Protein AF-A0A9P5TDV8-F1 (afdb_monomer)

pLDDT: mean 70.36, std 21.75, range [31.5, 98.44]

Structure (mmCIF, N/CA/C/O backbone):
data_AF-A0A9P5TDV8-F1
#
_entry.id   AF-A0A9P5TDV8-F1
#
loop_
_atom_site.group_PDB
_atom_site.id
_atom_site.type_symbol
_atom_site.label_atom_id
_atom_site.label_alt_id
_atom_site.label_comp_id
_atom_site.label_asym_id
_atom_site.label_entity_id
_atom_site.label_seq_id
_atom_site.pdbx_PDB_ins_code
_atom_site.Cartn_x
_atom_site.Cartn_y
_atom_site.Cartn_z
_atom_site.occupancy
_atom_site.B_iso_or_equiv
_atom_site.auth_seq_id
_atom_site.auth_comp_id
_atom_site.auth_asym_id
_atom_site.auth_atom_id
_atom_site.pdbx_PDB_model_num
ATOM 1 N N . MET A 1 1 ? 30.697 6.049 -8.991 1.00 52.38 1 MET A N 1
ATOM 2 C CA . MET A 1 1 ? 31.525 4.827 -8.946 1.00 52.38 1 MET A CA 1
ATOM 3 C C . MET A 1 1 ? 32.433 4.845 -10.155 1.00 52.38 1 MET A C 1
ATOM 5 O O . MET A 1 1 ? 31.924 4.970 -11.262 1.00 52.38 1 MET A O 1
ATOM 9 N N . LEU A 1 2 ? 33.747 4.822 -9.944 1.00 68.50 2 LEU A N 1
ATOM 10 C CA . LEU A 1 2 ? 34.718 4.712 -11.033 1.00 68.50 2 LEU A CA 1
ATOM 11 C C . LEU A 1 2 ? 34.780 3.249 -11.497 1.00 68.50 2 LEU A C 1
ATOM 13 O O . LEU A 1 2 ? 34.476 2.339 -10.726 1.00 68.50 2 LEU A O 1
ATOM 17 N N . CYS A 1 3 ? 35.171 3.017 -12.751 1.00 72.06 3 CYS A N 1
ATOM 18 C CA . CYS A 1 3 ? 35.251 1.675 -13.347 1.00 72.06 3 CYS A CA 1
ATOM 19 C C . CYS A 1 3 ? 36.131 0.706 -12.516 1.00 72.06 3 CYS A C 1
ATOM 21 O O . CYS A 1 3 ? 35.880 -0.496 -12.465 1.00 72.06 3 CYS A O 1
ATOM 23 N N . GLU A 1 4 ? 37.116 1.244 -11.790 1.00 75.69 4 GLU A N 1
ATOM 24 C CA . GLU A 1 4 ? 38.017 0.490 -10.910 1.00 75.69 4 GLU A CA 1
ATOM 25 C C . GLU A 1 4 ? 37.332 -0.099 -9.666 1.00 75.69 4 GLU A C 1
ATOM 27 O O . GLU A 1 4 ? 37.687 -1.198 -9.230 1.00 75.69 4 GLU A O 1
ATOM 32 N N . ASP A 1 5 ? 36.334 0.591 -9.108 1.00 83.25 5 ASP A N 1
ATOM 33 C CA . ASP A 1 5 ? 35.600 0.104 -7.934 1.00 83.25 5 ASP A CA 1
ATOM 34 C C . ASP A 1 5 ? 34.688 -1.067 -8.319 1.00 83.25 5 ASP A C 1
ATOM 36 O O . ASP A 1 5 ? 34.611 -2.063 -7.599 1.00 83.25 5 ASP A O 1
ATOM 40 N N . PHE A 1 6 ? 34.088 -1.002 -9.513 1.00 89.88 6 PHE A N 1
ATOM 41 C CA . PHE A 1 6 ? 33.244 -2.070 -10.050 1.00 89.88 6 PHE A CA 1
ATOM 42 C C . PHE A 1 6 ? 34.028 -3.365 -10.289 1.00 89.88 6 PHE A C 1
ATOM 44 O O . PHE A 1 6 ? 33.576 -4.435 -9.886 1.00 89.88 6 PHE A O 1
ATOM 51 N N . ILE A 1 7 ? 35.217 -3.292 -10.903 1.00 89.44 7 ILE A N 1
ATOM 52 C CA . ILE A 1 7 ? 36.048 -4.483 -11.154 1.00 89.44 7 ILE A CA 1
ATOM 53 C C . ILE A 1 7 ? 36.446 -5.143 -9.831 1.00 89.44 7 ILE A C 1
ATOM 55 O O . ILE A 1 7 ? 36.394 -6.368 -9.705 1.00 89.44 7 ILE A O 1
ATOM 59 N N . ARG A 1 8 ? 36.811 -4.343 -8.825 1.00 91.25 8 ARG A N 1
ATOM 60 C CA . ARG A 1 8 ? 37.206 -4.846 -7.506 1.00 91.25 8 ARG A CA 1
ATOM 61 C C . ARG A 1 8 ? 36.051 -5.546 -6.799 1.00 91.25 8 ARG A C 1
ATOM 63 O O . ARG A 1 8 ? 36.230 -6.651 -6.291 1.00 91.25 8 ARG A O 1
ATOM 70 N N . GLU A 1 9 ? 34.874 -4.931 -6.796 1.00 93.56 9 GLU A N 1
ATOM 71 C CA . GLU A 1 9 ? 33.679 -5.494 -6.170 1.00 93.56 9 GLU A CA 1
ATOM 72 C C . GLU A 1 9 ? 33.188 -6.743 -6.913 1.00 93.56 9 GLU A C 1
ATOM 74 O O . GLU A 1 9 ? 32.922 -7.767 -6.283 1.00 93.56 9 GLU A O 1
ATOM 79 N N . TYR A 1 10 ? 33.213 -6.731 -8.250 1.00 92.25 10 TYR A N 1
ATOM 80 C CA . TYR A 1 10 ? 32.931 -7.903 -9.079 1.00 92.25 10 TYR A CA 1
ATOM 81 C C . TYR A 1 10 ? 33.878 -9.070 -8.775 1.00 92.25 10 TYR A C 1
ATOM 83 O O . TYR A 1 10 ? 33.422 -10.199 -8.593 1.00 92.25 10 TYR A O 1
ATOM 91 N N . MET A 1 11 ? 35.188 -8.825 -8.664 1.00 95.12 11 MET A N 1
ATOM 92 C CA . MET A 1 11 ? 36.153 -9.879 -8.324 1.00 95.12 11 MET A CA 1
ATOM 93 C C . MET A 1 11 ? 35.927 -10.440 -6.913 1.00 95.12 11 MET A C 1
ATOM 95 O O . MET A 1 11 ? 36.087 -11.644 -6.700 1.00 95.12 11 MET A O 1
ATOM 99 N N . ASN A 1 12 ? 35.493 -9.604 -5.966 1.00 93.31 12 ASN A N 1
ATOM 100 C CA . ASN A 1 12 ? 35.188 -10.022 -4.597 1.00 93.31 12 ASN A CA 1
ATOM 101 C C . ASN A 1 12 ? 33.888 -10.852 -4.515 1.00 93.31 12 ASN A C 1
ATOM 103 O O . ASN A 1 12 ? 33.805 -11.860 -3.812 1.00 93.31 12 ASN A O 1
ATOM 107 N N . VAL A 1 13 ? 32.869 -10.489 -5.299 1.00 92.31 13 VAL A N 1
ATOM 108 C CA . VAL A 1 13 ? 31.645 -11.294 -5.446 1.00 92.31 13 VAL A CA 1
ATOM 109 C C . VAL A 1 13 ? 31.947 -12.603 -6.179 1.00 92.31 13 VAL A C 1
ATOM 111 O O . VAL A 1 13 ? 31.445 -13.663 -5.804 1.00 92.31 13 VAL A O 1
ATOM 114 N N . ARG A 1 14 ? 32.816 -12.581 -7.193 1.00 92.06 14 ARG A N 1
ATOM 115 C CA . ARG A 1 14 ? 33.204 -13.782 -7.941 1.00 92.06 14 ARG A CA 1
ATOM 116 C C . ARG A 1 14 ? 33.867 -14.823 -7.036 1.00 92.06 14 ARG A C 1
ATOM 118 O O . ARG A 1 14 ? 33.489 -15.990 -7.108 1.00 92.06 14 ARG A O 1
ATOM 125 N N . SER A 1 15 ? 34.798 -14.426 -6.168 1.00 87.75 15 SER A N 1
ATOM 126 C CA . SER A 1 15 ? 35.488 -15.356 -5.257 1.00 87.75 15 SER A CA 1
ATOM 127 C C . SER A 1 15 ? 34.549 -15.984 -4.218 1.00 87.75 15 SER A C 1
ATOM 129 O O . SER A 1 15 ? 34.730 -17.137 -3.829 1.00 87.75 15 SER A O 1
ATOM 131 N N . THR A 1 16 ? 33.507 -15.259 -3.804 1.00 89.75 16 THR A N 1
ATOM 132 C CA . THR A 1 16 ? 32.509 -15.750 -2.842 1.00 89.75 16 THR A CA 1
ATOM 133 C C . THR A 1 16 ? 31.426 -16.617 -3.493 1.00 89.75 16 THR A C 1
ATOM 135 O O . THR A 1 16 ? 30.940 -17.557 -2.858 1.00 89.75 16 THR A O 1
ATOM 138 N N . SER A 1 17 ? 31.081 -16.348 -4.757 1.00 85.69 17 SER A N 1
ATOM 139 C CA . SER A 1 17 ? 30.008 -17.033 -5.497 1.00 85.69 17 SER A CA 1
ATOM 140 C C . SER A 1 17 ? 30.479 -18.317 -6.188 1.00 85.69 17 SER A C 1
ATOM 142 O O . SER A 1 17 ? 29.787 -19.337 -6.156 1.00 85.69 17 SER A O 1
ATOM 144 N N . PHE A 1 18 ? 31.674 -18.301 -6.790 1.00 88.50 18 PHE A N 1
ATOM 145 C CA . PHE A 1 18 ? 32.237 -19.430 -7.540 1.00 88.50 18 PHE A CA 1
ATOM 146 C C . PHE A 1 18 ? 33.023 -20.375 -6.630 1.00 88.50 18 PHE A C 1
ATOM 148 O O . PHE A 1 18 ? 34.221 -20.596 -6.799 1.00 88.50 18 PHE A O 1
ATOM 155 N N . LYS A 1 19 ? 32.333 -20.958 -5.649 1.00 93.38 19 LYS A N 1
ATOM 156 C CA . LYS A 1 19 ? 32.903 -22.033 -4.833 1.00 93.38 19 LYS A CA 1
ATOM 157 C C . LYS A 1 19 ? 33.027 -23.297 -5.673 1.00 93.38 19 LYS A C 1
ATOM 159 O O . LYS A 1 19 ? 32.122 -23.633 -6.439 1.00 93.38 19 LYS A O 1
ATOM 164 N N . GLU A 1 20 ? 34.107 -24.042 -5.469 1.00 88.31 20 GLU A N 1
ATOM 165 C CA . GLU A 1 20 ? 34.332 -25.331 -6.129 1.00 88.31 20 GLU A CA 1
ATOM 166 C C . GLU A 1 20 ? 33.145 -26.290 -5.937 1.00 88.31 20 GLU A C 1
ATOM 168 O O . GLU A 1 20 ? 32.735 -26.979 -6.868 1.00 88.31 20 GLU A O 1
ATOM 173 N N . SER A 1 21 ? 32.521 -26.279 -4.756 1.00 89.94 21 SER A N 1
ATOM 174 C CA . SER A 1 21 ? 31.319 -27.067 -4.472 1.00 89.94 21 SER A CA 1
ATOM 175 C C . SER A 1 21 ? 30.122 -26.670 -5.343 1.00 89.94 21 SER A C 1
ATOM 177 O O . SER A 1 21 ? 29.408 -27.550 -5.826 1.00 89.94 21 SER A O 1
ATOM 179 N N . THR A 1 22 ? 29.914 -25.373 -5.587 1.00 87.69 22 THR A N 1
ATOM 180 C CA . THR A 1 22 ? 28.856 -24.856 -6.468 1.00 87.69 22 THR A CA 1
ATOM 181 C C . THR A 1 22 ? 29.105 -25.279 -7.908 1.00 87.69 22 THR A C 1
ATOM 183 O O . THR A 1 22 ? 28.181 -25.753 -8.564 1.00 87.69 22 THR A O 1
ATOM 186 N N . ILE A 1 23 ? 30.355 -25.183 -8.375 1.00 83.88 23 ILE A N 1
ATOM 187 C CA . ILE A 1 23 ? 30.757 -25.632 -9.713 1.00 83.88 23 ILE A CA 1
ATOM 188 C C . ILE A 1 23 ? 30.498 -27.137 -9.836 1.00 83.88 23 ILE A C 1
ATOM 190 O O . ILE A 1 23 ? 29.699 -27.548 -10.669 1.00 83.88 23 ILE A O 1
ATOM 194 N N . ARG A 1 24 ? 31.048 -27.967 -8.943 1.00 82.62 24 ARG A N 1
ATOM 195 C CA . ARG A 1 24 ? 30.823 -29.425 -8.953 1.00 82.62 24 ARG A CA 1
ATOM 196 C C . ARG A 1 24 ? 29.334 -29.789 -8.907 1.00 82.62 24 ARG A C 1
ATOM 198 O O . ARG A 1 24 ? 28.908 -30.712 -9.590 1.00 82.62 24 ARG A O 1
ATOM 205 N N . THR A 1 25 ? 28.527 -29.063 -8.132 1.00 83.25 25 THR A N 1
ATOM 206 C CA . THR A 1 25 ? 27.074 -29.288 -8.057 1.00 83.25 25 THR A CA 1
ATOM 207 C C . THR A 1 25 ? 26.373 -28.907 -9.357 1.00 83.25 25 THR A C 1
ATOM 209 O O . THR A 1 25 ? 25.496 -29.643 -9.800 1.00 83.25 25 THR A O 1
ATOM 212 N N . ALA A 1 26 ? 26.754 -27.790 -9.980 1.00 83.38 26 ALA A N 1
ATOM 213 C CA . ALA A 1 26 ? 26.225 -27.378 -11.276 1.00 83.38 26 ALA A CA 1
ATOM 214 C C . ALA A 1 26 ? 26.547 -28.414 -12.361 1.00 83.38 26 ALA A C 1
ATOM 216 O O . ALA A 1 26 ? 25.641 -28.813 -13.082 1.00 83.38 26 ALA A O 1
ATOM 217 N N . TRP A 1 27 ? 27.782 -28.924 -12.394 1.00 83.19 27 TRP A N 1
ATOM 218 C CA . TRP A 1 27 ? 28.217 -29.973 -13.323 1.00 83.19 27 TRP A CA 1
ATOM 219 C C . TRP A 1 27 ? 27.507 -31.316 -13.097 1.00 83.19 27 TRP A C 1
ATOM 221 O O . TRP A 1 27 ? 27.110 -31.976 -14.053 1.00 83.19 27 TRP A O 1
ATOM 231 N N . ARG A 1 28 ? 27.268 -31.712 -11.837 1.00 79.69 28 ARG A N 1
ATOM 232 C CA . ARG A 1 28 ? 26.431 -32.889 -11.532 1.00 79.69 28 ARG A CA 1
ATOM 233 C C . ARG A 1 28 ? 24.985 -32.687 -11.982 1.00 79.69 28 ARG A C 1
ATOM 235 O O . ARG A 1 28 ? 24.387 -33.592 -12.546 1.00 79.69 28 ARG A O 1
ATOM 242 N N . LYS A 1 29 ? 24.413 -31.502 -11.737 1.00 77.88 29 LYS A N 1
ATOM 243 C CA . LYS A 1 29 ? 23.022 -31.180 -12.101 1.00 77.88 29 LYS A CA 1
ATOM 244 C C . LYS A 1 29 ? 22.811 -31.022 -13.602 1.00 77.88 29 LYS A C 1
ATOM 246 O O . LYS A 1 29 ? 21.708 -31.281 -14.066 1.00 77.88 29 LYS A O 1
ATOM 251 N N . SER A 1 30 ? 23.827 -30.594 -14.348 1.00 79.62 30 SER A N 1
ATOM 252 C CA . SER A 1 30 ? 23.769 -30.546 -15.809 1.00 79.62 30 SER A CA 1
ATOM 253 C C . SER A 1 30 ? 23.895 -31.930 -16.449 1.00 79.62 30 SER A C 1
ATOM 255 O O . SER A 1 30 ? 23.770 -32.027 -17.662 1.00 79.62 30 SER A O 1
ATOM 257 N N . GLY A 1 31 ? 24.142 -32.986 -15.660 1.00 72.19 31 GLY A N 1
ATOM 258 C CA . GLY A 1 31 ? 24.392 -34.334 -16.171 1.00 72.19 31 GLY A CA 1
ATOM 259 C C . GLY A 1 31 ? 25.767 -34.488 -16.824 1.00 72.19 31 GLY A C 1
ATOM 260 O O . GLY A 1 31 ? 26.038 -35.514 -17.428 1.00 72.19 31 GLY A O 1
ATOM 261 N N . CYS A 1 32 ? 26.644 -33.488 -16.695 1.00 73.50 32 CYS A N 1
ATOM 262 C CA . CYS A 1 32 ? 27.969 -33.477 -17.313 1.00 73.50 32 CYS A CA 1
ATOM 263 C C . CYS A 1 32 ? 29.058 -34.067 -16.400 1.00 73.50 32 CYS A C 1
ATOM 265 O O . CYS A 1 32 ? 30.233 -33.956 -16.731 1.00 73.50 32 CYS A O 1
ATOM 267 N N . TRP A 1 33 ? 28.717 -34.614 -15.224 1.00 66.25 33 TRP A N 1
ATOM 268 C CA . TRP A 1 33 ? 29.689 -35.224 -14.310 1.00 66.25 33 TRP A CA 1
ATOM 269 C C . TRP A 1 33 ? 29.238 -36.601 -13.791 1.00 66.25 33 TRP A C 1
ATOM 271 O O . TRP A 1 33 ? 28.171 -36.670 -13.173 1.00 66.25 33 TRP A O 1
ATOM 281 N N . PRO A 1 34 ? 30.087 -37.645 -13.888 1.00 72.56 34 PRO A N 1
ATOM 282 C CA . PRO A 1 34 ? 31.402 -37.646 -14.545 1.00 72.56 34 PRO A CA 1
ATOM 283 C C . PRO A 1 34 ? 31.272 -37.355 -16.046 1.00 72.56 34 PRO A C 1
ATOM 285 O O . PRO A 1 34 ? 30.282 -37.739 -16.658 1.00 72.56 34 PRO A O 1
ATOM 288 N N . ILE A 1 35 ? 32.227 -36.602 -16.608 1.00 71.62 35 ILE A N 1
ATOM 289 C CA . ILE A 1 35 ? 32.273 -36.382 -18.057 1.00 71.62 35 ILE A CA 1
ATOM 290 C C . ILE A 1 35 ? 32.554 -37.749 -18.662 1.00 71.62 35 ILE A C 1
ATOM 292 O O . ILE A 1 35 ? 33.662 -38.266 -18.512 1.00 71.62 35 ILE A O 1
ATOM 296 N N . ASP A 1 36 ? 31.550 -38.338 -19.296 1.00 74.81 36 ASP A N 1
ATOM 297 C CA . ASP A 1 36 ? 31.762 -39.518 -20.108 1.00 74.81 36 ASP A CA 1
ATOM 298 C C . ASP A 1 36 ? 32.489 -39.079 -21.380 1.00 74.81 36 ASP A C 1
ATOM 300 O O . ASP A 1 36 ? 31.894 -38.541 -22.312 1.00 74.81 36 ASP A O 1
ATOM 304 N N . GLN A 1 37 ? 33.813 -39.235 -21.376 1.00 70.81 37 GLN A N 1
ATOM 305 C CA . GLN A 1 37 ? 34.656 -38.880 -22.515 1.00 70.81 37 GLN A CA 1
ATOM 306 C C . GLN A 1 37 ? 34.333 -39.735 -23.746 1.00 70.81 37 GLN A C 1
ATOM 308 O O . GLN A 1 37 ? 34.700 -39.345 -24.845 1.00 70.81 37 GLN A O 1
ATOM 313 N N . THR A 1 38 ? 33.623 -40.858 -23.584 1.00 73.06 38 THR A N 1
ATOM 314 C CA . THR A 1 38 ? 33.237 -41.728 -24.703 1.00 73.06 38 THR A CA 1
ATOM 315 C C . THR A 1 38 ? 32.028 -41.208 -25.484 1.00 73.06 38 THR A C 1
ATOM 317 O O . THR A 1 38 ? 31.821 -41.611 -26.626 1.00 73.06 38 THR A O 1
ATOM 320 N N . VAL A 1 39 ? 31.250 -40.283 -24.904 1.00 76.12 39 VAL A N 1
ATOM 321 C CA . VAL A 1 39 ? 30.113 -39.636 -25.584 1.00 76.12 39 VAL A CA 1
ATOM 322 C C . VAL A 1 39 ? 30.582 -38.615 -26.620 1.00 76.12 39 VAL A C 1
ATOM 324 O O . VAL A 1 39 ? 29.900 -38.420 -27.623 1.00 76.12 39 VAL A O 1
ATOM 327 N N . PHE A 1 40 ? 31.731 -37.976 -26.393 1.00 73.94 40 PHE A N 1
ATOM 328 C CA . PHE A 1 40 ? 32.297 -37.003 -27.322 1.00 73.94 40 PHE A CA 1
ATOM 329 C C . PHE A 1 40 ? 33.164 -37.728 -28.350 1.00 73.94 40 PHE A C 1
ATOM 331 O O . PHE A 1 40 ? 34.170 -38.344 -28.002 1.00 73.94 40 PHE A O 1
ATOM 338 N N . LYS A 1 41 ? 32.780 -37.654 -29.623 1.00 81.81 41 LYS A N 1
ATOM 339 C CA . LYS A 1 41 ? 33.609 -38.141 -30.732 1.00 81.81 41 LYS A CA 1
ATOM 340 C C . LYS A 1 41 ? 34.613 -37.059 -31.122 1.00 81.81 41 LYS A C 1
ATOM 342 O O . LYS A 1 41 ? 34.406 -35.887 -30.820 1.00 81.81 41 LYS A O 1
ATOM 347 N N . ASP A 1 42 ? 35.660 -37.421 -31.860 1.00 72.75 42 ASP A N 1
ATOM 348 C CA . ASP A 1 42 ? 36.611 -36.440 -32.414 1.00 72.75 42 ASP A CA 1
ATOM 349 C C . ASP A 1 42 ? 35.907 -35.330 -33.223 1.00 72.75 42 ASP A C 1
ATOM 351 O O . ASP A 1 42 ? 36.342 -34.178 -33.210 1.00 72.75 42 ASP A O 1
ATOM 355 N N . ASP A 1 43 ? 34.761 -35.642 -33.836 1.00 71.88 43 ASP A N 1
ATOM 356 C CA . ASP A 1 43 ? 33.920 -34.682 -34.561 1.00 71.88 43 ASP A CA 1
ATOM 357 C C . ASP A 1 43 ? 33.292 -33.604 -33.654 1.00 71.88 43 ASP A C 1
ATOM 359 O O . ASP A 1 43 ? 33.082 -32.478 -34.101 1.00 71.88 43 ASP A O 1
ATOM 363 N N . ASP A 1 44 ? 33.030 -33.900 -32.376 1.00 76.50 44 ASP A N 1
ATOM 364 C CA . ASP A 1 44 ? 32.509 -32.929 -31.398 1.00 76.50 44 ASP A CA 1
ATOM 365 C C . ASP A 1 44 ? 33.603 -31.970 -30.897 1.00 76.50 44 ASP A C 1
ATOM 367 O O . ASP A 1 44 ? 33.313 -30.876 -30.404 1.00 76.50 44 ASP A O 1
ATOM 371 N N . TYR A 1 45 ? 34.871 -32.369 -31.044 1.00 71.38 45 TYR A N 1
ATOM 372 C CA . TYR A 1 45 ? 36.045 -31.527 -30.806 1.00 71.38 45 TYR A CA 1
ATOM 373 C C . TYR A 1 45 ? 36.490 -30.770 -32.060 1.00 71.38 45 TYR A C 1
ATOM 375 O O . TYR A 1 45 ? 37.398 -29.933 -31.979 1.00 71.38 45 TYR A O 1
ATOM 383 N N . ALA A 1 46 ? 35.858 -31.019 -33.212 1.00 72.00 46 ALA A N 1
ATOM 384 C CA . ALA A 1 46 ? 36.158 -30.281 -34.422 1.00 72.00 46 ALA A CA 1
ATOM 385 C C . ALA A 1 46 ? 35.765 -28.805 -34.214 1.00 72.00 46 ALA A C 1
ATOM 387 O O . ALA A 1 46 ? 34.619 -28.508 -33.856 1.00 72.00 46 ALA A O 1
ATOM 388 N N . PRO A 1 47 ? 36.687 -27.843 -34.418 1.00 66.81 47 PRO A N 1
ATOM 389 C CA . PRO A 1 47 ? 36.342 -26.430 -34.353 1.00 66.81 47 PRO A CA 1
ATOM 390 C C . PRO A 1 47 ? 35.167 -26.179 -35.296 1.00 66.81 47 PRO A C 1
ATOM 392 O O . PRO A 1 47 ? 35.215 -26.582 -36.459 1.00 66.81 47 PRO A O 1
ATOM 395 N N . SER A 1 48 ? 34.101 -25.556 -34.776 1.00 63.50 48 SER A N 1
ATOM 396 C CA . SER A 1 48 ? 32.849 -25.339 -35.504 1.00 63.50 48 SER A CA 1
ATOM 397 C C . SER A 1 48 ? 33.134 -24.912 -36.941 1.00 63.50 48 SER A C 1
ATOM 399 O O . SER A 1 48 ? 33.735 -23.862 -37.169 1.00 63.50 48 SER A O 1
ATOM 401 N N . ILE A 1 49 ? 32.705 -25.731 -37.904 1.00 58.16 49 ILE A N 1
ATOM 402 C CA . ILE A 1 49 ? 33.009 -25.578 -39.336 1.00 58.16 49 ILE A CA 1
ATOM 403 C C . ILE A 1 49 ? 32.671 -24.160 -39.839 1.00 58.16 49 ILE A C 1
ATOM 405 O O . ILE A 1 49 ? 33.335 -23.635 -40.726 1.00 58.16 49 ILE A O 1
ATOM 409 N N . SER A 1 50 ? 31.696 -23.490 -39.217 1.00 55.00 50 SER A N 1
ATOM 410 C CA . SER A 1 50 ? 31.282 -22.120 -39.535 1.00 55.00 50 SER A CA 1
ATOM 411 C C . SER A 1 50 ? 32.279 -21.014 -39.160 1.00 55.00 50 SER A C 1
ATOM 413 O O . SER A 1 50 ? 32.184 -19.926 -39.719 1.00 55.00 50 SER A O 1
ATOM 415 N N . THR A 1 51 ? 33.207 -21.238 -38.223 1.00 57.56 51 THR A N 1
ATOM 416 C CA . THR A 1 51 ? 34.272 -20.270 -37.872 1.00 57.56 51 THR A CA 1
ATOM 417 C C . THR A 1 51 ? 35.636 -20.664 -38.428 1.00 57.56 51 THR A C 1
ATOM 419 O O . THR A 1 51 ? 36.571 -19.866 -38.374 1.00 57.56 51 THR A O 1
ATOM 422 N N . SER A 1 52 ? 35.746 -21.855 -39.020 1.00 51.94 52 SER A N 1
ATOM 423 C CA . SER A 1 52 ? 36.956 -22.341 -39.679 1.00 51.94 52 SER A CA 1
ATOM 424 C C . SER A 1 52 ? 37.054 -21.806 -41.114 1.00 51.94 52 SER A C 1
ATOM 426 O O . SER A 1 52 ? 37.112 -22.542 -42.095 1.00 51.94 52 SER A O 1
ATOM 428 N N . THR A 1 53 ? 37.032 -20.482 -41.261 1.00 53.31 53 THR A N 1
ATOM 429 C CA . THR A 1 53 ? 37.490 -19.823 -42.486 1.00 53.31 53 THR A CA 1
ATOM 430 C C . THR A 1 53 ? 38.975 -19.543 -42.338 1.00 53.31 53 THR A C 1
ATOM 432 O O . THR A 1 53 ? 39.360 -18.656 -41.581 1.00 53.31 53 THR A O 1
ATOM 435 N N . SER A 1 54 ? 39.766 -20.287 -43.111 1.00 51.97 54 SER A N 1
ATOM 436 C CA . SER A 1 54 ? 41.223 -20.233 -43.265 1.00 51.97 54 SER A CA 1
ATOM 437 C C . SER A 1 54 ? 41.930 -21.397 -42.589 1.00 51.97 54 SER A C 1
ATOM 439 O O . SER A 1 54 ? 41.976 -21.519 -41.368 1.00 51.97 54 SER A O 1
ATOM 441 N N . THR A 1 55 ? 42.564 -22.198 -43.440 1.00 57.41 55 THR A N 1
ATOM 442 C CA . THR A 1 55 ? 43.802 -22.922 -43.152 1.00 57.41 55 THR A CA 1
ATOM 443 C C . THR A 1 55 ? 44.603 -22.225 -42.048 1.00 57.41 55 THR A C 1
ATOM 445 O O . THR A 1 55 ? 44.884 -21.024 -42.178 1.00 57.41 55 THR A O 1
ATOM 448 N N . PRO A 1 56 ? 44.958 -22.923 -40.960 1.00 53.78 56 PRO A N 1
ATOM 449 C CA . PRO A 1 56 ? 45.755 -22.317 -39.919 1.00 53.78 56 PRO A CA 1
ATOM 450 C C . PRO A 1 56 ? 47.133 -22.009 -40.516 1.00 53.78 56 PRO A C 1
ATOM 452 O O . PRO A 1 56 ? 47.804 -22.887 -41.054 1.00 53.78 56 PRO A O 1
ATOM 455 N N . HIS A 1 57 ? 47.534 -20.739 -40.459 1.00 56.81 57 HIS A N 1
ATOM 456 C CA . HIS A 1 57 ? 48.909 -20.298 -40.683 1.00 56.81 57 HIS A CA 1
ATOM 457 C C . HIS A 1 57 ? 49.764 -20.854 -39.536 1.00 56.81 57 HIS A C 1
ATOM 459 O O . HIS A 1 57 ? 50.122 -20.143 -38.598 1.00 56.81 57 HIS A O 1
ATOM 465 N N . VAL A 1 58 ? 50.022 -22.157 -39.556 1.00 67.25 58 VAL A N 1
ATOM 466 C CA . VAL A 1 58 ? 50.985 -22.777 -38.654 1.00 67.25 58 VAL A CA 1
ATOM 467 C C . VAL A 1 58 ? 52.292 -22.894 -39.429 1.00 67.25 58 VAL A C 1
ATOM 469 O O . VAL A 1 58 ? 52.264 -23.355 -40.569 1.00 67.25 58 VAL A O 1
ATOM 472 N N . PRO A 1 59 ? 53.424 -22.427 -38.879 1.00 74.44 59 PRO A N 1
ATOM 473 C CA . PRO A 1 59 ? 54.726 -22.652 -39.494 1.00 74.44 59 PRO A CA 1
ATOM 474 C C . PRO A 1 59 ? 54.946 -24.148 -39.742 1.00 74.44 59 PRO A C 1
ATOM 476 O O . PRO A 1 59 ? 54.500 -24.957 -38.928 1.00 74.44 59 PRO A O 1
ATOM 479 N N . ASP A 1 60 ? 55.698 -24.498 -40.789 1.00 72.19 60 ASP A N 1
ATOM 480 C CA . ASP A 1 60 ? 55.971 -25.885 -41.226 1.00 72.19 60 ASP A CA 1
ATOM 481 C C . ASP A 1 60 ? 56.526 -26.821 -40.126 1.00 72.19 60 ASP A C 1
ATOM 483 O O . ASP A 1 60 ? 56.602 -28.033 -40.303 1.00 72.19 60 ASP A O 1
ATOM 487 N N . ASN A 1 61 ? 56.885 -26.283 -38.959 1.00 73.38 61 ASN A N 1
ATOM 488 C CA . ASN A 1 61 ? 57.464 -27.012 -37.838 1.00 73.38 61 ASN A CA 1
ATOM 489 C C . ASN A 1 61 ? 56.434 -27.453 -36.778 1.00 73.38 61 ASN A C 1
ATOM 491 O O . ASN A 1 61 ? 56.841 -27.793 -35.665 1.00 73.38 61 ASN A O 1
ATOM 495 N N . PHE A 1 62 ? 55.125 -27.424 -37.059 1.00 70.69 62 PHE A N 1
ATOM 496 C CA . PHE A 1 62 ? 54.106 -27.759 -36.061 1.00 70.69 62 PHE A CA 1
ATOM 497 C C . PHE A 1 62 ? 53.112 -28.842 -36.518 1.00 70.69 62 PHE A C 1
ATOM 499 O O . PHE A 1 62 ? 52.532 -28.710 -37.595 1.00 70.69 62 PHE A O 1
ATOM 506 N N . PRO A 1 63 ? 52.809 -29.842 -35.668 1.00 64.94 63 PRO A N 1
ATOM 507 C CA . PRO A 1 63 ? 53.492 -30.199 -34.421 1.00 64.94 63 PRO A CA 1
ATOM 508 C C . PRO A 1 63 ? 54.743 -31.056 -34.685 1.00 64.94 63 PRO A C 1
ATOM 510 O O . PRO A 1 63 ? 54.740 -31.933 -35.546 1.00 64.94 63 PRO A O 1
ATOM 513 N N . ILE A 1 64 ? 55.806 -30.838 -33.902 1.00 68.12 64 ILE A N 1
ATOM 514 C CA . ILE A 1 64 ? 56.957 -31.751 -33.840 1.00 68.12 64 ILE A CA 1
ATOM 515 C C . ILE A 1 64 ? 56.441 -33.079 -33.259 1.00 68.12 64 ILE A C 1
ATOM 517 O O . ILE A 1 64 ? 55.963 -33.071 -32.120 1.00 68.12 64 ILE A O 1
ATOM 521 N N . PRO A 1 65 ? 56.509 -34.207 -33.992 1.00 62.00 65 PRO A N 1
ATOM 522 C CA . PRO A 1 65 ? 56.092 -35.493 -33.458 1.00 62.00 65 PRO A CA 1
ATOM 523 C C . PRO A 1 65 ? 57.016 -35.855 -32.297 1.00 62.00 65 PRO A C 1
ATOM 525 O O . PRO A 1 65 ? 58.206 -36.111 -32.492 1.00 62.00 65 PRO A O 1
ATOM 528 N N . LEU A 1 66 ? 56.483 -35.858 -31.076 1.00 64.44 66 LEU A N 1
ATOM 529 C CA . LEU A 1 66 ? 57.171 -36.508 -29.969 1.00 64.44 66 LEU A CA 1
ATOM 530 C C . LEU A 1 66 ? 57.151 -38.021 -30.235 1.00 64.44 66 LEU A C 1
ATOM 532 O O . LEU A 1 66 ? 56.103 -38.538 -30.630 1.00 64.44 66 LEU A O 1
ATOM 536 N N . PRO A 1 67 ? 58.269 -38.742 -30.041 1.00 60.56 67 PRO A N 1
ATOM 537 C CA . PRO A 1 67 ? 58.284 -40.195 -30.124 1.00 60.56 67 PRO A CA 1
ATOM 538 C C . PRO A 1 67 ? 57.331 -40.758 -29.067 1.00 60.56 67 PRO A C 1
ATOM 540 O O . PRO A 1 67 ? 57.627 -40.746 -27.874 1.00 60.56 67 PRO A O 1
ATOM 543 N N . ILE A 1 68 ? 56.156 -41.203 -29.504 1.00 58.06 68 ILE A N 1
ATOM 544 C CA . ILE A 1 68 ? 55.218 -41.946 -28.670 1.00 58.06 68 ILE A CA 1
ATOM 545 C C . ILE A 1 68 ? 55.821 -43.343 -28.525 1.00 58.06 68 ILE A C 1
ATOM 547 O O . ILE A 1 68 ? 55.664 -44.195 -29.401 1.00 58.06 68 ILE A O 1
ATOM 551 N N . GLU A 1 69 ? 56.569 -43.570 -27.446 1.00 59.75 69 GLU A N 1
ATOM 552 C CA . GLU A 1 69 ? 56.859 -44.933 -27.011 1.00 59.75 69 GLU A CA 1
ATOM 553 C C . GLU A 1 69 ? 55.525 -45.618 -26.695 1.00 59.75 69 GLU A C 1
ATOM 555 O O . GLU A 1 69 ? 54.703 -45.113 -25.928 1.00 59.75 69 GLU A O 1
ATOM 560 N N . ARG A 1 70 ? 55.291 -46.738 -27.386 1.00 51.56 70 ARG A N 1
ATOM 561 C CA . ARG A 1 70 ? 54.089 -47.570 -27.316 1.00 51.56 70 ARG A CA 1
ATOM 562 C C . ARG A 1 70 ? 53.756 -47.915 -25.867 1.00 51.56 70 ARG A C 1
ATOM 564 O O . ARG A 1 70 ? 54.406 -48.764 -25.268 1.00 51.56 70 ARG A O 1
ATOM 571 N N . ILE A 1 71 ? 52.696 -47.315 -25.341 1.00 51.84 71 ILE A N 1
ATOM 572 C CA . ILE A 1 71 ? 51.965 -47.898 -24.221 1.00 51.84 71 ILE A CA 1
ATOM 573 C C . ILE A 1 71 ? 51.042 -48.946 -24.845 1.00 51.84 71 ILE A C 1
ATOM 575 O O . ILE A 1 71 ? 50.038 -48.608 -25.471 1.00 51.84 71 ILE A O 1
ATOM 579 N N . GLU A 1 72 ? 51.445 -50.212 -24.755 1.00 57.69 72 GLU A N 1
ATOM 580 C CA . GLU A 1 72 ? 50.596 -51.366 -25.049 1.00 57.69 72 GLU A CA 1
ATOM 581 C C . GLU A 1 72 ? 49.419 -51.344 -24.066 1.00 57.69 72 GLU A C 1
ATOM 583 O O . GLU A 1 72 ? 49.564 -51.617 -22.878 1.00 57.69 72 GLU A O 1
ATOM 588 N N . SER A 1 73 ? 48.262 -50.901 -24.558 1.00 51.50 73 SER A N 1
ATOM 589 C CA . SER A 1 73 ? 47.009 -50.882 -23.813 1.00 51.50 73 SER A CA 1
ATOM 590 C C . SER A 1 73 ? 46.253 -52.166 -24.125 1.00 51.50 73 SER A C 1
ATOM 592 O O . SER A 1 73 ? 45.644 -52.292 -25.188 1.00 51.50 73 SER A O 1
ATOM 594 N N . ASP A 1 74 ? 46.289 -53.099 -23.180 1.00 42.81 74 ASP A N 1
ATOM 595 C CA . ASP A 1 74 ? 45.510 -54.330 -23.188 1.00 42.81 74 ASP A CA 1
ATOM 596 C C . ASP A 1 74 ? 43.999 -54.037 -23.209 1.00 42.81 74 ASP A C 1
ATOM 598 O O . ASP A 1 74 ? 43.385 -53.619 -22.228 1.00 42.81 74 ASP A O 1
ATOM 602 N N . PHE A 1 75 ? 43.432 -54.208 -24.399 1.00 51.75 75 PHE A N 1
ATOM 603 C CA . PHE A 1 75 ? 42.206 -54.947 -24.705 1.00 51.75 75 PHE A CA 1
ATOM 604 C C . PHE A 1 75 ? 41.266 -55.257 -23.515 1.00 51.75 75 PHE A C 1
ATOM 606 O O . PHE A 1 75 ? 41.411 -56.276 -22.842 1.00 51.75 75 PHE A O 1
ATOM 613 N N . TYR A 1 76 ? 40.233 -54.428 -23.323 1.00 50.34 76 TYR A N 1
ATOM 614 C CA . TYR A 1 76 ? 39.004 -54.833 -22.630 1.00 50.34 76 TYR A CA 1
ATOM 615 C C . TYR A 1 76 ? 37.858 -54.930 -23.639 1.00 50.34 76 TYR A C 1
ATOM 617 O O . TYR A 1 76 ? 37.390 -53.938 -24.193 1.00 50.34 76 TYR A O 1
ATOM 625 N N . GLU A 1 77 ? 37.447 -56.170 -23.868 1.00 55.16 77 GLU A N 1
ATOM 626 C CA . GLU A 1 77 ? 36.326 -56.611 -24.688 1.00 55.16 77 GLU A CA 1
ATOM 627 C C . GLU A 1 77 ? 35.003 -56.232 -23.997 1.00 55.16 77 GLU A C 1
ATOM 629 O O . GLU A 1 77 ? 34.724 -56.673 -22.880 1.00 55.16 77 GLU A O 1
ATOM 634 N N . TYR A 1 78 ? 34.208 -55.368 -24.636 1.00 48.03 78 TYR A N 1
ATOM 635 C CA . TYR A 1 78 ? 32.874 -54.982 -24.166 1.00 48.03 78 TYR A CA 1
ATOM 636 C C . TYR A 1 78 ? 31.810 -55.847 -24.867 1.00 48.03 78 TYR A C 1
ATOM 638 O O . TYR A 1 78 ? 31.853 -55.961 -26.095 1.00 48.03 78 TYR A O 1
ATOM 646 N N . PRO A 1 79 ? 30.858 -56.454 -24.133 1.00 53.03 79 PRO A N 1
ATOM 647 C CA . PRO A 1 79 ? 29.811 -57.282 -24.720 1.00 53.03 79 PRO A CA 1
ATOM 648 C C . PRO A 1 79 ? 28.680 -56.434 -25.333 1.00 53.03 79 PRO A C 1
ATOM 650 O O . PRO A 1 79 ? 28.429 -55.323 -24.854 1.00 53.03 79 PRO A O 1
ATOM 653 N N . PRO A 1 80 ? 27.986 -56.948 -26.367 1.00 58.22 80 PRO A N 1
ATOM 654 C CA . PRO A 1 80 ? 27.002 -56.188 -27.120 1.00 58.22 80 PRO A CA 1
ATOM 655 C C . PRO A 1 80 ? 25.594 -56.248 -26.503 1.00 58.22 80 PRO A C 1
ATOM 657 O O . PRO A 1 80 ? 25.203 -57.236 -25.882 1.00 58.22 80 PRO A O 1
ATOM 660 N N . ASP A 1 81 ? 24.863 -55.169 -26.780 1.00 53.53 81 ASP A N 1
ATOM 661 C CA . ASP A 1 81 ? 23.414 -55.050 -26.961 1.00 53.53 81 ASP A CA 1
ATOM 662 C C . ASP A 1 81 ? 22.460 -55.251 -25.776 1.00 53.53 81 ASP A C 1
ATOM 664 O O . ASP A 1 81 ? 22.246 -56.350 -25.270 1.00 53.53 81 ASP A O 1
ATOM 668 N N . LEU A 1 82 ? 21.736 -54.170 -25.461 1.00 50.09 82 LEU A N 1
ATOM 669 C CA . LEU A 1 82 ? 20.345 -54.232 -25.013 1.00 50.09 82 LEU A CA 1
ATOM 670 C C . LEU A 1 82 ? 19.567 -53.037 -25.585 1.00 50.09 82 LEU A C 1
ATOM 672 O O . LEU A 1 82 ? 19.579 -51.937 -25.029 1.00 50.09 82 LEU A O 1
ATOM 676 N N . ASP A 1 83 ? 18.866 -53.301 -26.686 1.00 59.44 83 ASP A N 1
ATOM 677 C CA . ASP A 1 83 ? 17.796 -52.474 -27.239 1.00 59.44 83 ASP A CA 1
ATOM 678 C C . ASP A 1 83 ? 16.657 -52.311 -26.223 1.00 59.44 83 ASP A C 1
ATOM 680 O O . ASP A 1 83 ? 16.157 -53.301 -25.678 1.00 59.44 83 ASP A O 1
ATOM 684 N N . LYS A 1 84 ? 16.213 -51.069 -25.993 1.00 49.31 84 LYS A N 1
ATOM 685 C CA . LYS A 1 84 ? 14.898 -50.770 -25.402 1.00 49.31 84 LYS A CA 1
ATOM 686 C C . LYS A 1 84 ? 14.273 -49.534 -26.038 1.00 49.31 84 LYS A C 1
ATOM 688 O O . LYS A 1 84 ? 14.505 -48.407 -25.611 1.00 49.31 84 LYS A O 1
ATOM 693 N N . ASP A 1 85 ? 13.497 -49.834 -27.069 1.00 43.28 85 ASP A N 1
ATOM 694 C CA . ASP A 1 85 ? 12.101 -49.462 -27.294 1.00 43.28 85 ASP A CA 1
ATOM 695 C C . ASP A 1 85 ? 11.637 -48.027 -27.028 1.00 43.28 85 ASP A C 1
ATOM 697 O O . ASP A 1 85 ? 11.574 -47.509 -25.910 1.00 43.28 85 ASP A O 1
ATOM 701 N N . GLU A 1 86 ? 11.165 -47.464 -28.135 1.00 53.84 86 GLU A N 1
ATOM 702 C CA . GLU A 1 86 ? 10.348 -46.278 -28.263 1.00 53.84 86 GLU A CA 1
ATOM 703 C C . GLU A 1 86 ? 9.017 -46.398 -27.509 1.00 53.84 86 GLU A C 1
ATOM 705 O O . GLU A 1 86 ? 8.295 -47.387 -27.630 1.00 53.84 86 GLU A O 1
ATOM 710 N N . ASN A 1 87 ? 8.622 -45.327 -26.818 1.00 45.22 87 ASN A N 1
ATOM 711 C CA . ASN A 1 87 ? 7.205 -45.049 -26.615 1.00 45.22 87 ASN A CA 1
ATOM 712 C C . ASN A 1 87 ? 6.959 -43.537 -26.609 1.00 45.22 87 ASN A C 1
ATOM 714 O O . ASN A 1 87 ? 7.259 -42.835 -25.640 1.00 45.22 87 ASN A O 1
ATOM 718 N N . SER A 1 88 ? 6.433 -43.046 -27.729 1.00 44.50 88 SER A N 1
ATOM 719 C CA . SER A 1 88 ? 6.022 -41.663 -27.935 1.00 44.50 88 SER A CA 1
ATOM 720 C C . SER A 1 88 ? 4.507 -41.571 -27.783 1.00 44.50 88 SER A C 1
ATOM 722 O O . SER A 1 88 ? 3.788 -41.938 -28.705 1.00 44.50 88 SER A O 1
ATOM 724 N N . ASP A 1 89 ? 4.030 -41.036 -26.657 1.00 38.97 89 ASP A N 1
ATOM 725 C CA . ASP A 1 89 ? 2.623 -40.660 -26.482 1.00 38.97 89 ASP A CA 1
ATOM 726 C C . ASP A 1 89 ? 2.511 -39.150 -26.221 1.00 38.97 89 ASP A C 1
ATOM 728 O O . ASP A 1 89 ? 2.927 -38.615 -25.189 1.00 38.97 89 ASP A O 1
ATOM 732 N N . SER A 1 90 ? 1.986 -38.448 -27.225 1.00 45.75 90 SER A N 1
ATOM 733 C CA . SER A 1 90 ? 1.816 -36.996 -27.279 1.00 45.75 90 SER A CA 1
ATOM 734 C C . SER A 1 90 ? 0.416 -36.616 -26.792 1.00 45.75 90 SER A C 1
ATOM 736 O O . SER A 1 90 ? -0.578 -36.814 -27.488 1.00 45.75 90 SER A O 1
ATOM 738 N N . MET A 1 91 ? 0.336 -36.056 -25.584 1.00 40.16 91 MET A N 1
ATOM 739 C CA . MET A 1 91 ? -0.892 -35.516 -24.993 1.00 40.16 91 MET A CA 1
ATOM 740 C C . MET A 1 91 ? -1.158 -34.082 -25.476 1.00 40.16 91 MET A C 1
ATOM 742 O O . MET A 1 91 ? -0.379 -33.158 -25.235 1.00 40.16 91 MET A O 1
ATOM 746 N N . SER A 1 92 ? -2.312 -33.896 -26.112 1.00 40.62 92 SER A N 1
ATOM 747 C CA . SER A 1 92 ? -2.926 -32.618 -26.479 1.00 40.62 92 SER A CA 1
ATOM 748 C C . SER A 1 92 ? -3.332 -31.802 -25.243 1.00 40.62 92 SER A C 1
ATOM 750 O O . SER A 1 92 ? -4.162 -32.249 -24.452 1.00 40.62 92 SER A O 1
ATOM 752 N N . ILE A 1 93 ? -2.788 -30.588 -25.091 1.00 37.53 93 ILE A N 1
ATOM 753 C CA . ILE A 1 93 ? -3.135 -29.666 -23.997 1.00 37.53 93 ILE A CA 1
ATOM 754 C C . ILE A 1 93 ? -4.076 -28.578 -24.518 1.00 37.53 93 ILE A C 1
ATOM 756 O O . ILE A 1 93 ? -3.682 -27.687 -25.270 1.00 37.53 93 ILE A O 1
ATOM 760 N N . SER A 1 94 ? -5.326 -28.655 -24.070 1.00 38.56 94 SER A N 1
ATOM 761 C CA . SER A 1 94 ? -6.370 -27.652 -24.262 1.00 38.56 94 SER A CA 1
ATOM 762 C C . SER A 1 94 ? -6.084 -26.394 -23.434 1.00 38.56 94 SER A C 1
ATOM 764 O O . SER A 1 94 ? -5.832 -26.463 -22.231 1.00 38.56 94 SER A O 1
ATOM 766 N N . HIS A 1 95 ? -6.144 -25.231 -24.083 1.00 44.50 95 HIS A N 1
ATOM 767 C CA . HIS A 1 95 ? -6.001 -23.913 -23.469 1.00 44.50 95 HIS A CA 1
ATOM 768 C C . HIS A 1 95 ? -7.322 -23.463 -22.826 1.00 44.50 95 HIS A C 1
ATOM 770 O O . HIS A 1 95 ? -8.297 -23.212 -23.531 1.00 44.50 95 HIS A O 1
ATOM 776 N N . SER A 1 96 ? -7.347 -23.300 -21.502 1.00 39.47 96 SER A N 1
ATOM 777 C CA . SER A 1 96 ? -8.435 -22.626 -20.783 1.00 39.47 96 SER A CA 1
ATOM 778 C C . SER A 1 96 ? -7.953 -21.287 -20.217 1.00 39.47 96 SER A C 1
ATOM 780 O O . SER A 1 96 ? -7.037 -21.245 -19.392 1.00 39.47 96 SER A O 1
ATOM 782 N N . ASN A 1 97 ? -8.587 -20.204 -20.669 1.00 43.75 97 ASN A N 1
ATOM 783 C CA . ASN A 1 97 ? -8.439 -18.846 -20.151 1.00 43.75 97 ASN A CA 1
ATOM 784 C C . ASN A 1 97 ? -9.048 -18.754 -18.744 1.00 43.75 97 ASN A C 1
ATOM 786 O O . ASN A 1 97 ? -10.219 -19.081 -18.566 1.00 43.75 97 ASN A O 1
ATOM 790 N N . LEU A 1 98 ? -8.264 -18.300 -17.765 1.00 40.03 98 LEU A N 1
ATOM 791 C CA . LEU A 1 98 ? -8.725 -18.015 -16.404 1.00 40.03 98 LEU A CA 1
ATOM 792 C C . LEU A 1 98 ? -8.463 -16.541 -16.087 1.00 40.03 98 LEU A C 1
ATOM 794 O O . LEU A 1 98 ? -7.336 -16.147 -15.783 1.00 40.03 98 LEU A O 1
ATOM 798 N N . ASP A 1 99 ? -9.532 -15.757 -16.203 1.00 44.41 99 ASP A N 1
ATOM 799 C CA . ASP A 1 99 ? -9.718 -14.464 -15.548 1.00 44.41 99 ASP A CA 1
ATOM 800 C C . ASP A 1 99 ? -9.987 -14.747 -14.064 1.00 44.41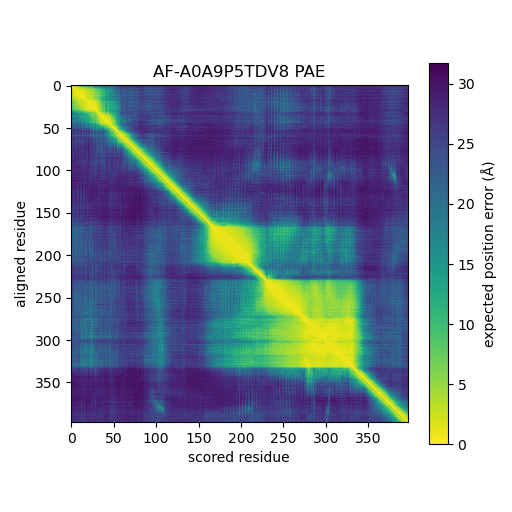 99 ASP A C 1
ATOM 802 O O . ASP A 1 99 ? -10.866 -15.545 -13.737 1.00 44.41 99 ASP A O 1
ATOM 806 N N . SER A 1 100 ? -9.199 -14.155 -13.168 1.00 45.31 100 SER A N 1
ATOM 807 C CA . SER A 1 100 ? -9.343 -14.349 -11.723 1.00 45.31 100 SER A CA 1
ATOM 808 C C . SER A 1 100 ? -9.463 -12.986 -11.057 1.00 45.31 100 SER A C 1
ATOM 810 O O . SER A 1 100 ? -8.474 -12.264 -10.918 1.00 45.31 100 SER A O 1
ATOM 812 N N . ASP A 1 101 ? -10.693 -12.650 -10.677 1.00 44.97 101 ASP A N 1
ATOM 813 C CA . ASP A 1 101 ? -11.027 -11.505 -9.840 1.00 44.97 101 ASP A CA 1
ATOM 814 C C . ASP A 1 101 ? -10.599 -11.786 -8.387 1.00 44.97 101 ASP A C 1
ATOM 816 O O . ASP A 1 101 ? -10.865 -12.851 -7.829 1.00 44.97 101 ASP A O 1
ATOM 820 N N . ASP A 1 102 ? -9.867 -10.832 -7.815 1.00 46.56 102 ASP A N 1
ATOM 821 C CA . ASP A 1 102 ? -9.160 -10.914 -6.536 1.00 46.56 102 ASP A CA 1
ATOM 822 C C . ASP A 1 102 ? -9.933 -10.119 -5.470 1.00 46.56 102 ASP A C 1
ATOM 824 O O . ASP A 1 102 ? -9.908 -8.883 -5.456 1.00 46.56 102 ASP A O 1
ATOM 828 N N . ASP A 1 103 ? -10.658 -10.838 -4.609 1.00 43.31 103 ASP A N 1
ATOM 829 C CA . ASP A 1 103 ? -11.400 -10.295 -3.469 1.00 43.31 103 ASP A CA 1
ATOM 830 C C . ASP A 1 103 ? -10.700 -10.696 -2.159 1.00 43.31 103 ASP A C 1
ATOM 832 O O . ASP A 1 103 ? -10.633 -11.865 -1.773 1.00 43.31 103 ASP A O 1
ATOM 836 N N . SER A 1 104 ? -10.131 -9.700 -1.478 1.00 46.59 104 SER A N 1
ATOM 837 C CA . SER A 1 104 ? -9.225 -9.866 -0.341 1.00 46.59 104 SER A CA 1
ATOM 838 C C . SER A 1 104 ? -9.968 -9.929 0.999 1.00 46.59 104 SER A C 1
ATOM 840 O O . SER A 1 104 ? -10.607 -8.949 1.399 1.00 46.59 104 SER A O 1
ATOM 842 N N . HIS A 1 105 ? -9.794 -11.019 1.752 1.00 45.38 105 HIS A N 1
ATOM 843 C CA . HIS A 1 105 ? -10.180 -11.104 3.163 1.00 45.38 105 HIS A CA 1
ATOM 844 C C . HIS A 1 105 ? -8.979 -11.342 4.096 1.00 45.38 105 HIS A C 1
ATOM 846 O O . HIS A 1 105 ? -8.020 -12.031 3.772 1.00 45.38 105 HIS A O 1
ATOM 852 N N . ASP A 1 106 ? -9.084 -10.696 5.257 1.00 41.69 106 ASP A N 1
ATOM 853 C CA . ASP A 1 106 ? -8.069 -10.301 6.238 1.00 41.69 106 ASP A CA 1
ATOM 854 C C . ASP A 1 106 ? -7.842 -11.392 7.312 1.00 41.69 106 ASP A C 1
ATOM 856 O O . ASP A 1 106 ? -8.793 -11.779 8.002 1.00 41.69 106 ASP A O 1
ATOM 860 N N . THR A 1 107 ? -6.603 -11.875 7.498 1.00 38.44 107 THR A N 1
ATOM 861 C CA . THR A 1 107 ? -6.235 -12.771 8.616 1.00 38.44 107 THR A CA 1
ATOM 862 C C . THR A 1 107 ? -4.960 -12.342 9.345 1.00 38.44 107 THR A C 1
ATOM 864 O O . THR A 1 107 ? -3.921 -12.094 8.743 1.00 38.44 107 THR A O 1
ATOM 867 N N . GLN A 1 108 ? -5.105 -12.306 10.672 1.00 49.56 108 GLN A N 1
ATOM 868 C CA . GLN A 1 108 ? -4.187 -11.906 11.740 1.00 49.56 108 GLN A CA 1
ATOM 869 C C . GLN A 1 108 ? -2.869 -12.680 11.841 1.00 49.56 108 GLN A C 1
ATOM 871 O O . GLN A 1 108 ? -2.837 -13.889 11.618 1.00 49.56 108 GLN A O 1
ATOM 876 N N . PHE A 1 109 ? -1.862 -12.009 12.408 1.00 31.70 109 PHE A N 1
ATOM 877 C CA . PHE A 1 109 ? -0.785 -12.648 13.160 1.00 31.70 109 PHE A CA 1
ATOM 878 C C . PHE A 1 109 ? -0.452 -11.817 14.416 1.00 31.70 109 PHE A C 1
ATOM 880 O O . PHE A 1 109 ? -0.274 -10.603 14.323 1.00 31.70 109 PHE A O 1
ATOM 887 N N . GLU A 1 110 ? -0.416 -12.469 15.583 1.00 44.09 110 GLU A N 1
ATOM 888 C CA . GLU A 1 110 ? 0.037 -11.910 16.864 1.00 44.09 110 GLU A CA 1
ATOM 889 C C . GLU A 1 110 ? 1.528 -11.560 16.795 1.00 44.09 110 GLU A C 1
ATOM 891 O O . GLU A 1 110 ? 2.355 -12.397 16.436 1.00 44.09 110 GLU A O 1
ATOM 896 N N . SER A 1 111 ? 1.889 -10.342 17.199 1.00 37.88 111 SER A N 1
ATOM 897 C CA . SER A 1 111 ? 3.277 -9.979 17.489 1.00 37.88 111 SER A CA 1
ATOM 898 C C . SER A 1 111 ? 3.338 -9.280 18.839 1.00 37.88 111 SER A C 1
ATOM 900 O O . SER A 1 111 ? 3.226 -8.061 18.947 1.00 37.88 111 SER A O 1
ATOM 902 N N . THR A 1 112 ? 3.527 -10.081 19.882 1.00 43.72 112 THR A N 1
ATOM 903 C CA . THR A 1 112 ? 3.978 -9.640 21.200 1.00 43.72 112 THR A CA 1
ATOM 904 C C . THR A 1 112 ? 5.396 -9.086 21.092 1.00 43.72 112 THR A C 1
ATOM 906 O O . THR A 1 112 ? 6.347 -9.862 21.010 1.00 43.72 112 THR A O 1
ATOM 909 N N . LEU A 1 113 ? 5.555 -7.763 21.121 1.00 40.28 113 LEU A N 1
ATOM 910 C CA . LEU A 1 113 ? 6.808 -7.131 21.531 1.00 40.28 113 LEU A CA 1
ATOM 911 C C . LEU A 1 113 ? 6.513 -5.964 22.472 1.00 40.28 113 LEU A C 1
ATOM 913 O O . LEU A 1 113 ? 6.105 -4.875 22.081 1.00 40.28 113 LEU A O 1
ATOM 917 N N . ASP A 1 114 ? 6.728 -6.291 23.738 1.00 44.50 114 ASP A N 1
ATOM 918 C CA . ASP A 1 114 ? 6.973 -5.418 24.869 1.00 44.50 114 ASP A CA 1
ATOM 919 C C . ASP A 1 114 ? 8.178 -4.502 24.578 1.00 44.50 114 ASP A C 1
ATOM 921 O O . ASP A 1 114 ? 9.253 -4.981 24.211 1.00 44.50 114 ASP A O 1
ATOM 925 N N . ALA A 1 115 ? 8.001 -3.187 24.712 1.00 37.72 115 ALA A N 1
ATOM 926 C CA . ALA A 1 115 ? 9.103 -2.230 24.774 1.00 37.72 115 ALA A CA 1
ATOM 927 C C . ALA A 1 115 ? 8.642 -0.943 25.468 1.00 37.72 115 ALA A C 1
ATOM 929 O O . ALA A 1 115 ? 8.124 0.001 24.872 1.00 37.72 115 ALA A O 1
ATOM 930 N N . THR A 1 116 ? 8.860 -0.969 26.776 1.00 38.59 116 THR A N 1
ATOM 931 C CA . THR A 1 116 ? 8.832 0.136 27.731 1.00 38.59 116 THR A CA 1
ATOM 932 C C . THR A 1 116 ? 9.666 1.342 27.263 1.00 38.59 116 THR A C 1
ATOM 934 O O . THR A 1 116 ? 10.768 1.194 26.735 1.00 38.59 116 THR A O 1
ATOM 937 N N . SER A 1 117 ? 9.129 2.544 27.491 1.00 46.06 117 SER A N 1
ATOM 938 C CA . SER A 1 117 ? 9.729 3.858 27.217 1.00 46.06 117 SER A CA 1
ATOM 939 C C . SER A 1 117 ? 11.136 4.058 27.812 1.00 46.06 117 SER A C 1
ATOM 941 O O . SER A 1 117 ? 11.419 3.537 28.893 1.00 46.06 117 SER A O 1
ATOM 943 N N . PRO A 1 118 ? 11.997 4.897 27.202 1.00 49.06 118 PRO A N 1
ATOM 944 C CA . PRO A 1 118 ? 13.297 5.238 27.771 1.00 49.06 118 PRO A CA 1
ATOM 945 C C . PRO A 1 118 ? 13.211 6.464 28.699 1.00 49.06 118 PRO A C 1
ATOM 947 O O . PRO A 1 118 ? 12.566 7.454 28.340 1.00 49.06 118 PRO A O 1
ATOM 950 N N . PRO A 1 119 ? 13.930 6.482 29.836 1.00 49.31 119 PRO A N 1
ATOM 951 C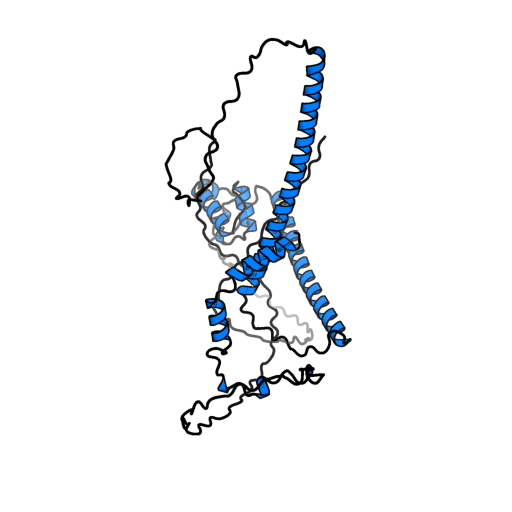 CA . PRO A 1 119 ? 14.340 7.717 30.475 1.00 49.31 119 PRO A CA 1
ATOM 952 C C . PRO A 1 119 ? 15.799 8.077 30.137 1.00 49.31 119 PRO A C 1
ATOM 954 O O . PRO A 1 119 ? 16.617 7.258 29.726 1.00 49.31 119 PRO A O 1
ATOM 957 N N . LEU A 1 120 ? 16.048 9.371 30.305 1.00 48.16 120 LEU A N 1
ATOM 958 C CA . LEU A 1 120 ? 17.220 10.199 30.014 1.00 48.16 120 LEU A CA 1
ATOM 959 C C . LEU A 1 120 ? 18.570 9.745 30.630 1.00 48.16 120 LEU A C 1
ATOM 961 O O . LEU A 1 120 ? 18.602 8.851 31.475 1.00 48.16 120 LEU A O 1
ATOM 965 N N . PRO A 1 121 ? 19.703 10.357 30.206 1.00 52.59 121 PRO A N 1
ATOM 966 C CA . PRO A 1 121 ? 21.033 9.786 30.351 1.00 52.59 121 PRO A CA 1
ATOM 967 C C . PRO A 1 121 ? 21.626 10.067 31.731 1.00 52.59 121 PRO A C 1
ATOM 969 O O . PRO A 1 121 ? 21.627 11.204 32.203 1.00 52.59 121 PRO A O 1
ATOM 972 N N . TYR A 1 122 ? 22.209 9.034 32.338 1.00 43.47 122 TYR A N 1
ATOM 973 C CA . TYR A 1 122 ? 23.059 9.174 33.511 1.00 43.47 122 TYR A CA 1
ATOM 974 C C . TYR A 1 122 ? 24.412 8.506 33.266 1.00 43.47 122 TYR A C 1
ATOM 976 O O . TYR A 1 122 ? 24.513 7.355 32.847 1.00 43.47 122 TYR A O 1
ATOM 984 N N . SER A 1 123 ? 25.445 9.302 33.507 1.00 49.62 123 SER A N 1
ATOM 985 C CA . SER A 1 123 ? 26.867 8.986 33.547 1.00 49.62 123 SER A CA 1
ATOM 986 C C . SER A 1 123 ? 27.203 7.828 34.485 1.00 49.62 123 SER A C 1
ATOM 988 O O . SER A 1 123 ? 26.768 7.820 35.636 1.00 49.62 123 SER A O 1
ATOM 990 N N . GLY A 1 124 ? 28.080 6.930 34.040 1.00 35.19 124 GLY A N 1
ATOM 991 C CA . GLY A 1 124 ? 28.737 5.969 34.919 1.00 35.19 124 GLY A CA 1
ATOM 992 C C . GLY A 1 124 ? 29.450 4.869 34.147 1.00 35.19 124 GLY A C 1
ATOM 993 O O . GLY A 1 124 ? 28.823 3.905 33.724 1.00 35.19 124 GLY A O 1
ATOM 994 N N . GLU A 1 125 ? 30.768 5.002 33.993 1.00 44.47 125 GLU A N 1
ATOM 995 C CA . GLU A 1 125 ? 31.637 3.840 33.782 1.00 44.47 125 GLU A CA 1
ATOM 996 C C . GLU A 1 125 ? 31.461 2.848 34.947 1.00 44.47 125 GLU A C 1
ATOM 998 O O . GLU A 1 125 ? 31.253 3.272 36.088 1.00 44.47 125 GLU A O 1
ATOM 1003 N N . PRO A 1 126 ? 31.553 1.532 34.696 1.00 48.88 126 PRO A N 1
ATOM 1004 C CA . PRO A 1 126 ? 32.853 0.896 34.893 1.00 48.88 126 PRO A CA 1
ATOM 1005 C C . PRO A 1 126 ? 33.183 -0.186 33.858 1.00 48.88 126 PRO A C 1
ATOM 1007 O O . PRO A 1 126 ? 32.326 -0.853 33.276 1.00 48.88 126 PRO A O 1
ATOM 1010 N N . GLY A 1 127 ? 34.487 -0.357 33.655 1.00 46.72 127 GLY A N 1
ATOM 1011 C CA . GLY A 1 127 ? 35.061 -1.274 32.690 1.00 46.72 127 GLY A CA 1
ATOM 1012 C C . GLY A 1 127 ? 34.655 -2.734 32.862 1.00 46.72 127 GLY A C 1
ATOM 1013 O O . GLY A 1 127 ? 34.497 -3.249 33.964 1.00 46.72 127 GLY A O 1
ATOM 1014 N N . THR A 1 128 ? 34.620 -3.436 31.733 1.00 40.53 128 THR A N 1
ATOM 1015 C CA . THR A 1 128 ? 34.941 -4.859 31.700 1.00 40.53 128 THR A CA 1
ATOM 1016 C C . THR A 1 128 ? 35.793 -5.174 30.480 1.00 40.53 128 THR A C 1
ATOM 1018 O O . THR A 1 128 ? 35.450 -4.969 29.318 1.00 40.53 128 THR A O 1
ATOM 1021 N N . THR A 1 129 ? 36.964 -5.677 30.814 1.00 51.06 129 THR A N 1
ATOM 1022 C CA . THR A 1 129 ? 37.977 -6.329 30.009 1.00 51.06 129 THR A CA 1
ATOM 1023 C C . THR A 1 129 ? 37.356 -7.346 29.046 1.00 51.06 129 THR A C 1
ATOM 1025 O O . THR A 1 129 ? 36.880 -8.396 29.474 1.00 51.06 129 THR A O 1
ATOM 1028 N N . ARG A 1 130 ? 37.420 -7.103 27.729 1.00 43.62 130 ARG A N 1
ATOM 1029 C CA . ARG A 1 130 ? 37.304 -8.173 26.724 1.00 43.62 130 ARG A CA 1
ATOM 1030 C C . ARG A 1 130 ? 38.445 -8.126 25.719 1.00 43.62 130 ARG A C 1
ATOM 1032 O O . ARG A 1 130 ? 38.471 -7.395 24.739 1.00 43.62 130 ARG A O 1
ATOM 1039 N N . HIS A 1 131 ? 39.393 -8.982 26.059 1.00 44.00 131 HIS A N 1
ATOM 1040 C CA . HIS A 1 131 ? 40.416 -9.631 25.264 1.00 44.00 131 HIS A CA 1
ATOM 1041 C C . HIS A 1 131 ? 40.016 -9.836 23.783 1.00 44.00 131 HIS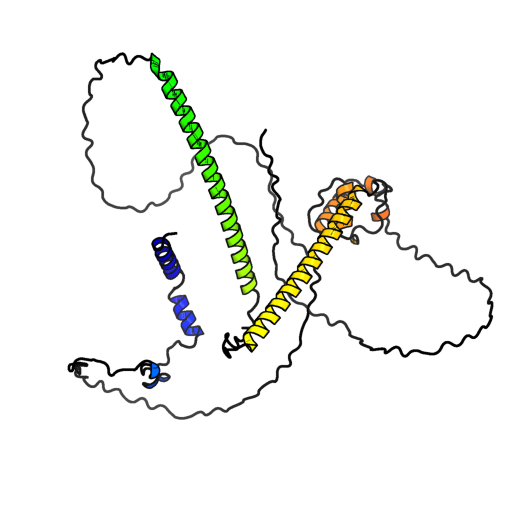 A C 1
ATOM 1043 O O . HIS A 1 131 ? 39.268 -10.754 23.454 1.00 44.00 131 HIS A O 1
ATOM 1049 N N . CYS A 1 132 ? 40.565 -9.024 22.877 1.00 39.97 132 CYS A N 1
ATOM 1050 C CA . CYS A 1 132 ? 40.657 -9.354 21.455 1.00 39.97 132 CYS A CA 1
ATOM 1051 C C . CYS A 1 132 ? 42.120 -9.633 21.111 1.00 39.97 132 CYS A C 1
ATOM 1053 O O . CYS A 1 132 ? 42.988 -8.769 21.242 1.00 39.97 132 CYS A O 1
ATOM 1055 N N . LYS A 1 133 ? 42.387 -10.869 20.680 1.00 44.22 133 LYS A N 1
ATOM 1056 C CA . LYS A 1 133 ? 43.684 -11.321 20.175 1.00 44.22 133 LYS A CA 1
ATOM 1057 C C . LYS A 1 133 ? 43.996 -10.560 18.883 1.00 44.22 133 LYS A C 1
ATOM 1059 O O . LYS A 1 133 ? 43.515 -10.922 17.814 1.00 44.22 133 LYS A O 1
ATOM 1064 N N . ARG A 1 134 ? 44.783 -9.488 18.987 1.00 41.09 134 ARG A N 1
ATOM 1065 C CA . ARG A 1 134 ? 45.312 -8.754 17.835 1.00 41.09 134 ARG A CA 1
ATOM 1066 C C . ARG A 1 134 ? 46.542 -9.487 17.307 1.00 41.09 134 ARG A C 1
ATOM 1068 O O . ARG A 1 134 ? 47.509 -9.701 18.038 1.00 41.09 134 ARG A O 1
ATOM 1075 N N . ALA A 1 135 ? 46.469 -9.890 16.043 1.00 48.50 135 ALA A N 1
ATOM 1076 C CA . ALA A 1 135 ? 47.560 -10.519 15.320 1.00 48.50 135 ALA A CA 1
ATOM 1077 C C . ALA A 1 135 ? 48.779 -9.582 15.271 1.00 48.50 135 ALA A C 1
ATOM 1079 O O . ALA A 1 135 ? 48.662 -8.394 14.968 1.00 48.50 135 ALA A O 1
ATOM 1080 N N . ARG A 1 136 ? 49.943 -10.142 15.610 1.00 45.16 136 ARG A N 1
ATOM 1081 C CA . ARG A 1 136 ? 51.257 -9.501 15.542 1.00 45.16 136 ARG A CA 1
ATOM 1082 C C . ARG A 1 136 ? 51.643 -9.264 14.081 1.00 45.16 136 ARG A C 1
ATOM 1084 O O . ARG A 1 136 ? 51.835 -10.223 13.343 1.00 45.16 136 ARG A O 1
ATOM 1091 N N . THR A 1 137 ? 51.840 -8.009 13.698 1.00 59.62 137 THR A N 1
ATOM 1092 C CA . THR A 1 137 ? 52.703 -7.635 12.568 1.00 59.62 137 THR A CA 1
ATOM 1093 C C . THR A 1 137 ? 54.118 -7.387 13.103 1.00 59.62 137 THR A C 1
ATOM 1095 O O . THR A 1 137 ? 54.255 -6.645 14.081 1.00 59.62 137 THR A O 1
ATOM 1098 N N . PRO A 1 138 ? 55.169 -7.996 12.532 1.00 56.38 138 PRO A N 1
ATOM 1099 C CA . PRO A 1 138 ? 56.536 -7.809 12.998 1.00 56.38 138 PRO A CA 1
ATOM 1100 C C . PRO A 1 138 ? 57.198 -6.587 12.345 1.00 56.38 138 PRO A C 1
ATOM 1102 O O . PRO A 1 138 ? 57.037 -6.348 11.154 1.00 56.38 138 PRO A O 1
ATOM 1105 N N . GLY A 1 139 ? 58.013 -5.883 13.132 1.00 46.66 139 GLY A N 1
ATOM 1106 C CA . GLY A 1 139 ? 59.219 -5.220 12.634 1.00 46.66 139 GLY A CA 1
ATOM 1107 C C . GLY A 1 139 ? 59.058 -3.817 12.055 1.00 46.66 139 GLY A C 1
ATOM 1108 O O . GLY A 1 139 ? 59.092 -3.637 10.845 1.00 46.66 139 GLY A O 1
ATOM 1109 N N . SER A 1 140 ? 59.046 -2.805 12.924 1.00 45.44 140 SER A N 1
ATOM 1110 C CA . SER A 1 140 ? 59.656 -1.515 12.590 1.00 45.44 140 SER A CA 1
ATOM 1111 C C . SER A 1 140 ? 60.511 -1.056 13.768 1.00 45.44 140 SER A C 1
ATOM 1113 O O . SER A 1 140 ? 60.081 -1.108 14.919 1.00 45.44 140 SER A O 1
ATOM 1115 N N . ALA A 1 141 ? 61.754 -0.714 13.449 1.00 58.38 141 ALA A N 1
ATOM 1116 C CA . ALA A 1 141 ? 62.883 -0.492 14.341 1.00 58.38 141 ALA A CA 1
ATOM 1117 C C . ALA A 1 141 ? 62.667 0.610 15.406 1.00 58.38 141 ALA A C 1
ATOM 1119 O O . ALA A 1 141 ? 61.870 1.528 15.196 1.00 58.38 141 ALA A O 1
ATOM 1120 N N . PRO A 1 142 ? 63.406 0.556 16.533 1.00 55.38 142 PRO A N 1
ATOM 1121 C CA . PRO A 1 142 ? 63.360 1.577 17.573 1.00 55.38 142 PRO A CA 1
ATOM 1122 C C . PRO A 1 142 ? 64.041 2.863 17.090 1.00 55.38 142 PRO A C 1
ATOM 1124 O O . PRO A 1 142 ? 65.260 2.926 16.941 1.00 55.38 142 PRO A O 1
ATOM 1127 N N . ILE A 1 143 ? 63.244 3.907 16.865 1.00 55.41 143 ILE A N 1
ATOM 1128 C CA . ILE A 1 143 ? 63.752 5.270 16.708 1.00 55.41 143 ILE A CA 1
ATOM 1129 C C . ILE A 1 143 ? 64.111 5.779 18.106 1.00 55.41 143 ILE A C 1
ATOM 1131 O O . ILE A 1 143 ? 63.256 5.932 18.978 1.00 55.41 143 ILE A O 1
ATOM 1135 N N . VAL A 1 144 ? 65.407 5.996 18.306 1.00 61.16 144 VAL A N 1
ATOM 1136 C CA . VAL A 1 144 ? 66.012 6.643 19.471 1.00 61.16 144 VAL A CA 1
ATOM 1137 C C . VAL A 1 144 ? 65.356 8.015 19.688 1.00 61.16 144 VAL A C 1
ATOM 1139 O O . VAL A 1 144 ? 65.324 8.812 18.748 1.00 61.16 144 VAL A O 1
ATOM 1142 N N . PRO A 1 145 ? 64.863 8.350 20.895 1.00 56.12 145 PRO A N 1
ATOM 1143 C CA . PRO A 1 145 ? 64.428 9.706 21.186 1.00 56.12 145 PRO A CA 1
ATOM 1144 C C . PRO A 1 145 ? 65.665 10.599 21.342 1.00 56.12 145 PRO A C 1
ATOM 1146 O O . PRO A 1 145 ? 66.251 10.718 22.416 1.00 56.12 145 PRO A O 1
ATOM 1149 N N . THR A 1 146 ? 66.087 11.228 20.245 1.00 54.25 146 THR A N 1
ATOM 1150 C CA . THR A 1 146 ? 67.009 12.365 20.283 1.00 54.25 146 THR A CA 1
ATOM 1151 C C . THR A 1 146 ? 66.295 13.523 20.966 1.00 54.25 146 THR A C 1
ATOM 1153 O O . THR A 1 146 ? 65.382 14.115 20.401 1.00 54.25 146 THR A O 1
ATOM 1156 N N . VAL A 1 147 ? 66.708 13.825 22.195 1.00 60.00 147 VAL A N 1
ATOM 1157 C CA . VAL A 1 147 ? 66.271 14.978 22.987 1.00 60.00 147 VAL A CA 1
ATOM 1158 C C . VAL A 1 147 ? 66.667 16.270 22.258 1.00 60.00 147 VAL A C 1
ATOM 1160 O O . VAL A 1 147 ? 67.863 16.569 22.188 1.00 60.00 147 VAL A O 1
ATOM 1163 N N . PRO A 1 148 ? 65.734 17.090 21.739 1.00 52.84 148 PRO A N 1
ATOM 1164 C CA . PRO A 1 148 ? 66.067 18.434 21.318 1.00 52.84 148 PRO A CA 1
ATOM 1165 C C . PRO A 1 148 ? 65.922 19.349 22.532 1.00 52.84 148 PRO A C 1
ATOM 1167 O O . PRO A 1 148 ? 64.825 19.602 23.021 1.00 52.84 148 PRO A O 1
ATOM 1170 N N . ARG A 1 149 ? 67.084 19.789 23.018 1.00 51.06 149 ARG A N 1
ATOM 1171 C CA . ARG A 1 149 ? 67.368 21.099 23.618 1.00 51.06 149 ARG A CA 1
ATOM 1172 C C . ARG A 1 149 ? 66.149 21.893 24.100 1.00 51.06 149 ARG A C 1
ATOM 1174 O O . ARG A 1 149 ? 65.393 22.449 23.308 1.00 51.06 149 ARG A O 1
ATOM 1181 N N . THR A 1 150 ? 66.090 22.074 25.413 1.00 52.84 150 THR A N 1
ATOM 1182 C CA . THR A 1 150 ? 65.465 23.215 26.082 1.00 52.84 150 THR A CA 1
ATOM 1183 C C . THR A 1 150 ? 65.976 24.520 25.463 1.00 52.84 150 THR A C 1
ATOM 1185 O O . THR A 1 150 ? 67.046 25.021 25.802 1.00 52.84 150 THR A O 1
ATOM 1188 N N . ILE A 1 151 ? 65.221 25.061 24.507 1.00 53.53 151 ILE A N 1
ATOM 1189 C CA . ILE A 1 151 ? 65.401 26.430 24.035 1.00 53.53 151 ILE A CA 1
ATOM 1190 C C . ILE A 1 151 ? 64.821 27.320 25.131 1.00 53.53 151 ILE A C 1
ATOM 1192 O O . ILE A 1 151 ? 63.619 27.290 25.395 1.00 53.53 151 ILE A O 1
ATOM 1196 N N . SER A 1 152 ? 65.694 28.070 25.799 1.00 50.50 152 SER A N 1
ATOM 1197 C CA . SER A 1 152 ? 65.318 29.125 26.732 1.00 50.50 152 SER A CA 1
ATOM 1198 C C . SER A 1 152 ? 64.317 30.063 26.065 1.00 50.50 152 SER A C 1
ATOM 1200 O O . SER A 1 152 ? 64.643 30.750 25.097 1.00 50.50 152 SER A O 1
ATOM 1202 N N . VAL A 1 153 ? 63.096 30.098 26.599 1.00 50.78 153 VAL A N 1
ATOM 1203 C CA . VAL A 1 153 ? 62.078 31.098 26.265 1.00 50.78 153 VAL A CA 1
ATOM 1204 C C . VAL A 1 153 ? 62.472 32.394 26.969 1.00 50.78 153 VAL A C 1
ATOM 1206 O O . VAL A 1 153 ? 61.856 32.827 27.938 1.00 50.78 153 VAL A O 1
ATOM 1209 N N . THR A 1 154 ? 63.570 32.992 26.518 1.00 50.41 154 THR A N 1
ATOM 1210 C CA . THR A 1 154 ? 63.944 34.342 26.908 1.00 50.41 154 THR A CA 1
ATOM 1211 C C . THR A 1 154 ? 63.309 35.285 25.905 1.00 50.41 154 THR A C 1
ATOM 1213 O O . THR A 1 154 ? 63.685 35.322 24.739 1.00 50.41 154 THR A O 1
ATOM 1216 N N . SER A 1 155 ? 62.355 36.065 26.403 1.00 54.97 155 SER A N 1
ATOM 1217 C CA . SER A 1 155 ? 62.231 37.474 26.055 1.00 54.97 155 SER A CA 1
ATOM 1218 C C . SER A 1 155 ? 62.253 37.805 24.563 1.00 54.97 155 SER A C 1
ATOM 1220 O O . SER A 1 155 ? 63.251 38.288 24.047 1.00 54.97 155 SER A O 1
ATOM 1222 N N . PHE A 1 156 ? 61.092 37.716 23.928 1.00 51.06 156 PHE A N 1
ATOM 1223 C CA . PHE A 1 156 ? 60.661 38.782 23.028 1.00 51.06 156 PHE A CA 1
ATOM 1224 C C . PHE A 1 156 ? 59.142 38.897 23.150 1.00 51.06 156 PHE A C 1
ATOM 1226 O O . PHE A 1 156 ? 58.381 38.345 22.357 1.00 51.06 156 PHE A O 1
ATOM 1233 N N . TYR A 1 157 ? 58.693 39.626 24.178 1.00 55.91 157 TYR A N 1
ATOM 1234 C CA . TYR A 1 157 ? 57.389 40.283 24.152 1.00 55.91 157 TYR A CA 1
ATOM 1235 C C . TYR A 1 157 ? 57.437 41.321 23.024 1.00 55.91 157 TYR A C 1
ATOM 1237 O O . TYR A 1 157 ? 57.588 42.517 23.256 1.00 55.91 157 TYR A O 1
ATOM 1245 N N . SER A 1 158 ? 57.352 40.851 21.775 1.00 53.41 158 SER A N 1
ATOM 1246 C CA . SER A 1 158 ? 56.878 41.689 20.687 1.00 53.41 158 SER A CA 1
ATOM 1247 C C . SER A 1 158 ? 55.506 42.149 21.129 1.00 53.41 158 SER A C 1
ATOM 1249 O O . SER A 1 158 ? 54.591 41.337 21.279 1.00 53.41 158 SER A O 1
ATOM 1251 N N . GLN A 1 159 ? 55.399 43.442 21.415 1.00 56.09 159 GLN A N 1
ATOM 1252 C CA . GLN A 1 159 ? 54.139 44.126 21.617 1.00 56.09 159 GLN A CA 1
ATOM 1253 C C . GLN A 1 159 ? 53.365 44.067 20.299 1.00 56.09 159 GLN A C 1
ATOM 1255 O O . GLN A 1 159 ? 53.311 45.017 19.525 1.00 56.09 159 GLN A O 1
ATOM 1260 N N . VAL A 1 160 ? 52.805 42.893 20.017 1.00 54.91 160 VAL A N 1
ATOM 1261 C CA . VAL A 1 160 ? 51.777 42.709 19.012 1.00 54.91 160 VAL A CA 1
ATOM 1262 C C . VAL A 1 160 ? 50.604 43.496 19.553 1.00 54.91 160 VAL A C 1
ATOM 1264 O O . VAL A 1 160 ? 49.982 43.114 20.543 1.00 54.91 160 VAL A O 1
ATOM 1267 N N . THR A 1 161 ? 50.380 44.652 18.949 1.00 57.84 161 THR A N 1
ATOM 1268 C CA . THR A 1 161 ? 49.300 45.574 19.255 1.00 57.84 161 THR A CA 1
ATOM 1269 C C . THR A 1 161 ? 47.979 44.799 19.282 1.00 57.84 161 THR A C 1
ATOM 1271 O O . THR A 1 161 ? 47.392 44.455 18.257 1.00 57.84 161 THR A O 1
ATOM 1274 N N . LEU A 1 162 ? 47.499 44.495 20.493 1.00 56.59 162 LEU A N 1
ATOM 1275 C CA . LEU A 1 162 ? 46.278 43.722 20.770 1.00 56.59 162 LEU A CA 1
ATOM 1276 C C . LEU A 1 162 ? 44.995 44.401 20.248 1.00 56.59 162 LEU A C 1
ATOM 1278 O O . LEU A 1 162 ? 43.910 43.838 20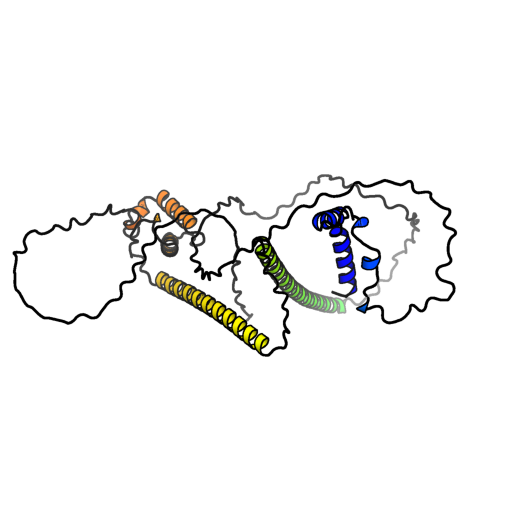.370 1.00 56.59 162 LEU A O 1
ATOM 1282 N N . SER A 1 163 ? 45.117 45.578 19.630 1.00 57.78 163 SER A N 1
ATOM 1283 C CA . SER A 1 163 ? 44.014 46.395 19.123 1.00 57.78 163 SER A CA 1
ATOM 1284 C C . SER A 1 163 ? 43.245 45.743 17.960 1.00 57.78 163 SER A C 1
ATOM 1286 O O . SER A 1 163 ? 42.042 45.945 17.831 1.00 57.78 163 SER A O 1
ATOM 1288 N N . ASN A 1 164 ? 43.883 44.873 17.162 1.00 57.84 164 ASN A N 1
ATOM 1289 C CA . ASN A 1 164 ? 43.247 44.261 15.978 1.00 57.84 164 ASN A CA 1
ATOM 1290 C C . ASN A 1 164 ? 42.759 42.811 16.182 1.00 57.84 164 ASN A C 1
ATOM 1292 O O . ASN A 1 164 ? 42.247 42.188 15.254 1.00 57.84 164 ASN A O 1
ATOM 1296 N N . ARG A 1 165 ? 42.887 42.242 17.389 1.00 65.06 165 ARG A N 1
ATOM 1297 C CA . ARG A 1 165 ? 42.447 40.863 17.683 1.00 65.06 165 ARG A CA 1
ATOM 1298 C C . ARG A 1 165 ? 40.930 40.601 17.629 1.00 65.06 165 ARG A C 1
ATOM 1300 O O . ARG A 1 165 ? 40.567 39.504 17.197 1.00 65.06 165 ARG A O 1
ATOM 1307 N N . PRO A 1 166 ? 40.025 41.511 18.044 1.00 75.44 166 PRO A N 1
ATOM 1308 C CA . PRO A 1 166 ? 38.606 41.160 18.132 1.00 75.44 166 PRO A CA 1
ATOM 1309 C C . PRO A 1 166 ? 37.937 41.015 16.757 1.00 75.44 166 PRO A C 1
ATOM 1311 O O . PRO A 1 166 ? 37.010 40.221 16.610 1.00 75.44 166 PRO A O 1
ATOM 1314 N N . THR A 1 167 ? 38.416 41.723 15.732 1.00 83.56 167 THR A N 1
ATOM 1315 C CA . THR A 1 167 ? 37.854 41.649 14.373 1.00 83.56 167 THR A CA 1
ATOM 1316 C C . THR A 1 167 ? 38.216 40.338 13.677 1.00 83.56 167 THR A C 1
ATOM 1318 O O . THR A 1 167 ? 37.351 39.706 13.075 1.00 83.56 167 THR A O 1
ATOM 1321 N N . GLY A 1 168 ? 39.457 39.865 13.834 1.00 87.50 168 GLY A N 1
ATOM 1322 C CA . GLY A 1 168 ? 39.898 38.583 13.276 1.00 87.50 168 GLY A CA 1
ATOM 1323 C C . GLY A 1 168 ? 39.113 37.386 13.823 1.00 87.50 168 GLY A C 1
ATOM 1324 O O . GLY A 1 168 ? 38.727 36.501 13.060 1.00 87.50 168 GLY A O 1
ATOM 1325 N N . LEU A 1 169 ? 38.808 37.383 15.126 1.00 90.62 169 LEU A N 1
ATOM 1326 C CA . LEU A 1 169 ? 37.998 36.328 15.743 1.00 90.62 169 LEU A CA 1
ATOM 1327 C C . LEU A 1 169 ? 36.550 36.347 15.247 1.00 90.62 169 LEU A C 1
ATOM 1329 O O . LEU A 1 169 ? 36.016 35.292 14.923 1.00 90.62 169 LEU A O 1
ATOM 1333 N N . ARG A 1 170 ? 35.935 37.530 15.118 1.00 91.44 170 ARG A N 1
ATOM 1334 C CA . ARG A 1 170 ? 34.572 37.664 14.573 1.00 91.44 170 ARG A CA 1
ATOM 1335 C C . ARG A 1 170 ? 34.479 37.155 13.137 1.00 91.44 170 ARG A C 1
ATOM 1337 O O . ARG A 1 170 ? 33.590 36.368 12.830 1.00 91.44 170 ARG A O 1
ATOM 1344 N N . ASN A 1 171 ? 35.441 37.520 12.289 1.00 93.81 171 ASN A N 1
ATOM 1345 C CA . ASN A 1 171 ? 35.498 37.029 10.910 1.00 93.81 171 ASN A CA 1
ATOM 1346 C C . ASN A 1 171 ? 35.664 35.507 10.862 1.00 93.81 171 ASN A C 1
ATOM 1348 O O . ASN A 1 171 ? 35.049 34.835 10.035 1.00 93.81 171 ASN A O 1
ATOM 1352 N N . ARG A 1 172 ? 36.468 34.947 11.774 1.00 94.69 172 ARG A N 1
ATOM 1353 C CA . ARG A 1 172 ? 36.650 33.499 11.867 1.00 94.69 172 ARG A CA 1
ATOM 1354 C C . ARG A 1 172 ? 35.385 32.781 12.340 1.00 94.69 172 ARG A C 1
ATOM 1356 O O . ARG A 1 172 ? 35.086 31.726 11.791 1.00 94.69 172 ARG A O 1
ATOM 1363 N N . ILE A 1 173 ? 34.651 33.336 13.305 1.00 95.81 173 ILE A N 1
ATOM 1364 C CA . ILE A 1 173 ? 33.363 32.788 13.762 1.00 95.81 173 ILE A CA 1
ATOM 1365 C C . ILE A 1 173 ? 32.372 32.761 12.598 1.00 95.81 173 ILE A C 1
ATOM 1367 O O . ILE A 1 173 ? 31.885 31.689 12.258 1.00 95.81 173 ILE A O 1
ATOM 1371 N N . HIS A 1 174 ? 32.193 33.886 11.904 1.00 97.12 174 HIS A N 1
ATOM 1372 C CA . HIS A 1 174 ? 31.292 33.973 10.752 1.00 97.12 174 HIS A CA 1
ATOM 1373 C C . HIS A 1 174 ? 31.677 32.992 9.629 1.00 97.12 174 HIS A C 1
ATOM 1375 O O . HIS A 1 174 ? 30.831 32.360 9.000 1.00 97.12 174 HIS A O 1
ATOM 1381 N N . GLN A 1 175 ? 32.977 32.811 9.375 1.00 97.50 175 GLN A N 1
ATOM 1382 C CA . GLN A 1 175 ? 33.452 31.817 8.412 1.00 97.50 175 GLN A CA 1
ATOM 1383 C C . GLN A 1 175 ? 33.109 30.383 8.844 1.00 97.50 175 GLN A C 1
ATOM 1385 O O . GLN A 1 175 ? 32.722 29.565 8.010 1.00 97.50 175 GLN A O 1
ATOM 1390 N N . LEU A 1 176 ? 33.273 30.060 10.129 1.00 96.94 176 LEU A N 1
ATOM 1391 C CA . LEU A 1 176 ? 32.938 28.740 10.661 1.00 96.94 176 LEU A CA 1
ATOM 1392 C C . LEU A 1 176 ? 31.428 28.487 10.636 1.00 96.94 176 LEU A C 1
ATOM 1394 O O . LEU A 1 176 ? 31.026 27.379 10.293 1.00 96.94 176 LEU A O 1
ATOM 1398 N N . GLU A 1 177 ? 30.609 29.496 10.924 1.00 97.75 177 GLU A N 1
ATOM 1399 C CA . GLU A 1 177 ? 29.148 29.430 10.811 1.00 97.75 177 GLU A CA 1
ATOM 1400 C C . GLU A 1 177 ? 28.720 29.139 9.368 1.00 97.75 177 GLU A C 1
ATOM 1402 O O . GLU A 1 177 ? 28.000 28.171 9.130 1.00 97.75 177 GLU A O 1
ATOM 1407 N N . ASN A 1 178 ? 29.262 29.872 8.389 1.00 97.62 178 ASN A N 1
ATOM 1408 C CA . ASN A 1 178 ? 29.001 29.618 6.969 1.00 97.62 178 ASN A CA 1
ATOM 1409 C C . ASN A 1 178 ? 29.404 28.199 6.545 1.00 97.62 178 ASN A C 1
ATOM 1411 O O . ASN A 1 178 ? 28.652 27.511 5.854 1.00 97.62 178 ASN A O 1
ATOM 1415 N N . ASN A 1 179 ? 30.578 27.734 6.978 1.00 97.56 179 ASN A N 1
ATOM 1416 C CA . ASN A 1 179 ? 31.024 26.374 6.686 1.00 97.56 179 ASN A CA 1
ATOM 1417 C C . ASN A 1 179 ? 30.097 25.325 7.314 1.00 97.56 179 ASN A C 1
ATOM 1419 O O . ASN A 1 179 ? 29.836 24.295 6.696 1.00 97.56 179 ASN A O 1
ATOM 1423 N N . ASN A 1 180 ? 29.589 25.579 8.522 1.00 97.56 180 ASN A N 1
ATOM 1424 C CA . ASN A 1 180 ? 28.660 24.680 9.200 1.00 97.56 180 ASN A CA 1
ATOM 1425 C C . ASN A 1 180 ? 27.336 24.578 8.429 1.00 97.56 180 ASN A C 1
ATOM 1427 O O . ASN A 1 180 ? 26.886 23.471 8.150 1.00 97.56 180 ASN A O 1
ATOM 1431 N N . VAL A 1 181 ? 26.786 25.705 7.966 1.00 97.88 181 VAL A N 1
ATOM 1432 C CA . VAL A 1 181 ? 25.577 25.729 7.122 1.00 97.88 181 VAL A CA 1
ATOM 1433 C C . VAL A 1 181 ? 25.772 24.917 5.834 1.00 97.88 181 VAL A C 1
ATOM 1435 O O . VAL A 1 181 ? 24.930 24.087 5.484 1.00 97.88 181 VAL A O 1
ATOM 1438 N N . VAL A 1 182 ? 26.905 25.089 5.142 1.00 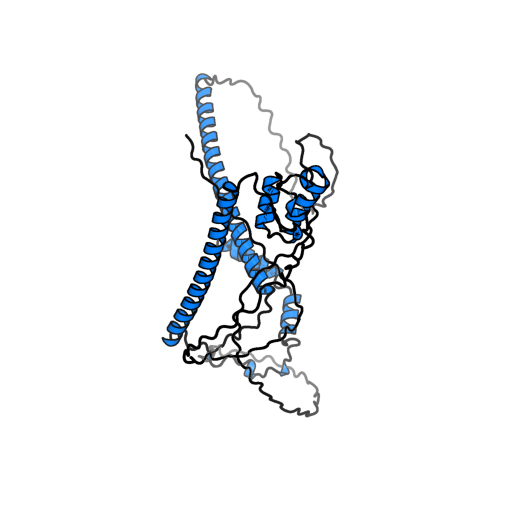97.69 182 VAL A N 1
ATOM 1439 C CA . VAL A 1 182 ? 27.215 24.324 3.919 1.00 97.69 182 VAL A CA 1
ATOM 1440 C C . VAL A 1 182 ? 27.337 22.825 4.209 1.00 97.69 182 VAL A C 1
ATOM 1442 O O . VAL A 1 182 ? 26.831 21.999 3.446 1.00 97.69 182 VAL A O 1
ATOM 1445 N N . LEU A 1 183 ? 27.983 22.452 5.317 1.00 97.69 183 LEU A N 1
ATOM 1446 C CA . LEU A 1 183 ? 28.120 21.052 5.719 1.00 97.69 183 LEU A CA 1
ATOM 1447 C C . LEU A 1 183 ? 26.771 20.422 6.075 1.00 97.69 183 LEU A C 1
ATOM 1449 O O . LEU A 1 183 ? 26.503 19.308 5.632 1.00 97.69 183 LEU A O 1
ATOM 1453 N N . GLN A 1 184 ? 25.908 21.133 6.802 1.00 97.38 184 GLN A N 1
ATOM 1454 C CA . GLN A 1 184 ? 24.560 20.665 7.133 1.00 97.38 184 GLN A CA 1
ATOM 1455 C C . GLN A 1 184 ? 23.722 20.420 5.873 1.00 97.38 184 GLN A C 1
ATOM 1457 O O . GLN A 1 184 ? 23.106 19.364 5.743 1.00 97.38 184 GLN A O 1
ATOM 1462 N N . SER A 1 185 ? 23.774 21.334 4.899 1.00 97.44 185 SER A N 1
ATOM 1463 C CA . SER A 1 185 ? 23.099 21.160 3.604 1.00 97.44 185 SER A CA 1
ATOM 1464 C C . SER A 1 185 ? 23.597 19.918 2.846 1.00 97.44 185 SER A C 1
ATOM 1466 O O . SER A 1 185 ? 22.807 19.128 2.314 1.00 97.44 185 SER A O 1
ATOM 1468 N N . ARG A 1 186 ? 24.915 19.674 2.854 1.00 97.88 186 ARG A N 1
ATOM 1469 C CA . ARG A 1 186 ? 25.508 18.480 2.233 1.00 97.88 186 ARG A CA 1
ATOM 1470 C C . ARG A 1 186 ? 25.083 17.188 2.934 1.00 97.88 186 ARG A C 1
ATOM 1472 O O . ARG A 1 186 ? 24.814 16.205 2.247 1.00 97.88 186 ARG A O 1
ATOM 1479 N N . VAL A 1 187 ? 25.019 17.183 4.266 1.00 97.81 187 VAL A N 1
ATOM 1480 C CA . VAL A 1 187 ? 24.538 16.030 5.047 1.00 97.81 187 VAL A CA 1
ATOM 1481 C C . VAL A 1 187 ? 23.078 15.738 4.713 1.00 97.81 187 VAL A C 1
ATOM 1483 O O . VAL A 1 187 ? 22.783 14.612 4.329 1.00 97.81 187 VAL A O 1
ATOM 1486 N N . ALA A 1 188 ? 22.204 16.748 4.722 1.00 96.38 188 ALA A N 1
ATOM 1487 C CA . ALA A 1 188 ? 20.792 16.582 4.372 1.00 96.38 188 ALA A CA 1
ATOM 1488 C C . ALA A 1 188 ? 20.602 16.007 2.954 1.00 96.38 188 ALA A C 1
ATOM 1490 O O . ALA A 1 188 ? 19.796 15.105 2.730 1.00 96.38 188 ALA A O 1
ATOM 1491 N N . THR A 1 189 ? 21.403 16.477 1.991 1.00 97.38 189 THR A N 1
ATOM 1492 C CA . THR A 1 189 ? 21.382 15.963 0.612 1.00 97.38 189 THR A CA 1
ATOM 1493 C C . THR A 1 189 ? 21.805 14.489 0.548 1.00 97.38 189 THR A C 1
ATOM 1495 O O . THR A 1 189 ? 21.167 13.680 -0.125 1.00 97.38 189 THR A O 1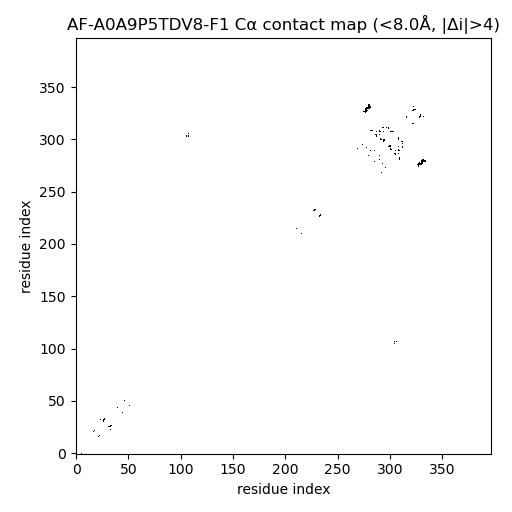
ATOM 1498 N N . LEU A 1 190 ? 22.869 14.110 1.263 1.00 97.25 190 LEU A N 1
ATOM 1499 C CA . LEU A 1 190 ? 23.334 12.721 1.323 1.00 97.25 190 LEU A CA 1
ATOM 1500 C C . LEU A 1 190 ? 22.330 11.807 2.032 1.00 97.25 190 LEU A C 1
ATOM 1502 O O . LEU A 1 190 ? 22.108 10.686 1.580 1.00 97.25 190 LEU A O 1
ATOM 1506 N N . GLU A 1 191 ? 21.696 12.279 3.103 1.00 96.62 191 GLU A N 1
ATOM 1507 C CA . GLU A 1 191 ? 20.639 11.549 3.802 1.00 96.62 191 GLU A CA 1
ATOM 1508 C C . GLU A 1 191 ? 19.453 11.256 2.877 1.00 96.62 191 GLU A C 1
ATOM 1510 O O . GLU A 1 191 ? 18.984 10.114 2.842 1.00 96.62 191 GLU A O 1
ATOM 1515 N N . ALA A 1 192 ? 19.038 12.232 2.060 1.00 95.56 192 ALA A N 1
ATOM 1516 C CA . ALA A 1 192 ? 18.000 12.049 1.047 1.00 95.56 192 ALA A CA 1
ATOM 1517 C C . ALA A 1 192 ? 18.397 11.003 -0.014 1.00 95.56 192 ALA A C 1
ATOM 1519 O O . ALA A 1 192 ? 17.621 10.091 -0.305 1.00 95.56 192 ALA A O 1
ATOM 1520 N N . HIS A 1 193 ? 19.625 11.057 -0.542 1.00 97.19 193 HIS A N 1
ATOM 1521 C CA . HIS A 1 193 ? 20.119 10.041 -1.483 1.00 97.19 193 HIS A CA 1
ATOM 1522 C C . HIS A 1 193 ? 20.166 8.638 -0.865 1.00 97.19 193 HIS A C 1
ATOM 1524 O O . HIS A 1 193 ? 19.739 7.667 -1.491 1.00 97.19 193 HIS A O 1
ATOM 1530 N N . CYS A 1 194 ? 20.638 8.519 0.377 1.00 96.50 194 CYS A N 1
ATOM 1531 C CA . CYS A 1 194 ? 20.658 7.255 1.109 1.00 96.50 194 CYS A CA 1
ATOM 1532 C C . CYS A 1 194 ? 19.247 6.726 1.403 1.00 96.50 194 CYS A C 1
ATOM 1534 O O . CYS A 1 194 ? 19.059 5.513 1.498 1.00 96.50 194 CYS A O 1
ATOM 1536 N N . ALA A 1 195 ? 18.253 7.598 1.587 1.00 93.81 195 ALA A N 1
ATOM 1537 C CA . ALA A 1 195 ? 16.855 7.197 1.730 1.00 93.81 195 ALA A CA 1
ATOM 1538 C C . ALA A 1 195 ? 16.295 6.626 0.415 1.00 93.81 195 ALA A C 1
ATOM 1540 O O . ALA A 1 195 ? 15.734 5.531 0.425 1.00 93.81 195 ALA A O 1
ATOM 1541 N N . LEU A 1 196 ? 16.534 7.297 -0.718 1.00 94.38 196 LEU A N 1
ATOM 1542 C CA . LEU A 1 196 ? 16.114 6.816 -2.041 1.00 94.38 196 LEU A CA 1
ATOM 1543 C C . LEU A 1 196 ? 16.759 5.471 -2.398 1.00 94.38 196 LEU A C 1
ATOM 1545 O O . LEU A 1 196 ? 16.059 4.533 -2.772 1.00 94.38 196 LEU A O 1
ATOM 1549 N N . ALA A 1 197 ? 18.074 5.338 -2.200 1.00 95.94 197 ALA A N 1
ATOM 1550 C CA . ALA A 1 197 ? 18.786 4.087 -2.460 1.00 95.94 197 ALA A CA 1
ATOM 1551 C C . ALA A 1 197 ? 18.265 2.930 -1.587 1.00 95.94 197 ALA A C 1
ATOM 1553 O O . ALA A 1 197 ? 18.136 1.801 -2.058 1.00 95.94 197 ALA A O 1
ATOM 1554 N N . ARG A 1 198 ? 17.923 3.200 -0.317 1.00 96.44 198 ARG A N 1
ATOM 1555 C CA . ARG A 1 198 ? 17.308 2.198 0.569 1.00 96.44 198 ARG A CA 1
ATOM 1556 C C . ARG A 1 198 ? 15.943 1.739 0.055 1.00 96.44 198 ARG A C 1
ATOM 1558 O O . ARG A 1 198 ? 15.704 0.533 0.043 1.00 96.44 198 ARG A O 1
ATOM 1565 N N . SER A 1 199 ? 15.095 2.667 -0.391 1.00 92.38 199 SER A N 1
ATOM 1566 C CA . SER A 1 199 ? 13.793 2.347 -0.992 1.00 92.38 199 SER A CA 1
ATOM 1567 C C . SER A 1 199 ? 13.953 1.472 -2.238 1.00 92.38 199 SER A C 1
ATOM 1569 O O . SER A 1 199 ? 13.299 0.442 -2.358 1.00 92.38 199 SER A O 1
ATOM 1571 N N . GLU A 1 200 ? 14.882 1.817 -3.133 1.00 96.69 200 GLU A N 1
ATOM 1572 C CA . GLU A 1 200 ? 15.116 1.055 -4.365 1.00 96.69 200 GLU A CA 1
ATOM 1573 C C . GLU A 1 200 ? 15.636 -0.364 -4.083 1.00 96.69 200 GLU A C 1
ATOM 1575 O O . GLU A 1 200 ? 15.170 -1.337 -4.679 1.00 96.69 200 GLU A O 1
ATOM 1580 N N . ILE A 1 201 ? 16.556 -0.516 -3.124 1.00 97.06 201 ILE A N 1
ATOM 1581 C CA . ILE A 1 201 ? 17.041 -1.836 -2.696 1.00 97.06 201 ILE A CA 1
ATOM 1582 C C . ILE A 1 201 ? 15.896 -2.677 -2.114 1.00 97.06 201 ILE A C 1
ATOM 1584 O O . ILE A 1 201 ? 15.820 -3.878 -2.389 1.00 97.06 201 ILE A O 1
ATOM 1588 N N . GLN A 1 202 ? 15.000 -2.073 -1.327 1.00 94.62 202 GLN A N 1
ATOM 1589 C CA . GLN A 1 202 ? 13.822 -2.759 -0.790 1.00 94.62 202 GLN A CA 1
ATOM 1590 C C . GLN A 1 202 ? 12.872 -3.203 -1.905 1.00 94.62 202 GLN A C 1
ATOM 1592 O O . GLN A 1 202 ? 12.491 -4.375 -1.930 1.00 94.62 202 GLN A O 1
ATOM 1597 N N . ASP A 1 203 ? 12.578 -2.337 -2.872 1.00 92.50 203 ASP A N 1
ATOM 1598 C CA . ASP A 1 203 ? 11.733 -2.664 -4.024 1.00 92.50 203 ASP A CA 1
ATOM 1599 C C . ASP A 1 203 ? 12.324 -3.805 -4.859 1.00 92.50 203 ASP A C 1
ATOM 1601 O O . ASP A 1 203 ? 11.629 -4.757 -5.232 1.00 92.50 203 ASP A O 1
ATOM 1605 N N . LEU A 1 204 ? 13.629 -3.755 -5.138 1.00 93.19 204 LEU A N 1
ATOM 1606 C CA . LEU A 1 204 ? 14.328 -4.812 -5.867 1.00 93.19 204 LEU A CA 1
ATOM 1607 C C . LEU A 1 204 ? 14.303 -6.134 -5.101 1.00 93.19 204 LEU A C 1
ATOM 1609 O O . LEU A 1 204 ? 14.061 -7.182 -5.705 1.00 93.19 204 LEU A O 1
ATOM 1613 N N . LYS A 1 205 ? 14.486 -6.093 -3.778 1.00 95.12 205 LYS A N 1
ATOM 1614 C CA . LYS A 1 205 ? 14.396 -7.273 -2.914 1.00 95.12 205 LYS A CA 1
ATOM 1615 C C . LYS A 1 205 ? 12.988 -7.867 -2.925 1.00 95.12 205 LYS A C 1
ATOM 1617 O O . LYS A 1 205 ? 12.844 -9.076 -3.097 1.00 95.12 205 LYS A O 1
ATOM 1622 N N . GLN A 1 206 ? 11.949 -7.041 -2.816 1.00 88.56 206 GLN A N 1
ATOM 1623 C CA . GLN A 1 206 ? 10.561 -7.497 -2.911 1.00 88.56 206 GLN A CA 1
ATOM 1624 C C . GLN A 1 206 ? 10.270 -8.129 -4.278 1.00 88.56 206 GLN A C 1
ATOM 1626 O O . GLN A 1 206 ? 9.687 -9.210 -4.346 1.00 88.56 206 GLN A O 1
ATOM 1631 N N . ARG A 1 207 ? 10.735 -7.513 -5.374 1.00 87.50 207 ARG A N 1
ATOM 1632 C CA . ARG A 1 207 ? 10.591 -8.065 -6.732 1.00 87.50 207 ARG A CA 1
ATOM 1633 C C . ARG A 1 207 ? 11.350 -9.377 -6.917 1.00 87.50 207 ARG A C 1
ATOM 1635 O O . ARG A 1 207 ? 10.863 -10.249 -7.635 1.00 87.50 207 ARG A O 1
ATOM 1642 N N . ALA A 1 208 ? 12.533 -9.518 -6.322 1.00 85.38 208 ALA A N 1
ATOM 1643 C CA . ALA A 1 208 ? 13.311 -10.752 -6.369 1.00 85.38 208 ALA A CA 1
ATOM 1644 C C . ALA A 1 208 ? 12.584 -11.881 -5.625 1.00 85.38 208 ALA A C 1
ATOM 1646 O O . ALA A 1 208 ? 12.329 -12.929 -6.216 1.00 85.38 208 ALA A O 1
ATOM 1647 N N . ASN A 1 209 ? 12.134 -11.618 -4.397 1.00 87.31 209 ASN A N 1
ATOM 1648 C CA . ASN A 1 209 ? 11.416 -12.591 -3.575 1.00 87.31 209 ASN A CA 1
ATOM 1649 C C . ASN A 1 209 ? 10.072 -13.002 -4.205 1.00 87.31 209 ASN A C 1
ATOM 1651 O O . ASN A 1 209 ? 9.753 -14.189 -4.275 1.00 87.31 209 ASN A O 1
ATOM 1655 N N . ALA A 1 210 ? 9.317 -12.047 -4.761 1.00 82.25 210 ALA A N 1
ATOM 1656 C CA . ALA A 1 210 ? 8.069 -12.327 -5.479 1.00 82.25 210 ALA A CA 1
ATOM 1657 C C . ALA A 1 210 ? 8.282 -13.224 -6.714 1.00 82.25 210 ALA A C 1
ATOM 1659 O O . ALA A 1 210 ? 7.403 -13.999 -7.098 1.00 82.25 210 ALA A O 1
ATOM 1660 N N . LYS A 1 211 ? 9.457 -13.130 -7.352 1.00 75.00 211 LYS A N 1
ATOM 1661 C CA . LYS A 1 211 ? 9.839 -13.964 -8.503 1.00 75.00 211 LYS A CA 1
ATOM 1662 C C . LYS A 1 211 ? 10.375 -15.340 -8.110 1.00 75.00 211 LYS A C 1
ATOM 1664 O O . LYS A 1 211 ? 10.411 -16.205 -8.982 1.00 75.00 211 LYS A O 1
ATOM 1669 N N . GLU A 1 212 ? 10.814 -15.524 -6.870 1.00 75.25 212 GLU A N 1
ATOM 1670 C CA . GLU A 1 212 ? 11.363 -16.787 -6.365 1.00 75.25 212 GLU A CA 1
ATOM 1671 C C . GLU A 1 212 ? 10.259 -17.706 -5.818 1.00 75.25 212 GLU A C 1
ATOM 1673 O O . GLU A 1 212 ? 10.295 -18.911 -6.056 1.00 75.25 212 GLU A O 1
ATOM 1678 N N . GLY A 1 213 ? 9.217 -17.137 -5.192 1.00 66.75 213 GLY A N 1
ATOM 1679 C CA . GLY A 1 213 ? 8.052 -17.892 -4.701 1.00 66.75 213 GLY A CA 1
ATOM 1680 C C . GLY A 1 213 ? 7.098 -18.375 -5.800 1.00 66.75 213 GLY A C 1
ATOM 1681 O O . GLY A 1 213 ? 6.433 -19.400 -5.655 1.00 66.75 213 GLY A O 1
ATOM 1682 N N . ARG A 1 214 ? 7.061 -17.691 -6.949 1.00 66.44 214 ARG A N 1
ATOM 1683 C CA . ARG A 1 214 ? 6.417 -18.241 -8.144 1.00 66.44 214 ARG A CA 1
ATOM 1684 C C . ARG A 1 214 ? 7.386 -19.244 -8.739 1.00 66.44 214 ARG A C 1
ATOM 1686 O O . ARG A 1 214 ? 8.309 -18.837 -9.444 1.00 66.44 214 ARG A O 1
ATOM 1693 N N . THR A 1 215 ? 7.174 -20.538 -8.480 1.00 57.56 215 THR A N 1
ATOM 1694 C CA . THR A 1 215 ? 7.760 -21.599 -9.303 1.00 57.56 215 THR A CA 1
ATOM 1695 C C . THR A 1 215 ? 7.504 -21.188 -10.738 1.00 57.56 215 THR A C 1
ATOM 1697 O O . THR A 1 215 ? 6.365 -21.163 -11.208 1.00 57.56 215 THR A O 1
ATOM 1700 N N . ARG A 1 216 ? 8.551 -20.708 -11.414 1.00 57.47 216 ARG A N 1
ATOM 1701 C CA . ARG A 1 216 ? 8.432 -20.317 -12.805 1.00 57.47 216 ARG A CA 1
ATOM 1702 C C . ARG A 1 216 ? 8.034 -21.612 -13.490 1.00 57.47 216 ARG A C 1
ATOM 1704 O O . ARG A 1 216 ? 8.903 -22.441 -13.756 1.00 57.47 216 ARG A O 1
ATOM 1711 N N . LYS A 1 217 ? 6.739 -21.796 -13.787 1.00 62.72 217 LYS A N 1
ATOM 1712 C CA . LYS A 1 217 ? 6.338 -22.496 -15.002 1.00 62.72 217 LYS A CA 1
ATOM 1713 C C . LYS A 1 217 ? 7.206 -21.806 -16.024 1.00 62.72 217 LYS A C 1
ATOM 1715 O O . LYS A 1 217 ? 6.999 -20.617 -16.261 1.00 62.72 217 LYS A O 1
ATOM 1720 N N . ARG A 1 218 ? 8.305 -22.464 -16.413 1.00 57.75 218 ARG A N 1
ATOM 1721 C CA . ARG A 1 218 ? 9.262 -21.925 -17.367 1.00 57.75 218 ARG A CA 1
ATOM 1722 C C . ARG A 1 218 ? 8.367 -21.540 -18.517 1.00 57.75 218 ARG A C 1
ATOM 1724 O O . ARG A 1 218 ? 7.804 -22.427 -19.153 1.00 57.75 218 ARG A O 1
ATOM 1731 N N . GLN A 1 219 ? 8.106 -20.244 -18.659 1.00 58.16 219 GLN A N 1
ATOM 1732 C CA . GLN A 1 219 ? 7.382 -19.745 -19.800 1.00 58.16 219 GLN A CA 1
ATOM 1733 C C . GLN A 1 219 ? 8.288 -20.231 -20.911 1.00 58.16 219 GLN A C 1
ATOM 1735 O O . GLN A 1 219 ? 9.452 -19.819 -20.936 1.00 58.16 219 GLN A O 1
ATOM 1740 N N . LYS A 1 220 ? 7.854 -21.270 -21.643 1.00 57.25 220 LYS A N 1
ATOM 1741 C CA . LYS A 1 220 ? 8.600 -21.783 -22.783 1.00 57.25 220 LYS A CA 1
ATOM 1742 C C . LYS A 1 220 ? 8.850 -20.517 -23.576 1.00 57.25 220 LYS A C 1
ATOM 1744 O O . LYS A 1 220 ? 7.903 -19.901 -24.058 1.00 57.25 220 LYS A O 1
ATOM 1749 N N . LEU A 1 221 ? 10.095 -20.046 -23.547 1.00 53.00 221 LEU A N 1
ATOM 1750 C CA . LEU A 1 221 ? 10.552 -19.044 -24.479 1.00 53.00 221 LEU A CA 1
ATOM 1751 C C . LEU A 1 221 ? 10.304 -19.765 -25.787 1.00 53.00 221 LEU A C 1
ATOM 1753 O O . LEU A 1 221 ? 10.996 -20.737 -26.074 1.00 53.00 221 LEU A O 1
ATOM 1757 N N . ASN A 1 222 ? 9.211 -19.432 -26.471 1.00 52.75 222 ASN A N 1
ATOM 1758 C CA . ASN A 1 222 ? 9.011 -19.914 -27.818 1.00 52.75 222 ASN A CA 1
ATOM 1759 C C . ASN A 1 222 ? 10.173 -19.292 -28.584 1.00 52.75 222 ASN A C 1
ATOM 1761 O O . ASN A 1 222 ? 10.159 -18.109 -28.905 1.00 52.75 222 ASN A O 1
ATOM 1765 N N . VAL A 1 223 ? 11.229 -20.092 -28.757 1.00 53.34 223 VAL A N 1
ATOM 1766 C CA . VAL A 1 223 ? 12.463 -19.754 -29.476 1.00 53.34 223 VAL A CA 1
ATOM 1767 C C . VAL A 1 223 ? 12.186 -19.645 -30.981 1.00 53.34 223 VAL A C 1
ATOM 1769 O O . VAL A 1 223 ? 13.091 -19.373 -31.759 1.00 53.34 223 VAL A O 1
ATOM 1772 N N . GLU A 1 224 ? 10.922 -19.719 -31.408 1.00 52.72 224 GLU A N 1
ATOM 1773 C CA . GLU A 1 224 ? 10.465 -19.036 -32.616 1.00 52.72 224 GLU A CA 1
ATOM 1774 C C . GLU A 1 224 ? 10.537 -17.515 -32.413 1.00 52.72 224 GLU A C 1
ATOM 1776 O O . GLU A 1 224 ? 9.549 -16.785 -32.449 1.00 52.72 224 GLU A O 1
ATOM 1781 N N . ALA A 1 225 ? 11.756 -17.014 -32.233 1.00 50.44 225 ALA A N 1
ATOM 1782 C CA . ALA A 1 225 ? 12.129 -15.644 -32.502 1.00 50.44 225 ALA A CA 1
ATOM 1783 C C . ALA A 1 225 ? 12.051 -15.426 -34.023 1.00 50.44 225 ALA A C 1
ATOM 1785 O O . ALA A 1 225 ? 13.053 -15.179 -34.692 1.00 50.44 225 ALA A O 1
ATOM 1786 N N . ARG A 1 226 ? 10.846 -15.540 -34.595 1.00 50.75 226 ARG A N 1
ATOM 1787 C CA . ARG A 1 226 ? 10.545 -14.967 -35.903 1.00 50.75 226 ARG A CA 1
ATOM 1788 C C . ARG A 1 226 ? 10.600 -13.457 -35.725 1.00 50.75 226 ARG A C 1
ATOM 1790 O O . ARG A 1 226 ? 9.692 -12.851 -35.174 1.00 50.75 226 ARG A O 1
ATOM 1797 N N . CYS A 1 227 ? 11.749 -12.910 -36.111 1.00 49.16 227 CYS A N 1
ATOM 1798 C CA . CYS A 1 227 ? 12.078 -11.508 -36.333 1.00 49.16 227 CYS A CA 1
ATOM 1799 C C . CYS A 1 227 ? 11.151 -10.484 -35.652 1.00 49.16 227 CYS A C 1
ATOM 1801 O O . CYS A 1 227 ? 10.083 -10.139 -36.164 1.00 49.16 227 CYS A O 1
ATOM 1803 N N . LEU A 1 228 ? 11.672 -9.877 -34.580 1.00 54.88 228 LEU A N 1
ATOM 1804 C CA . LEU A 1 228 ? 11.164 -8.667 -33.912 1.00 54.88 228 LEU A CA 1
ATOM 1805 C C . LEU A 1 228 ? 11.051 -7.428 -34.836 1.00 54.88 228 LEU A C 1
ATOM 1807 O O . LEU A 1 228 ? 10.730 -6.340 -34.371 1.00 54.88 228 LEU A O 1
ATOM 1811 N N . THR A 1 229 ? 11.322 -7.575 -36.134 1.00 67.25 229 THR A N 1
ATOM 1812 C CA . THR A 1 229 ? 11.230 -6.533 -37.165 1.00 67.25 229 THR A CA 1
ATOM 1813 C C . THR A 1 229 ? 10.083 -6.748 -38.154 1.00 67.25 229 THR A C 1
ATOM 1815 O O . THR A 1 229 ? 9.889 -5.914 -39.034 1.00 67.25 229 THR A O 1
ATOM 1818 N N . SER A 1 230 ? 9.315 -7.836 -38.038 1.00 81.31 230 SER A N 1
ATOM 1819 C CA . SER A 1 230 ? 8.121 -8.026 -38.868 1.00 81.31 230 SER A CA 1
ATOM 1820 C C . SER A 1 230 ? 6.986 -7.095 -38.423 1.00 81.31 230 SER A C 1
ATOM 1822 O O . SER A 1 230 ? 6.805 -6.822 -37.234 1.00 81.31 230 SER A O 1
ATOM 1824 N N . GLU A 1 231 ? 6.193 -6.612 -39.380 1.00 88.00 231 GLU A N 1
ATOM 1825 C CA . GLU A 1 231 ? 5.008 -5.779 -39.120 1.00 88.00 231 GLU A CA 1
ATOM 1826 C C . GLU A 1 231 ? 4.008 -6.474 -38.176 1.00 88.00 231 GLU A C 1
ATOM 1828 O O . GLU A 1 231 ? 3.402 -5.840 -37.308 1.00 88.00 231 GLU A O 1
ATOM 1833 N N . GLU A 1 232 ? 3.905 -7.799 -38.280 1.00 82.81 232 GLU A N 1
ATOM 1834 C CA . GLU A 1 232 ? 3.087 -8.635 -37.404 1.00 82.81 232 GLU A CA 1
ATOM 1835 C C . GLU A 1 232 ? 3.548 -8.568 -35.939 1.00 82.81 232 GLU A C 1
ATOM 1837 O O . GLU A 1 232 ? 2.725 -8.389 -35.036 1.00 82.81 232 GLU A O 1
ATOM 1842 N N . GLY A 1 233 ? 4.864 -8.610 -35.699 1.00 83.62 233 GLY A N 1
ATOM 1843 C CA . GLY A 1 233 ? 5.443 -8.455 -34.365 1.00 83.62 233 GLY A CA 1
ATOM 1844 C C . GLY A 1 233 ? 5.153 -7.083 -33.753 1.00 83.62 233 GLY A C 1
ATOM 1845 O O . GLY A 1 233 ? 4.819 -6.986 -32.570 1.00 83.62 233 GLY A O 1
ATOM 1846 N N . LEU A 1 234 ? 5.193 -6.019 -34.563 1.00 84.50 234 LEU A N 1
ATOM 1847 C CA . LEU A 1 234 ? 4.845 -4.669 -34.114 1.00 84.50 234 LEU A CA 1
ATOM 1848 C C . LEU A 1 234 ? 3.362 -4.562 -33.721 1.00 84.50 234 LEU A C 1
ATOM 1850 O O . LEU A 1 234 ? 3.035 -3.904 -32.730 1.00 84.50 234 LEU A O 1
ATOM 1854 N N . ARG A 1 235 ? 2.458 -5.218 -34.463 1.00 88.38 235 ARG A N 1
ATOM 1855 C CA . ARG A 1 235 ? 1.021 -5.251 -34.144 1.00 88.38 235 ARG A CA 1
ATOM 1856 C C . ARG A 1 235 ? 0.754 -5.974 -32.823 1.00 88.38 235 ARG A C 1
ATOM 1858 O O . ARG A 1 235 ? 0.061 -5.420 -31.974 1.00 88.38 235 ARG A O 1
ATOM 1865 N N . LEU A 1 236 ? 1.355 -7.148 -32.621 1.00 84.50 236 LEU A N 1
ATOM 1866 C CA . LEU A 1 236 ? 1.232 -7.905 -31.370 1.00 84.50 236 LEU A CA 1
ATOM 1867 C C . LEU A 1 236 ? 1.798 -7.134 -30.170 1.00 84.50 236 LEU A C 1
ATOM 1869 O O . LEU A 1 236 ? 1.185 -7.116 -29.104 1.00 84.50 236 LEU A O 1
ATOM 1873 N N . ALA A 1 237 ? 2.932 -6.446 -30.337 1.00 83.50 237 ALA A N 1
ATOM 1874 C CA . ALA A 1 237 ? 3.503 -5.613 -29.280 1.00 83.50 237 ALA A CA 1
ATOM 1875 C C . ALA A 1 237 ? 2.565 -4.459 -28.888 1.00 83.50 237 ALA A C 1
ATOM 1877 O O . ALA A 1 237 ? 2.372 -4.201 -27.699 1.00 83.50 237 ALA A O 1
ATOM 1878 N N . ARG A 1 238 ? 1.940 -3.795 -29.872 1.00 92.25 238 ARG A N 1
ATOM 1879 C CA . ARG A 1 238 ? 0.938 -2.742 -29.624 1.00 92.25 238 ARG A CA 1
ATOM 1880 C C . ARG A 1 238 ? -0.296 -3.284 -28.911 1.00 92.25 238 ARG A C 1
ATOM 1882 O O . ARG A 1 238 ? -0.774 -2.643 -27.984 1.00 92.25 238 ARG A O 1
ATOM 1889 N N . GLU A 1 239 ? -0.785 -4.455 -29.306 1.00 91.62 239 GLU A N 1
ATOM 1890 C CA . GLU A 1 239 ? -1.936 -5.101 -28.667 1.00 91.62 239 GLU A CA 1
ATOM 1891 C C . GLU A 1 239 ? -1.629 -5.502 -27.219 1.00 91.62 239 GLU A C 1
ATOM 1893 O O . GLU A 1 239 ? -2.401 -5.205 -26.308 1.00 91.62 239 GLU A O 1
ATOM 1898 N N . GLN A 1 240 ? -0.458 -6.092 -26.970 1.00 86.94 240 GLN A N 1
ATOM 1899 C CA . GLN A 1 240 ? -0.041 -6.458 -25.620 1.00 86.94 240 GLN A CA 1
ATOM 1900 C C . GLN A 1 240 ? 0.177 -5.227 -24.732 1.00 86.94 240 GLN A C 1
ATOM 1902 O O . GLN A 1 240 ? -0.149 -5.262 -23.544 1.00 86.94 240 GLN A O 1
ATOM 1907 N N . GLN A 1 241 ? 0.720 -4.144 -25.292 1.00 89.62 241 GLN A N 1
ATOM 1908 C CA . GLN A 1 241 ? 0.844 -2.877 -24.580 1.00 89.62 241 GLN A CA 1
ATOM 1909 C C . GLN A 1 241 ? -0.538 -2.302 -24.255 1.00 89.62 241 GLN A C 1
ATOM 1911 O O . GLN A 1 241 ? -0.796 -1.995 -23.097 1.00 89.62 241 GLN A O 1
ATOM 1916 N N . ALA A 1 242 ? -1.455 -2.263 -25.226 1.00 95.69 242 ALA A N 1
ATOM 1917 C CA . ALA A 1 242 ? -2.824 -1.801 -25.013 1.00 95.69 242 ALA A CA 1
ATOM 1918 C C . ALA A 1 242 ? -3.556 -2.622 -23.937 1.00 95.69 242 ALA A C 1
ATOM 1920 O O . ALA A 1 242 ? -4.288 -2.060 -23.126 1.00 95.69 242 ALA A O 1
ATOM 1921 N N . LEU A 1 243 ? -3.321 -3.937 -23.877 1.00 94.44 243 LEU A N 1
ATOM 1922 C CA . LEU A 1 243 ? -3.887 -4.806 -22.846 1.00 94.44 243 LEU A CA 1
ATOM 1923 C C . LEU A 1 243 ? -3.326 -4.486 -21.454 1.00 94.44 243 LEU A C 1
ATOM 1925 O O . LEU A 1 243 ? -4.090 -4.400 -20.492 1.00 94.44 243 LEU A O 1
ATOM 1929 N N . LYS A 1 244 ? -2.009 -4.274 -21.331 1.00 88.75 244 LYS A N 1
ATOM 1930 C CA . LYS A 1 244 ? -1.388 -3.851 -20.064 1.00 88.75 244 LYS A CA 1
ATOM 1931 C C . LYS A 1 244 ? -1.910 -2.488 -19.619 1.00 88.75 244 LYS A C 1
ATOM 1933 O O . LYS A 1 244 ? -2.312 -2.353 -18.466 1.00 88.75 244 LYS A O 1
ATOM 1938 N N . ASP A 1 245 ? -1.975 -1.530 -20.539 1.00 92.19 245 ASP A N 1
ATOM 1939 C CA . ASP A 1 245 ? -2.477 -0.184 -20.270 1.00 92.19 245 ASP A CA 1
ATOM 1940 C C . ASP A 1 245 ? -3.954 -0.227 -19.837 1.00 92.19 245 ASP A C 1
ATOM 1942 O O . ASP A 1 245 ? -4.352 0.471 -18.905 1.00 92.19 245 ASP A O 1
ATOM 1946 N N . ALA A 1 246 ? -4.777 -1.087 -20.450 1.00 95.50 246 ALA A N 1
ATOM 1947 C CA . ALA A 1 246 ? -6.172 -1.288 -20.056 1.00 95.50 246 ALA A CA 1
ATOM 1948 C C . ALA A 1 246 ? -6.304 -1.916 -18.656 1.00 95.50 246 ALA A C 1
ATOM 1950 O O . ALA A 1 246 ? -7.126 -1.470 -17.853 1.00 95.50 246 ALA A O 1
ATOM 1951 N N . GLN A 1 247 ? -5.478 -2.916 -18.327 1.00 93.50 247 GLN A N 1
ATOM 1952 C CA . GLN A 1 247 ? -5.455 -3.514 -16.987 1.00 93.50 247 GLN A CA 1
ATOM 1953 C C . GLN A 1 247 ? -5.001 -2.514 -15.920 1.00 93.50 247 GLN A C 1
ATOM 1955 O O . GLN A 1 247 ? -5.567 -2.479 -14.827 1.00 93.50 247 GLN A O 1
ATOM 1960 N N . GLU A 1 248 ? -3.993 -1.698 -16.222 1.00 93.06 248 GLU A N 1
ATOM 1961 C CA . GLU A 1 248 ? -3.507 -0.658 -15.318 1.00 93.06 248 GLU A CA 1
ATOM 1962 C C . GLU A 1 248 ? -4.569 0.422 -15.087 1.00 93.06 248 GLU A C 1
ATOM 1964 O O . GLU A 1 248 ? -4.818 0.790 -13.938 1.00 93.06 248 GLU A O 1
ATOM 1969 N N . ARG A 1 249 ? -5.282 0.848 -16.139 1.00 95.94 249 ARG A N 1
ATOM 1970 C CA . ARG A 1 249 ? -6.430 1.760 -16.015 1.00 95.94 249 ARG A CA 1
ATOM 1971 C C . ARG A 1 249 ? -7.536 1.176 -15.140 1.00 95.94 249 ARG A C 1
ATOM 1973 O O . ARG A 1 249 ? -7.940 1.836 -14.190 1.00 95.94 249 ARG A O 1
ATOM 1980 N N . LYS A 1 250 ? -7.951 -0.079 -15.365 1.00 96.44 250 LYS A N 1
ATOM 1981 C CA . LYS A 1 250 ? -8.977 -0.749 -14.537 1.00 96.44 250 LYS A CA 1
ATOM 1982 C C . LYS A 1 250 ? -8.569 -0.807 -13.058 1.00 96.44 250 LYS A C 1
ATOM 1984 O O . LYS A 1 250 ? -9.391 -0.563 -12.172 1.00 96.44 250 LYS A O 1
ATOM 1989 N N . LYS A 1 251 ? -7.294 -1.103 -12.775 1.00 92.62 251 LYS A N 1
ATOM 1990 C CA . LYS A 1 251 ? -6.753 -1.113 -11.404 1.00 92.62 251 LYS A CA 1
ATOM 1991 C C . LYS A 1 251 ? -6.769 0.278 -10.779 1.00 92.62 251 LYS A C 1
ATOM 1993 O O . LYS A 1 251 ? -7.225 0.419 -9.647 1.00 92.62 251 LYS A O 1
ATOM 1998 N N . ARG A 1 252 ? -6.318 1.291 -11.522 1.00 94.00 252 ARG A N 1
ATOM 1999 C CA . ARG A 1 252 ? -6.297 2.682 -11.068 1.00 94.00 252 ARG A CA 1
ATOM 2000 C C . ARG A 1 252 ? -7.703 3.206 -10.786 1.00 94.00 252 ARG A C 1
ATOM 2002 O O . ARG A 1 252 ? -7.930 3.733 -9.707 1.00 94.00 252 ARG A O 1
ATOM 2009 N N . GLU A 1 253 ? -8.656 2.974 -11.683 1.00 96.56 253 GLU A N 1
ATOM 2010 C CA . GLU A 1 253 ? -10.059 3.360 -11.491 1.00 96.56 253 GLU A CA 1
ATOM 2011 C C . GLU A 1 253 ? -10.671 2.676 -10.262 1.00 96.56 253 GLU A C 1
ATOM 2013 O O . GLU A 1 253 ? -11.323 3.327 -9.450 1.00 96.56 253 GLU A O 1
ATOM 2018 N N . THR A 1 254 ? -10.414 1.379 -10.064 1.00 93.50 254 THR A N 1
ATOM 2019 C CA . THR A 1 254 ? -10.900 0.650 -8.878 1.00 93.50 254 THR A CA 1
ATOM 2020 C C . THR A 1 254 ? -10.290 1.208 -7.588 1.00 93.50 254 THR A C 1
ATOM 2022 O O . THR A 1 254 ? -10.977 1.331 -6.573 1.00 93.50 254 THR A O 1
ATOM 2025 N N . GLN A 1 255 ? -9.004 1.566 -7.609 1.00 91.06 255 GLN A N 1
ATOM 2026 C CA . GLN A 1 255 ? -8.322 2.168 -6.465 1.00 91.06 255 GLN A CA 1
ATOM 2027 C C . GLN A 1 255 ? -8.852 3.574 -6.165 1.00 91.06 255 GLN A C 1
ATOM 2029 O O . GLN A 1 255 ? -9.139 3.877 -5.008 1.00 91.06 255 GLN A O 1
ATOM 2034 N N . GLU A 1 256 ? -9.036 4.406 -7.189 1.00 95.06 256 GLU A N 1
ATOM 2035 C CA . GLU A 1 256 ? -9.607 5.749 -7.066 1.00 95.06 256 GLU A CA 1
ATOM 2036 C C . GLU A 1 256 ? -11.055 5.689 -6.556 1.00 95.06 256 GLU A C 1
ATOM 2038 O O . GLU A 1 256 ? -11.416 6.448 -5.660 1.00 95.06 256 GLU A O 1
ATOM 2043 N N . GLN A 1 257 ? -11.863 4.725 -7.013 1.00 95.69 257 GLN A N 1
ATOM 2044 C CA . GLN A 1 257 ? -13.213 4.491 -6.484 1.00 95.69 257 GLN A CA 1
ATOM 2045 C C . GLN A 1 257 ? -13.204 4.067 -5.010 1.00 95.69 257 GLN A C 1
ATOM 2047 O O . GLN A 1 257 ? -14.009 4.563 -4.218 1.00 95.69 257 GLN A O 1
ATOM 2052 N N . ARG A 1 258 ? -12.298 3.162 -4.613 1.00 88.31 258 ARG A N 1
ATOM 2053 C CA . ARG A 1 258 ? -12.151 2.746 -3.207 1.00 88.31 258 ARG A CA 1
ATOM 2054 C C . ARG A 1 258 ? -11.728 3.925 -2.327 1.00 88.31 258 ARG A C 1
ATOM 2056 O O . ARG A 1 258 ? -12.341 4.138 -1.283 1.00 88.31 258 ARG A O 1
ATOM 2063 N N . ALA A 1 259 ? -10.760 4.720 -2.780 1.00 90.44 259 ALA A N 1
ATOM 2064 C CA . ALA A 1 259 ? -10.291 5.909 -2.076 1.00 90.44 259 ALA A CA 1
ATOM 2065 C C . ALA A 1 259 ? -11.381 6.991 -1.969 1.00 90.44 259 ALA A C 1
ATOM 2067 O O . ALA A 1 259 ? -11.580 7.553 -0.895 1.00 90.44 259 ALA A O 1
ATOM 2068 N N . ALA A 1 260 ? -12.140 7.241 -3.041 1.00 93.81 260 ALA A N 1
ATOM 2069 C CA . ALA A 1 260 ? -13.246 8.199 -3.037 1.00 93.81 260 ALA A CA 1
ATOM 2070 C C . ALA A 1 260 ? -14.353 7.785 -2.056 1.00 93.81 260 ALA A C 1
ATOM 2072 O O . ALA A 1 260 ? -14.798 8.598 -1.247 1.00 93.81 260 ALA A O 1
ATOM 2073 N N . LYS A 1 261 ? -14.740 6.503 -2.059 1.00 91.62 261 LYS A N 1
ATOM 2074 C CA . LYS A 1 261 ? -15.735 5.955 -1.124 1.00 91.62 261 LYS A CA 1
ATOM 2075 C C . LYS A 1 261 ? -15.259 6.007 0.331 1.00 91.62 261 LYS A C 1
ATOM 2077 O O . LYS A 1 261 ? -16.063 6.213 1.239 1.00 91.62 261 LYS A O 1
ATOM 2082 N N . GLU A 1 262 ? -13.966 5.812 0.578 1.00 88.06 262 GLU A N 1
ATOM 2083 C CA . GLU A 1 262 ? -13.381 5.948 1.914 1.00 88.06 262 GLU A CA 1
ATOM 2084 C C . GLU A 1 262 ? -13.330 7.411 2.377 1.00 88.06 262 GLU A C 1
ATOM 2086 O O . GLU A 1 262 ? -13.679 7.694 3.524 1.00 88.06 262 GLU A O 1
ATOM 2091 N N . ALA A 1 263 ? -12.987 8.346 1.487 1.00 88.94 263 ALA A N 1
ATOM 2092 C CA . ALA A 1 263 ? -13.014 9.779 1.772 1.00 88.94 263 ALA A CA 1
ATOM 2093 C C . ALA A 1 263 ? -14.440 10.280 2.062 1.00 88.94 263 ALA A C 1
ATOM 2095 O O . ALA A 1 263 ? -14.651 11.020 3.024 1.00 88.94 263 ALA A O 1
ATOM 2096 N N . GLU A 1 264 ? -15.431 9.831 1.286 1.00 93.00 264 GLU A N 1
ATOM 2097 C CA . GLU A 1 264 ? -16.849 10.128 1.517 1.00 93.00 264 GLU A CA 1
ATOM 2098 C C . GLU A 1 264 ? -17.318 9.590 2.874 1.00 93.00 264 GLU A C 1
ATOM 2100 O O . GLU A 1 264 ? -17.915 10.322 3.662 1.00 93.00 264 GLU A O 1
ATOM 2105 N N . ARG A 1 265 ? -16.965 8.343 3.216 1.00 84.88 265 ARG A N 1
ATOM 2106 C CA . ARG A 1 265 ? -17.225 7.798 4.558 1.00 84.88 265 ARG A CA 1
ATOM 2107 C C . ARG A 1 265 ? -16.534 8.608 5.650 1.00 84.88 265 ARG A C 1
ATOM 2109 O O . ARG A 1 265 ? -17.134 8.847 6.690 1.00 84.88 265 ARG A O 1
ATOM 2116 N N . GLY A 1 266 ? -15.303 9.057 5.416 1.00 85.94 266 GLY A N 1
ATOM 2117 C CA . GLY A 1 266 ? -14.580 9.960 6.309 1.00 85.94 266 GLY A CA 1
ATOM 2118 C C . GLY A 1 266 ? -15.342 11.257 6.584 1.00 85.94 266 GLY A C 1
ATOM 2119 O O . GLY A 1 266 ? -15.406 11.690 7.731 1.00 85.94 266 GLY A O 1
ATOM 2120 N N . ARG A 1 267 ? -15.978 11.838 5.561 1.00 89.00 267 ARG A N 1
ATOM 2121 C CA . ARG A 1 267 ? -16.845 13.013 5.721 1.00 89.00 267 ARG A CA 1
ATOM 2122 C C . ARG A 1 267 ? -18.110 12.697 6.512 1.00 89.00 267 ARG A C 1
ATOM 2124 O O . ARG A 1 267 ? -18.426 13.428 7.444 1.00 89.00 267 ARG A O 1
ATOM 2131 N N . LEU A 1 268 ? -18.773 11.579 6.215 1.00 87.75 268 LEU A N 1
ATOM 2132 C CA . LEU A 1 268 ? -19.961 11.149 6.959 1.00 87.75 268 LEU A CA 1
ATOM 2133 C C . LEU A 1 268 ? -19.668 10.926 8.450 1.00 87.75 268 LEU A C 1
ATOM 2135 O O . LEU A 1 268 ? -20.524 11.205 9.278 1.00 87.75 268 LEU A O 1
ATOM 2139 N N . ARG A 1 269 ? -18.453 10.496 8.823 1.00 83.81 269 ARG A N 1
ATOM 2140 C CA . ARG A 1 269 ? -18.046 10.378 10.239 1.00 83.81 269 ARG A CA 1
ATOM 2141 C C . ARG A 1 269 ? -18.059 11.709 10.989 1.00 83.81 269 ARG A C 1
ATOM 2143 O O . ARG A 1 269 ? -18.322 11.708 12.186 1.00 83.81 269 ARG A O 1
ATOM 2150 N N . LEU A 1 270 ? -17.743 12.811 10.308 1.00 85.69 270 LEU A N 1
ATOM 2151 C CA . LEU A 1 270 ? -17.744 14.157 10.890 1.00 85.69 270 LEU A CA 1
ATOM 2152 C C . LEU A 1 270 ? -19.162 14.720 11.018 1.00 85.69 270 LEU A C 1
ATOM 2154 O O . LEU A 1 270 ? -19.433 15.465 11.953 1.00 85.69 270 LEU A O 1
ATOM 2158 N N . GLU A 1 271 ? -20.049 14.365 10.087 1.00 90.19 271 GLU A N 1
ATOM 2159 C CA . GLU A 1 271 ? -21.450 14.809 10.080 1.00 90.19 271 GLU A CA 1
ATOM 2160 C C . GLU A 1 271 ? -22.355 13.949 10.971 1.00 90.19 271 GLU A C 1
ATOM 2162 O O . GLU A 1 271 ? -23.453 14.370 11.323 1.00 90.19 271 GLU A O 1
ATOM 2167 N N . ARG A 1 272 ? -21.912 12.745 11.347 1.00 87.88 272 ARG A N 1
ATOM 2168 C CA . ARG A 1 272 ? -22.715 11.812 12.133 1.00 87.88 272 ARG A CA 1
ATOM 2169 C C . ARG A 1 272 ? -22.998 12.354 13.533 1.00 87.88 272 ARG A C 1
ATOM 2171 O O . ARG A 1 272 ? -22.081 12.588 14.322 1.00 87.88 272 ARG A O 1
ATOM 2178 N N . ASP A 1 273 ? -24.282 12.455 13.864 1.00 89.25 273 ASP A N 1
ATOM 2179 C CA . ASP A 1 273 ? -24.738 12.922 15.167 1.00 89.25 273 ASP A CA 1
ATOM 2180 C C . ASP A 1 273 ? -24.172 12.070 16.308 1.00 89.25 273 ASP A C 1
ATOM 2182 O O . ASP A 1 273 ? -24.247 10.836 16.321 1.00 89.25 273 ASP A O 1
ATOM 2186 N N . TRP A 1 274 ? -23.661 12.747 17.340 1.00 87.94 274 TRP A N 1
ATOM 2187 C CA . TRP A 1 274 ? -23.136 12.091 18.540 1.00 87.94 274 TRP A CA 1
ATOM 2188 C C . TRP A 1 274 ? -24.188 11.223 19.260 1.00 87.94 274 TRP A C 1
ATOM 2190 O O . TRP A 1 274 ? -23.835 10.303 19.995 1.00 87.94 274 TRP A O 1
ATOM 2200 N N . ASN A 1 275 ? -25.476 11.482 19.028 1.00 91.75 275 ASN A N 1
ATOM 2201 C CA . ASN A 1 275 ? -26.587 10.789 19.680 1.00 91.75 275 ASN A CA 1
ATOM 2202 C C . ASN A 1 275 ? -27.156 9.612 18.873 1.00 91.75 275 ASN A C 1
ATOM 2204 O O . ASN A 1 275 ? -28.053 8.930 19.366 1.00 91.75 275 ASN A O 1
ATOM 2208 N N . GLU A 1 276 ? -26.668 9.349 17.658 1.00 94.38 276 GLU A N 1
ATOM 2209 C CA . GLU A 1 276 ? -27.196 8.256 16.841 1.00 94.38 276 GLU A CA 1
ATOM 2210 C C . GLU A 1 276 ? -26.789 6.883 17.422 1.00 94.38 276 GLU A C 1
ATOM 2212 O O . GLU A 1 276 ? -25.592 6.625 17.617 1.00 94.38 276 GLU A O 1
ATOM 2217 N N . PRO A 1 277 ? -27.749 5.980 17.710 1.00 95.75 277 PRO A N 1
ATOM 2218 C CA . PRO A 1 277 ? -27.450 4.683 18.300 1.00 95.75 277 PRO A CA 1
ATOM 2219 C C . PRO A 1 277 ? -26.808 3.722 17.297 1.00 95.75 277 PRO A C 1
ATOM 2221 O O . PRO A 1 277 ? -27.226 3.592 16.146 1.00 95.75 277 PRO A O 1
ATOM 2224 N N . PHE A 1 278 ? -25.802 2.980 17.753 1.00 96.25 278 PHE A N 1
ATOM 2225 C CA . PHE A 1 278 ? -25.203 1.901 16.982 1.00 96.25 278 PHE A CA 1
ATOM 2226 C C . PHE A 1 278 ? -26.071 0.641 17.074 1.00 96.25 278 PHE A C 1
ATOM 2228 O O . PHE A 1 278 ? -26.325 0.113 18.155 1.00 96.25 278 PHE A O 1
ATOM 2235 N N . THR A 1 279 ? -26.503 0.131 15.922 1.00 94.62 279 THR A N 1
ATOM 2236 C CA . THR A 1 279 ? -27.374 -1.049 15.823 1.00 94.62 279 THR A CA 1
ATOM 2237 C C . THR A 1 279 ? -26.616 -2.290 15.354 1.00 94.62 279 THR A C 1
ATOM 2239 O O . THR A 1 279 ? -25.774 -2.203 14.463 1.00 94.62 279 THR A O 1
ATOM 2242 N N . GLY A 1 280 ? -26.948 -3.465 15.896 1.00 94.69 280 GLY A N 1
ATOM 2243 C CA . GLY A 1 280 ? -26.429 -4.760 15.440 1.00 94.69 280 GLY A CA 1
ATOM 2244 C C . GLY A 1 280 ? -25.204 -5.246 16.216 1.00 94.69 280 GLY A C 1
ATOM 2245 O O . GLY A 1 280 ? -24.502 -4.475 16.858 1.00 94.69 280 GLY A O 1
ATOM 2246 N N . ALA A 1 281 ? -24.937 -6.552 16.160 1.00 95.81 281 ALA A N 1
ATOM 2247 C CA . ALA A 1 281 ? -23.915 -7.173 16.999 1.00 95.81 281 ALA A CA 1
ATOM 2248 C C . ALA A 1 281 ? -22.498 -6.694 16.644 1.00 95.81 281 ALA A C 1
ATOM 2250 O O . ALA A 1 281 ? -22.100 -6.731 15.474 1.00 95.81 281 ALA A O 1
ATOM 2251 N N . LEU A 1 282 ? -21.708 -6.355 17.668 1.00 96.88 282 LEU A N 1
ATOM 2252 C CA . LEU A 1 282 ? -20.345 -5.834 17.522 1.00 96.88 282 LEU A CA 1
ATOM 2253 C C . LEU A 1 282 ? -19.459 -6.709 16.608 1.00 96.88 282 LEU A C 1
ATOM 2255 O O . LEU A 1 282 ? -18.782 -6.196 15.725 1.00 96.88 282 LEU A O 1
ATOM 2259 N N . THR A 1 283 ? -19.532 -8.038 16.726 1.00 96.38 283 THR A N 1
ATOM 2260 C CA . THR A 1 283 ? -18.728 -8.979 15.917 1.00 96.38 283 THR A CA 1
ATOM 2261 C C . THR A 1 283 ? -19.064 -8.963 14.418 1.00 96.38 283 THR A C 1
ATOM 2263 O O . THR A 1 283 ? -18.201 -9.226 13.572 1.00 96.38 283 THR A O 1
ATOM 2266 N N . THR A 1 284 ? -20.311 -8.634 14.072 1.00 95.56 284 THR A N 1
ATOM 2267 C CA . THR A 1 284 ? -20.800 -8.598 12.682 1.00 95.56 284 THR A CA 1
ATOM 2268 C C . THR A 1 284 ? -20.511 -7.278 11.979 1.00 95.56 284 THR A C 1
ATOM 2270 O O . THR A 1 284 ? -20.603 -7.205 10.756 1.00 95.56 284 THR A O 1
ATOM 2273 N N . LYS A 1 285 ? -20.107 -6.242 12.724 1.00 96.50 285 LYS A N 1
ATOM 2274 C CA . LYS A 1 285 ? -19.828 -4.927 12.154 1.00 96.50 285 LYS A CA 1
ATOM 2275 C C . LYS A 1 285 ? -18.634 -4.955 11.190 1.00 96.50 285 LYS A C 1
ATOM 2277 O O . LYS A 1 285 ? -17.646 -5.660 11.443 1.00 96.50 285 LYS A O 1
ATOM 2282 N N . PRO A 1 286 ? -18.706 -4.220 10.065 1.00 96.12 286 PRO A N 1
ATOM 2283 C CA . PRO A 1 286 ? -17.561 -4.048 9.185 1.00 96.12 286 PRO A CA 1
ATOM 2284 C C . PRO A 1 286 ? -16.491 -3.190 9.881 1.00 96.12 286 PRO A C 1
ATOM 2286 O O . PRO A 1 286 ? -16.790 -2.413 10.785 1.00 96.12 286 PRO A O 1
ATOM 2289 N N . LYS A 1 287 ? -15.231 -3.320 9.448 1.00 96.06 287 LYS A N 1
ATOM 2290 C CA . LYS A 1 287 ? -14.094 -2.545 9.979 1.00 96.06 287 LYS A CA 1
ATOM 2291 C C . LYS A 1 287 ? -14.368 -1.032 10.120 1.00 96.06 287 LYS A C 1
ATOM 2293 O O . LYS A 1 287 ? -14.077 -0.513 11.192 1.00 96.06 287 LYS A O 1
ATOM 2298 N N . PRO A 1 288 ? -14.925 -0.320 9.119 1.00 94.25 288 PRO A N 1
ATOM 2299 C CA . PRO A 1 288 ? -15.201 1.113 9.250 1.00 94.25 288 PRO A CA 1
ATOM 2300 C C . PRO A 1 288 ? -16.160 1.449 10.398 1.00 94.25 288 PRO A C 1
ATOM 2302 O O . PRO A 1 288 ? -15.856 2.353 11.163 1.00 94.25 288 PRO A O 1
ATOM 2305 N N . ASP A 1 289 ? -17.244 0.693 10.592 1.00 95.12 289 ASP A N 1
ATOM 2306 C CA . ASP A 1 289 ? -18.173 0.919 11.710 1.00 95.12 289 ASP A CA 1
ATOM 2307 C C . ASP A 1 289 ? -17.486 0.701 13.067 1.00 95.12 289 ASP A C 1
ATOM 2309 O O . ASP A 1 289 ? -17.780 1.391 14.038 1.00 95.12 289 ASP A O 1
ATOM 2313 N N . LEU A 1 290 ? -16.552 -0.253 13.144 1.00 97.19 290 LEU A N 1
ATOM 2314 C CA . LEU A 1 290 ? -15.752 -0.470 14.351 1.00 97.19 290 LEU A CA 1
ATOM 2315 C C . LEU A 1 290 ? -14.791 0.694 14.615 1.00 97.19 290 LEU A C 1
ATOM 2317 O O . LEU A 1 290 ? -14.587 1.047 15.771 1.00 97.19 290 LEU A O 1
ATOM 2321 N N . GLN A 1 291 ? -14.226 1.311 13.573 1.00 95.50 291 GLN A N 1
ATOM 2322 C CA . GLN A 1 291 ? -13.423 2.529 13.725 1.00 95.50 291 GLN A CA 1
ATOM 2323 C C . GLN A 1 291 ? -14.268 3.693 14.244 1.00 95.50 291 GLN A C 1
ATOM 2325 O O . GLN A 1 291 ? -13.793 4.438 15.095 1.00 95.50 291 GLN A O 1
ATOM 2330 N N . ASP A 1 292 ? -15.514 3.819 13.787 1.00 94.19 292 ASP A N 1
ATOM 2331 C CA . ASP A 1 292 ? -16.433 4.855 14.262 1.00 94.19 292 ASP A CA 1
ATOM 2332 C C . ASP A 1 292 ? -16.756 4.647 15.746 1.00 94.19 292 ASP A C 1
ATOM 2334 O O . ASP A 1 292 ? -16.639 5.576 16.542 1.00 94.19 292 ASP A O 1
ATOM 2338 N N . ILE A 1 293 ? -17.076 3.409 16.143 1.00 96.56 293 ILE A N 1
ATOM 2339 C CA . ILE A 1 293 ? -17.308 3.056 17.550 1.00 96.56 293 ILE A CA 1
ATOM 2340 C C . ILE A 1 293 ? -16.052 3.350 18.384 1.00 96.56 293 ILE A C 1
ATOM 2342 O O . ILE A 1 293 ? -16.146 4.007 19.421 1.00 96.56 293 ILE A O 1
ATOM 2346 N N . ALA A 1 294 ? -14.868 2.936 17.920 1.00 97.00 294 ALA A N 1
ATOM 2347 C CA . ALA A 1 294 ? -13.600 3.210 18.595 1.00 97.00 294 ALA A CA 1
ATOM 2348 C C . ALA A 1 294 ? -13.350 4.717 18.762 1.00 97.00 294 ALA A C 1
ATOM 2350 O O . ALA A 1 294 ? -13.044 5.157 19.866 1.00 97.00 294 ALA A O 1
ATOM 2351 N N . HIS A 1 295 ? -13.559 5.515 17.712 1.00 94.88 295 HIS A N 1
ATOM 2352 C CA . HIS A 1 295 ? -13.427 6.971 17.763 1.00 94.88 295 HIS A CA 1
ATOM 2353 C C . HIS A 1 295 ? -14.382 7.592 18.794 1.00 94.88 295 HIS A C 1
ATOM 2355 O O . HIS A 1 295 ? -13.973 8.434 19.589 1.00 94.88 295 HIS A O 1
ATOM 2361 N N . THR A 1 296 ? -15.638 7.134 18.848 1.00 95.00 296 THR A N 1
ATOM 2362 C CA . THR A 1 296 ? -16.625 7.632 19.825 1.00 95.00 296 THR A CA 1
ATOM 2363 C C . THR A 1 296 ? -16.315 7.248 21.270 1.00 95.00 296 THR A C 1
ATOM 2365 O O . THR A 1 296 ? -16.713 7.959 22.190 1.00 95.00 296 THR A O 1
ATOM 2368 N N . LEU A 1 297 ? -15.574 6.158 21.475 1.00 96.50 297 LEU A N 1
ATOM 2369 C CA . LEU A 1 297 ? -15.058 5.738 22.778 1.00 96.50 297 LEU A CA 1
ATOM 2370 C C . LEU A 1 297 ? -13.701 6.385 23.118 1.00 96.50 297 LEU A C 1
ATOM 2372 O O . LEU A 1 297 ? -13.174 6.138 24.199 1.00 96.50 297 LEU A O 1
ATOM 2376 N N . GLY A 1 298 ? -13.123 7.194 22.218 1.00 95.81 298 GLY A N 1
ATOM 2377 C CA . GLY A 1 298 ? -11.796 7.796 22.397 1.00 95.81 298 GLY A CA 1
ATOM 2378 C C . GLY A 1 298 ? -10.639 6.795 22.282 1.00 95.81 298 GLY A C 1
ATOM 2379 O O . GLY A 1 298 ? -9.564 7.024 22.829 1.00 95.81 298 GLY A O 1
ATOM 2380 N N . LEU A 1 299 ? -10.858 5.669 21.601 1.00 97.75 299 LEU A N 1
ATOM 2381 C CA . LEU A 1 299 ? -9.862 4.623 21.378 1.00 97.75 299 LEU A CA 1
ATOM 2382 C C . LEU A 1 299 ? -9.106 4.841 20.060 1.00 97.75 299 LEU A C 1
ATOM 2384 O O . LEU A 1 299 ? -9.570 5.512 19.137 1.00 97.75 299 LEU A O 1
ATOM 2388 N N . LEU A 1 300 ? -7.940 4.206 19.946 1.00 97.44 300 LEU A N 1
ATOM 2389 C CA . LEU A 1 300 ? -7.129 4.231 18.733 1.00 97.44 300 LEU A CA 1
ATOM 2390 C C . LEU A 1 300 ? -7.824 3.474 17.580 1.00 97.44 300 LEU A C 1
ATOM 2392 O O . LEU A 1 300 ? -8.187 2.307 17.720 1.00 97.44 300 LEU A O 1
ATOM 2396 N N . THR A 1 301 ? -7.969 4.124 16.422 1.00 96.81 301 THR A N 1
ATOM 2397 C CA . THR A 1 301 ? -8.698 3.600 15.245 1.00 96.81 301 THR A CA 1
ATOM 2398 C C . THR A 1 301 ? -7.828 2.806 14.260 1.00 96.81 301 THR A C 1
ATOM 2400 O O . THR A 1 301 ? -8.337 2.243 13.283 1.00 96.81 301 THR A O 1
ATOM 2403 N N . THR A 1 302 ? -6.514 2.747 14.492 1.00 95.62 302 THR A N 1
ATOM 2404 C CA . THR A 1 302 ? -5.555 2.003 13.660 1.00 95.62 302 THR A CA 1
ATOM 2405 C C . THR A 1 302 ? -5.575 0.514 13.995 1.00 95.62 302 THR A C 1
ATOM 2407 O O . THR A 1 302 ? -5.827 0.153 15.140 1.00 95.62 302 THR A O 1
ATOM 2410 N N . GLY A 1 303 ? -5.301 -0.357 13.021 1.00 96.06 303 GLY A N 1
ATOM 2411 C CA . GLY A 1 303 ? -5.206 -1.813 13.219 1.00 96.06 303 GLY A CA 1
ATOM 2412 C C . GLY A 1 303 ? -6.159 -2.637 12.348 1.00 96.06 303 GLY A C 1
ATOM 2413 O O . GLY A 1 303 ? -6.907 -2.103 11.515 1.00 96.06 303 GLY A O 1
ATOM 2414 N N . GLY A 1 304 ? -6.095 -3.958 12.517 1.00 96.31 304 GLY A N 1
ATOM 2415 C CA . GLY A 1 304 ? -6.993 -4.919 11.881 1.00 96.31 304 GLY A CA 1
ATOM 2416 C C . GLY A 1 304 ? -8.388 -4.924 12.515 1.00 96.31 304 GLY A C 1
ATOM 2417 O O . GLY A 1 304 ? -8.628 -4.319 13.563 1.00 96.31 304 GLY A O 1
ATOM 2418 N N . LYS A 1 305 ? -9.344 -5.630 11.892 1.00 97.62 305 LYS A N 1
ATOM 2419 C CA . LYS A 1 305 ? -10.716 -5.752 12.432 1.00 97.62 305 LYS A CA 1
ATOM 2420 C C . LYS A 1 305 ? -10.722 -6.339 13.851 1.00 97.62 305 LYS A C 1
ATOM 2422 O O . LYS A 1 305 ? -11.504 -5.905 14.694 1.00 97.62 305 LYS A O 1
ATOM 2427 N N . LYS A 1 306 ? -9.875 -7.339 14.102 1.00 97.62 306 LYS A N 1
ATOM 2428 C CA . LYS A 1 306 ? -9.852 -8.065 15.376 1.00 97.62 306 LYS A CA 1
ATOM 2429 C C . LYS A 1 306 ? -9.246 -7.220 16.506 1.00 97.62 306 LYS A C 1
ATOM 2431 O O . LYS A 1 306 ? -9.853 -7.153 17.565 1.00 97.62 306 LYS A O 1
ATOM 2436 N N . ASP A 1 307 ? -8.185 -6.462 16.234 1.00 98.06 307 ASP A N 1
ATOM 2437 C CA . ASP A 1 307 ? -7.573 -5.541 17.209 1.00 98.06 307 ASP A CA 1
ATOM 2438 C C . ASP A 1 307 ? -8.541 -4.425 17.635 1.00 98.06 307 ASP A C 1
ATOM 2440 O O . ASP A 1 307 ? -8.510 -3.936 18.764 1.00 98.06 307 ASP A O 1
ATOM 2444 N N . LEU A 1 308 ? -9.396 -3.962 16.712 1.00 98.31 308 LEU A N 1
ATOM 2445 C CA . LEU A 1 308 ? -10.470 -3.015 17.031 1.00 98.31 308 LEU A CA 1
ATOM 2446 C C . LEU A 1 308 ? -11.535 -3.668 17.918 1.00 98.31 308 LEU A C 1
ATOM 2448 O O . LEU A 1 308 ? -11.928 -3.079 18.920 1.00 98.31 308 LEU A O 1
ATOM 2452 N N . LEU A 1 309 ? -11.980 -4.885 17.582 1.00 98.25 309 LEU A N 1
ATOM 2453 C CA . LEU A 1 309 ? -12.947 -5.628 18.398 1.00 98.25 309 LEU A CA 1
ATOM 2454 C C . LEU A 1 309 ? -12.438 -5.863 19.818 1.00 98.25 309 LEU A C 1
ATOM 2456 O O . LEU A 1 309 ? -13.191 -5.650 20.764 1.00 98.25 309 LEU A O 1
ATOM 2460 N N . GLU A 1 310 ? -11.183 -6.275 19.964 1.00 98.25 310 GLU A N 1
ATOM 2461 C CA . GLU A 1 310 ? -10.562 -6.544 21.258 1.00 98.25 310 GLU A CA 1
ATOM 2462 C C . GLU A 1 310 ? -10.517 -5.284 22.127 1.00 98.25 310 GLU A C 1
ATOM 2464 O O . GLU A 1 310 ? -11.063 -5.287 23.228 1.00 98.25 310 GLU A O 1
ATOM 2469 N N . ARG A 1 311 ? -9.991 -4.168 21.601 1.00 98.44 311 ARG A N 1
ATOM 2470 C CA . ARG A 1 311 ? -9.932 -2.891 22.337 1.00 98.44 311 ARG A CA 1
ATOM 2471 C C . ARG A 1 311 ? -11.310 -2.358 22.716 1.00 98.44 311 ARG A C 1
ATOM 2473 O O . ARG A 1 311 ? -11.495 -1.876 23.832 1.00 98.44 311 ARG A O 1
ATOM 2480 N N . ILE A 1 312 ? -12.285 -2.447 21.808 1.00 98.38 312 ILE A N 1
ATOM 2481 C CA . ILE A 1 312 ? -13.662 -2.025 22.096 1.00 98.38 312 ILE A CA 1
ATOM 2482 C C . ILE A 1 312 ? -14.259 -2.908 23.197 1.00 98.38 312 ILE A C 1
ATOM 2484 O O . ILE A 1 312 ? -14.843 -2.392 24.147 1.00 98.38 312 ILE A O 1
ATOM 2488 N N . THR A 1 313 ? -14.083 -4.228 23.104 1.00 98.00 313 THR A N 1
ATOM 2489 C CA . THR A 1 313 ? -14.601 -5.183 24.096 1.00 98.00 313 THR A CA 1
ATOM 2490 C C . THR A 1 313 ? -13.976 -4.932 25.467 1.00 98.00 313 THR A C 1
ATOM 2492 O O . THR A 1 313 ? -14.708 -4.742 26.433 1.00 98.00 313 THR A O 1
ATOM 2495 N N . GLN A 1 314 ? -12.649 -4.783 25.532 1.00 98.44 314 GLN A N 1
ATOM 2496 C CA . GLN A 1 314 ? -11.918 -4.456 26.757 1.00 98.44 314 GLN A CA 1
ATOM 2497 C C . GLN A 1 314 ? -12.408 -3.144 27.395 1.00 98.44 314 GLN A C 1
ATOM 2499 O O . GLN A 1 314 ? -12.570 -3.065 28.613 1.00 98.44 314 GLN A O 1
ATOM 2504 N N . CYS A 1 315 ? -12.704 -2.120 26.586 1.00 98.25 315 CYS A N 1
ATOM 2505 C CA . CYS A 1 315 ? -13.255 -0.851 27.067 1.00 98.25 315 CYS A CA 1
ATOM 2506 C C . CYS A 1 315 ? -14.647 -1.021 27.709 1.00 98.25 315 CYS A C 1
ATOM 2508 O O . CYS A 1 315 ? -14.904 -0.464 28.781 1.00 98.25 315 CYS A O 1
ATOM 2510 N N . PHE A 1 316 ? -15.526 -1.823 27.096 1.00 98.25 316 PHE A N 1
ATOM 2511 C CA . PHE A 1 316 ? -16.860 -2.132 27.628 1.00 98.25 316 PHE A CA 1
ATOM 2512 C C . PHE A 1 316 ? -16.849 -3.104 28.812 1.00 98.25 316 PHE A C 1
ATOM 2514 O O . PHE A 1 316 ? -17.792 -3.093 29.604 1.00 98.25 316 PHE A O 1
ATOM 2521 N N . ASP A 1 317 ? -15.839 -3.964 28.920 1.00 97.75 317 ASP A N 1
ATOM 2522 C CA . ASP A 1 317 ? -15.625 -4.833 30.080 1.00 97.75 317 ASP A CA 1
ATOM 2523 C C . ASP A 1 317 ? -15.147 -4.019 31.290 1.00 97.75 317 ASP A C 1
ATOM 2525 O O . ASP A 1 317 ? -15.652 -4.210 32.395 1.00 97.75 317 ASP A O 1
ATOM 2529 N N . GLY A 1 318 ? -14.245 -3.052 31.080 1.00 98.06 318 GLY A N 1
ATOM 2530 C CA . GLY A 1 318 ? -13.789 -2.136 32.131 1.00 98.06 318 GLY A CA 1
ATOM 2531 C C . GLY A 1 318 ? -14.845 -1.117 32.577 1.00 98.06 318 GLY A C 1
ATOM 2532 O O . GLY A 1 318 ? -14.796 -0.640 33.708 1.00 98.06 318 GLY A O 1
ATOM 2533 N N . ASN A 1 319 ? -15.817 -0.792 31.716 1.00 97.94 319 ASN A N 1
ATOM 2534 C CA . ASN A 1 319 ? -16.843 0.221 31.976 1.00 97.94 319 ASN A CA 1
ATOM 2535 C C . ASN A 1 319 ? -18.255 -0.314 31.674 1.00 97.94 319 ASN A C 1
ATOM 2537 O O . ASN A 1 319 ? -18.859 0.062 30.662 1.00 97.94 319 ASN A O 1
ATOM 2541 N N . PRO A 1 320 ? -18.836 -1.150 32.554 1.00 97.12 320 PRO A N 1
ATOM 2542 C CA . PRO A 1 320 ? -20.129 -1.785 32.295 1.00 97.12 320 PRO A CA 1
ATOM 2543 C C . PRO A 1 320 ? -21.276 -0.777 32.111 1.00 97.12 320 PRO A C 1
ATOM 2545 O O . PRO A 1 320 ? -22.218 -1.054 31.371 1.00 97.12 320 PRO A O 1
ATOM 2548 N N . ASN A 1 321 ? -21.177 0.421 32.699 1.00 97.38 321 ASN A N 1
ATOM 2549 C CA . ASN A 1 321 ? -22.179 1.483 32.551 1.00 97.38 321 ASN A CA 1
ATOM 2550 C C . ASN A 1 321 ? -22.335 1.962 31.099 1.00 97.38 321 ASN A C 1
ATOM 2552 O O . ASN A 1 321 ? -23.434 2.343 30.703 1.00 97.38 321 ASN A O 1
ATOM 2556 N N . LEU A 1 322 ? -21.271 1.894 30.286 1.00 96.75 322 LEU A N 1
ATOM 2557 C CA . LEU A 1 322 ? -21.324 2.302 28.879 1.00 96.75 322 LEU A CA 1
ATOM 2558 C 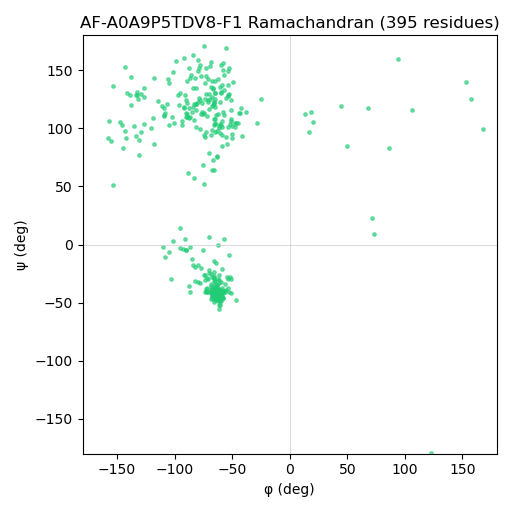C . LEU A 1 322 ? -22.231 1.397 28.041 1.00 96.75 322 LEU A C 1
ATOM 2560 O O . LEU A 1 322 ? -22.738 1.839 27.014 1.00 96.75 322 LEU A O 1
ATOM 2564 N N . ARG A 1 323 ? -22.470 0.151 28.475 1.00 96.81 323 ARG A N 1
ATOM 2565 C CA . ARG A 1 323 ? -23.349 -0.794 27.766 1.00 96.81 323 ARG A CA 1
ATOM 2566 C C . ARG A 1 323 ? -24.816 -0.371 27.797 1.00 96.81 323 ARG A C 1
ATOM 2568 O O . ARG A 1 323 ? -25.551 -0.697 26.874 1.00 96.81 323 ARG A O 1
ATOM 2575 N N . ASN A 1 324 ? -25.213 0.363 28.837 1.00 96.31 324 ASN A N 1
ATOM 2576 C CA . ASN A 1 324 ? -26.583 0.840 29.036 1.00 96.31 324 ASN A CA 1
ATOM 2577 C C . ASN A 1 324 ? -26.811 2.241 28.452 1.00 96.31 324 ASN A C 1
ATOM 2579 O O . ASN A 1 324 ? -27.924 2.758 28.504 1.00 96.31 324 ASN A O 1
ATOM 2583 N N . THR A 1 325 ? -25.773 2.887 27.917 1.00 96.44 325 THR A N 1
ATOM 2584 C CA . THR A 1 325 ? -25.935 4.168 27.231 1.00 96.44 325 THR A CA 1
ATOM 2585 C C . THR A 1 325 ? -26.785 3.943 25.974 1.00 96.44 325 THR A C 1
ATOM 2587 O O . THR A 1 325 ? -26.418 3.071 25.181 1.00 96.44 325 THR A O 1
ATOM 2590 N N . PRO A 1 326 ? -27.845 4.744 25.715 1.00 95.75 326 PRO A N 1
ATOM 2591 C CA . PRO A 1 326 ? -28.745 4.560 24.564 1.00 95.75 326 PRO A CA 1
ATOM 2592 C C . PRO A 1 326 ? -28.016 4.423 23.222 1.00 95.75 326 PRO A C 1
ATOM 2594 O O . PRO A 1 326 ? -28.455 3.724 22.315 1.00 95.75 326 PRO A O 1
ATOM 2597 N N . ARG A 1 327 ? -26.843 5.055 23.121 1.00 96.19 327 ARG A N 1
ATOM 2598 C CA . ARG A 1 327 ? -25.965 4.991 21.957 1.00 96.19 327 ARG A CA 1
ATOM 2599 C C . ARG A 1 327 ? -25.393 3.596 21.674 1.00 96.19 327 ARG A C 1
ATOM 2601 O O . ARG A 1 327 ? -25.244 3.227 20.514 1.00 96.19 327 ARG A O 1
ATOM 2608 N N . TYR A 1 328 ? -25.025 2.843 22.708 1.00 97.31 328 TYR A N 1
ATOM 2609 C CA . TYR A 1 328 ? -24.323 1.557 22.586 1.00 97.31 328 TYR A CA 1
ATOM 2610 C C . TYR A 1 328 ? -25.208 0.357 22.924 1.00 97.31 328 TYR A C 1
ATOM 2612 O O . TYR A 1 328 ? -24.829 -0.778 22.640 1.00 97.31 328 TYR A O 1
ATOM 2620 N N . GLU A 1 329 ? -26.395 0.596 23.481 1.00 95.56 329 GLU A N 1
ATOM 2621 C CA . GLU A 1 329 ? -27.346 -0.439 23.885 1.00 95.56 329 GLU A CA 1
ATOM 2622 C C . GLU A 1 329 ? -27.648 -1.426 22.739 1.00 95.56 329 GLU A C 1
ATOM 2624 O O . GLU A 1 329 ? -27.642 -2.647 22.918 1.00 95.56 329 GLU A O 1
ATOM 2629 N N . GLY A 1 330 ? -27.801 -0.906 21.514 1.00 95.06 330 GLY A N 1
ATOM 2630 C CA . GLY A 1 330 ? -28.074 -1.690 20.305 1.00 95.06 330 GLY A CA 1
ATOM 2631 C C . GLY A 1 330 ? -26.951 -2.638 19.861 1.00 95.06 330 GLY A C 1
ATOM 2632 O O . GLY A 1 330 ? -27.208 -3.528 19.046 1.00 95.06 330 GLY A O 1
ATOM 2633 N N . LEU A 1 331 ? -25.732 -2.495 20.397 1.00 96.44 331 LEU A N 1
ATOM 2634 C CA . LEU A 1 331 ? -24.605 -3.398 20.123 1.00 96.44 331 LEU A CA 1
ATOM 2635 C C . LEU A 1 331 ? -24.679 -4.696 20.936 1.00 96.44 331 LEU A C 1
ATOM 2637 O O . LEU A 1 331 ? -24.224 -5.749 20.474 1.00 96.44 331 LEU A O 1
ATOM 2641 N N . PHE A 1 332 ? -25.238 -4.616 22.147 1.00 95.25 332 PHE A N 1
ATOM 2642 C CA . PHE A 1 332 ? -25.298 -5.714 23.120 1.00 95.25 332 PHE A CA 1
ATOM 2643 C C . PHE A 1 332 ? -26.665 -6.361 23.188 1.00 95.25 332 PHE A C 1
ATOM 2645 O O . PHE A 1 332 ? -26.768 -7.572 23.406 1.00 95.25 332 PHE A O 1
ATOM 2652 N N . ASN A 1 333 ? -27.704 -5.580 22.905 1.00 88.12 333 ASN A N 1
ATOM 2653 C CA . ASN A 1 333 ? -29.023 -6.095 22.636 1.00 88.12 333 ASN A CA 1
ATOM 2654 C C . ASN A 1 333 ? -28.975 -6.793 21.281 1.00 88.12 333 ASN A C 1
ATOM 2656 O O . ASN A 1 333 ? -29.446 -6.288 20.261 1.00 88.12 333 ASN A O 1
ATOM 2660 N N . ARG A 1 334 ? -28.446 -8.025 21.281 1.00 74.94 334 ARG A N 1
ATOM 2661 C CA . ARG A 1 334 ? -28.937 -9.050 20.374 1.00 74.94 334 ARG A CA 1
ATOM 2662 C C . ARG A 1 334 ? -30.420 -9.092 20.669 1.00 74.94 334 ARG A C 1
ATOM 2664 O O . ARG A 1 334 ? -30.847 -9.793 21.585 1.00 74.94 334 ARG A O 1
ATOM 2671 N N . SER A 1 335 ? -31.190 -8.318 19.909 1.00 59.72 335 SER A N 1
ATOM 2672 C CA . SER A 1 335 ? -32.577 -8.628 19.645 1.00 59.72 335 SER A CA 1
ATOM 2673 C C . SER A 1 335 ? -32.514 -10.040 19.096 1.00 59.72 335 SER A C 1
ATOM 2675 O O . SER A 1 335 ? -32.342 -10.247 17.898 1.00 59.72 335 SER A O 1
ATOM 2677 N N . ARG A 1 336 ? -32.525 -11.024 20.012 1.00 59.38 336 ARG A N 1
ATOM 2678 C CA . ARG A 1 336 ? -32.964 -12.385 19.769 1.00 59.38 336 ARG A CA 1
ATOM 2679 C C . ARG A 1 336 ? -34.211 -12.125 19.002 1.00 59.38 336 ARG A C 1
ATOM 2681 O O . ARG A 1 336 ? -35.115 -11.546 19.606 1.00 59.38 336 ARG A O 1
ATOM 2688 N N . GLY A 1 337 ? -34.142 -12.343 17.688 1.00 57.88 337 GLY A N 1
ATOM 2689 C CA . GLY A 1 337 ? -35.151 -11.841 16.793 1.00 57.88 337 GLY A CA 1
ATOM 2690 C C . GLY A 1 337 ? -36.463 -12.126 17.482 1.00 57.88 337 GLY A C 1
ATOM 2691 O O . GLY A 1 337 ? -36.834 -13.291 17.648 1.00 57.88 337 GLY A O 1
ATOM 2692 N N . ARG A 1 338 ? -37.168 -11.064 17.892 1.00 53.66 338 ARG A N 1
ATOM 2693 C CA . ARG A 1 338 ? -38.594 -11.092 17.682 1.00 53.66 338 ARG A CA 1
ATOM 2694 C C . ARG A 1 338 ? -38.643 -11.250 16.177 1.00 53.66 338 ARG A C 1
ATOM 2696 O O . ARG A 1 338 ? -38.632 -10.278 15.434 1.00 53.66 338 ARG A O 1
ATOM 2703 N N . ARG A 1 339 ? -38.548 -12.520 15.749 1.00 54.56 339 ARG A N 1
ATOM 2704 C CA . ARG A 1 339 ? -39.285 -13.092 14.656 1.00 54.56 339 ARG A CA 1
ATOM 2705 C C . ARG A 1 339 ? -40.622 -12.469 14.942 1.00 54.56 339 ARG A C 1
ATOM 2707 O O . ARG A 1 339 ? -41.278 -12.866 15.906 1.00 54.56 339 ARG A O 1
ATOM 2714 N N . LEU A 1 340 ? -40.860 -11.322 14.303 1.00 56.69 340 LEU A N 1
ATOM 2715 C CA . LEU A 1 340 ? -42.173 -10.749 14.222 1.00 56.69 340 LEU A CA 1
ATOM 2716 C C . LEU A 1 340 ? -42.946 -11.978 13.802 1.00 56.69 340 LEU A C 1
ATOM 2718 O O . LEU A 1 340 ? -42.728 -12.517 12.714 1.00 56.69 340 LEU A O 1
ATOM 2722 N N . GLN A 1 341 ? -43.683 -12.547 14.757 1.00 55.06 341 GLN A N 1
ATOM 2723 C CA . GLN A 1 341 ? -44.834 -13.314 14.394 1.00 55.06 341 GLN A CA 1
ATOM 2724 C C . GLN A 1 341 ? -45.556 -12.289 13.549 1.00 55.06 341 GLN A C 1
ATOM 2726 O O . GLN A 1 341 ? -46.053 -11.285 14.056 1.00 55.06 341 GLN A O 1
ATOM 2731 N N . VAL A 1 342 ? -45.416 -12.459 12.236 1.00 59.16 342 VAL A N 1
ATOM 2732 C CA . VAL A 1 342 ? -46.438 -12.078 11.298 1.00 59.16 342 VAL A CA 1
ATOM 2733 C C . VAL A 1 342 ? -47.643 -12.750 11.920 1.00 59.16 342 VAL A C 1
ATOM 2735 O O . VAL A 1 342 ? -47.814 -13.963 11.817 1.00 59.16 342 VAL A O 1
ATOM 2738 N N . VAL A 1 343 ? -48.338 -11.993 12.766 1.00 57.34 343 VAL A N 1
ATOM 2739 C CA . VAL A 1 343 ? -49.684 -12.313 13.169 1.00 57.34 343 VAL A CA 1
ATOM 2740 C C . VAL A 1 343 ? -50.370 -12.271 11.824 1.00 57.34 343 VAL A C 1
ATOM 2742 O O . VAL A 1 343 ? -50.575 -11.206 11.246 1.00 57.34 343 VAL A O 1
ATOM 2745 N N . HIS A 1 344 ? -50.502 -13.458 11.240 1.00 52.81 344 HIS A N 1
ATOM 2746 C CA . HIS A 1 344 ? -51.415 -13.702 10.157 1.00 52.81 344 HIS A CA 1
ATOM 2747 C C . HIS A 1 344 ? -52.756 -13.342 10.780 1.00 52.81 344 HIS A C 1
ATOM 2749 O O . HIS A 1 344 ? -53.306 -14.110 11.565 1.00 52.81 344 HIS A O 1
ATOM 2755 N N . ASP A 1 345 ? -53.176 -12.100 10.571 1.00 52.16 345 ASP A N 1
ATOM 2756 C CA . ASP A 1 345 ? -54.514 -11.669 10.908 1.00 52.16 345 ASP A CA 1
ATOM 2757 C C . ASP A 1 345 ? -55.406 -12.420 9.920 1.00 52.16 345 ASP A C 1
ATOM 2759 O O . ASP A 1 345 ? -55.518 -12.081 8.740 1.00 52.16 345 ASP A O 1
ATOM 2763 N N . GLU A 1 346 ? -55.894 -13.569 10.377 1.00 57.56 346 GLU A N 1
ATOM 2764 C CA . GLU A 1 346 ? -56.735 -14.516 9.657 1.00 57.56 346 GLU A CA 1
ATOM 2765 C C . GLU A 1 346 ? -58.163 -13.948 9.553 1.00 57.56 346 GLU A C 1
ATOM 2767 O O . GLU A 1 346 ? -59.132 -14.562 9.981 1.00 57.56 346 GLU A O 1
ATOM 2772 N N . ASN A 1 347 ? -58.292 -12.711 9.060 1.00 58.09 347 ASN A N 1
ATOM 2773 C CA . ASN A 1 347 ? -59.576 -12.026 8.907 1.00 58.09 347 ASN A CA 1
ATOM 2774 C C . ASN A 1 347 ? -59.555 -10.980 7.782 1.00 58.09 347 ASN A C 1
ATOM 2776 O O . ASN A 1 347 ? -59.974 -9.835 7.944 1.00 58.09 347 ASN A O 1
ATOM 2780 N N . THR A 1 348 ? -59.109 -11.386 6.593 1.00 53.72 348 THR A N 1
ATOM 2781 C CA . THR A 1 348 ? -59.584 -10.743 5.359 1.00 53.72 348 THR A CA 1
ATOM 2782 C C . THR A 1 348 ? -60.509 -11.720 4.640 1.00 53.72 348 THR A C 1
ATOM 2784 O O . THR A 1 348 ? -60.049 -12.781 4.224 1.00 53.72 348 THR A O 1
ATOM 2787 N N . PRO A 1 349 ? -61.819 -11.424 4.537 1.00 59.50 349 PRO A N 1
ATOM 2788 C CA . PRO A 1 349 ? -62.730 -12.260 3.778 1.00 59.50 349 PRO A CA 1
ATOM 2789 C C . PRO A 1 349 ? -62.384 -12.190 2.289 1.00 59.50 349 PRO A C 1
ATOM 2791 O O . PRO A 1 349 ? -62.173 -11.112 1.726 1.00 59.50 349 PRO A O 1
ATOM 2794 N N . ASP A 1 350 ? -62.359 -13.371 1.676 1.00 51.31 350 ASP A N 1
ATOM 2795 C CA . ASP A 1 350 ? -62.310 -13.602 0.240 1.00 51.31 350 ASP A CA 1
ATOM 2796 C C . ASP A 1 350 ? -63.173 -12.591 -0.523 1.00 51.31 350 ASP A C 1
ATOM 2798 O O . ASP A 1 350 ? -64.402 -12.610 -0.444 1.00 51.31 350 ASP A O 1
ATOM 2802 N N . THR A 1 351 ? -62.536 -11.734 -1.322 1.00 51.59 351 THR A N 1
ATOM 2803 C CA . THR A 1 351 ? -63.231 -11.049 -2.416 1.00 51.59 351 THR A CA 1
ATOM 2804 C C . THR A 1 351 ? -62.600 -11.466 -3.732 1.00 51.59 351 THR A C 1
ATOM 2806 O O . THR A 1 351 ? -61.676 -10.861 -4.268 1.00 51.59 351 THR A O 1
ATOM 2809 N N . ASN A 1 352 ? -63.137 -12.579 -4.209 1.00 58.62 352 ASN A N 1
ATOM 2810 C CA . ASN A 1 352 ? -63.075 -13.076 -5.566 1.00 58.62 352 ASN A CA 1
ATOM 2811 C C . ASN A 1 352 ? -63.665 -12.032 -6.537 1.00 58.62 352 ASN A C 1
ATOM 2813 O O . ASN A 1 352 ? -64.862 -11.758 -6.486 1.00 58.62 352 ASN A O 1
ATOM 2817 N N . ALA A 1 353 ? -62.843 -11.465 -7.423 1.00 47.34 353 ALA A N 1
ATOM 2818 C CA . ALA A 1 353 ? -63.309 -10.786 -8.633 1.00 47.34 353 ALA A CA 1
ATOM 2819 C C . ALA A 1 353 ? -62.212 -10.778 -9.710 1.00 47.34 353 ALA A C 1
ATOM 2821 O O . ALA A 1 353 ? -61.382 -9.879 -9.802 1.00 47.34 353 ALA A O 1
ATOM 2822 N N . GLN A 1 354 ? -62.214 -11.842 -10.513 1.00 51.62 354 GLN A N 1
ATOM 2823 C CA . GLN A 1 354 ? -62.217 -11.784 -11.978 1.00 51.62 354 GLN A CA 1
ATOM 2824 C C . GLN A 1 354 ? -61.906 -10.415 -12.621 1.00 51.62 354 GLN A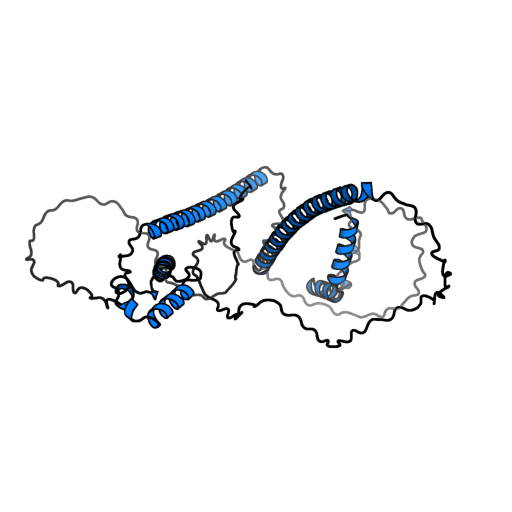 C 1
ATOM 2826 O O . GLN A 1 354 ? -62.760 -9.533 -12.656 1.00 51.62 354 GLN A O 1
ATOM 2831 N N . ALA A 1 355 ? -60.760 -10.313 -13.296 1.00 44.72 355 ALA A N 1
ATOM 2832 C CA . ALA A 1 355 ? -60.662 -9.582 -14.559 1.00 44.72 355 ALA A CA 1
ATOM 2833 C C . ALA A 1 355 ? -59.467 -10.089 -15.376 1.00 44.72 355 ALA A C 1
ATOM 2835 O O . ALA A 1 355 ? -58.304 -9.825 -15.080 1.00 44.72 355 ALA A O 1
ATOM 2836 N N . ASN A 1 356 ? -59.806 -10.836 -16.423 1.00 52.84 356 ASN A N 1
ATOM 2837 C CA . ASN A 1 356 ? -58.954 -11.169 -17.552 1.00 52.84 356 ASN A CA 1
ATOM 2838 C C . ASN A 1 356 ? -58.342 -9.907 -18.176 1.00 52.84 356 ASN A C 1
ATOM 2840 O O . ASN A 1 356 ? -59.079 -9.021 -18.603 1.00 52.84 356 ASN A O 1
ATOM 2844 N N . ALA A 1 357 ? -57.026 -9.898 -18.377 1.00 42.25 357 ALA A N 1
ATOM 2845 C CA . ALA A 1 357 ? -56.421 -9.170 -19.486 1.00 42.25 357 ALA A CA 1
ATOM 2846 C C . ALA A 1 357 ? -55.167 -9.908 -19.966 1.00 42.25 357 ALA A C 1
ATOM 2848 O O . ALA A 1 357 ? -54.120 -9.927 -19.326 1.00 42.25 357 ALA A O 1
ATOM 2849 N N . SER A 1 358 ? -55.346 -10.549 -21.115 1.00 53.50 358 SER A N 1
ATOM 2850 C CA . SER A 1 358 ? -54.338 -11.150 -21.978 1.00 53.50 358 SER A CA 1
ATOM 2851 C C . SER A 1 358 ? -53.200 -10.172 -22.294 1.00 53.50 358 SER A C 1
ATOM 2853 O O . SER A 1 358 ? -53.446 -9.115 -22.871 1.00 53.50 358 SER A O 1
ATOM 2855 N N . VAL A 1 359 ? -51.955 -10.567 -22.011 1.00 53.41 359 VAL A N 1
ATOM 2856 C CA . VAL A 1 359 ? -50.742 -9.944 -22.567 1.00 53.41 359 VAL A CA 1
ATOM 2857 C C . VAL A 1 359 ? -49.859 -11.057 -23.150 1.00 53.41 359 VAL A C 1
ATOM 2859 O O . VAL A 1 359 ? -49.640 -12.063 -22.471 1.00 53.41 359 VAL A O 1
ATOM 2862 N N . PRO A 1 360 ? -49.388 -10.933 -24.406 1.00 57.88 360 PRO A N 1
ATOM 2863 C CA . PRO A 1 360 ? -48.684 -12.004 -25.096 1.00 57.88 360 PRO A CA 1
ATOM 2864 C C . PRO A 1 360 ? -47.237 -12.160 -24.619 1.00 57.88 360 PRO A C 1
ATOM 2866 O O . PRO A 1 360 ? -46.537 -11.199 -24.300 1.00 57.88 360 PRO A O 1
ATOM 2869 N N . ALA A 1 361 ? -46.815 -13.421 -24.607 1.00 39.25 361 ALA A N 1
ATOM 2870 C CA . ALA A 1 361 ? -45.509 -13.910 -24.208 1.00 39.25 361 ALA A CA 1
ATOM 2871 C C . ALA A 1 361 ? -44.356 -13.345 -25.057 1.00 39.25 361 ALA A C 1
ATOM 2873 O O . ALA A 1 361 ? -44.394 -13.385 -26.287 1.00 39.25 361 ALA A O 1
ATOM 2874 N N . LEU A 1 362 ? -43.282 -12.933 -24.380 1.00 45.00 362 LEU A N 1
ATOM 2875 C CA . LEU A 1 362 ? -41.937 -12.846 -24.948 1.00 45.00 362 LEU A CA 1
ATOM 2876 C C . LEU A 1 362 ? -41.086 -14.011 -24.407 1.00 45.00 362 LEU A C 1
ATOM 2878 O O . LEU A 1 362 ? -41.187 -14.332 -23.219 1.00 45.00 362 LEU A O 1
ATOM 2882 N N . PRO A 1 363 ? -40.249 -14.658 -25.239 1.00 56.47 363 PRO A N 1
ATOM 2883 C CA . PRO A 1 363 ? -39.464 -15.813 -24.822 1.00 56.47 363 PRO A CA 1
ATOM 2884 C C . PRO A 1 363 ? -38.252 -15.384 -23.984 1.00 56.47 363 PRO A C 1
ATOM 2886 O O . PRO A 1 363 ? -37.302 -14.788 -24.487 1.00 56.47 363 PRO A O 1
ATOM 2889 N N . VAL A 1 364 ? -38.269 -15.732 -22.695 1.00 40.94 364 VAL A N 1
ATOM 2890 C CA . VAL A 1 364 ? -37.097 -15.655 -21.811 1.00 40.94 364 VAL A CA 1
ATOM 2891 C C . VAL A 1 364 ? -36.304 -16.953 -21.946 1.00 40.94 364 VAL A C 1
ATOM 2893 O O . VAL A 1 364 ? -36.732 -18.016 -21.495 1.00 40.94 364 VAL A O 1
ATOM 2896 N N . LEU A 1 365 ? -35.131 -16.851 -22.568 1.00 40.09 365 LEU A N 1
ATOM 2897 C CA . LEU A 1 365 ? -34.125 -17.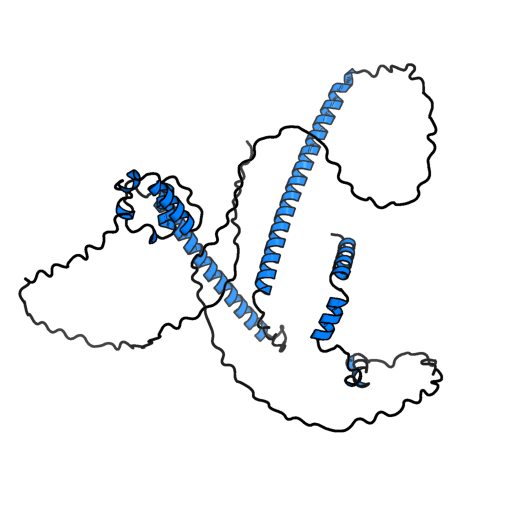906 -22.635 1.00 40.09 365 LEU A CA 1
ATOM 2898 C C . LEU A 1 365 ? -33.571 -18.175 -21.225 1.00 40.09 365 LEU A C 1
ATOM 2900 O O . LEU A 1 365 ? -32.762 -17.414 -20.698 1.00 40.09 365 LEU A O 1
ATOM 2904 N N . ARG A 1 366 ? -34.018 -19.269 -20.603 1.00 39.00 366 ARG A N 1
ATOM 2905 C CA . ARG A 1 366 ? -33.439 -19.795 -19.362 1.00 39.00 366 ARG A CA 1
ATOM 2906 C C . ARG A 1 366 ? -32.221 -20.652 -19.700 1.00 39.00 366 ARG A C 1
ATOM 2908 O O . ARG A 1 366 ? -32.377 -21.776 -20.161 1.00 39.00 366 ARG A O 1
ATOM 2915 N N . HIS A 1 367 ? -31.026 -20.141 -19.424 1.00 38.31 367 HIS A N 1
ATOM 2916 C CA . HIS A 1 367 ? -29.841 -20.981 -19.272 1.00 38.31 367 HIS A CA 1
ATOM 2917 C C . HIS A 1 367 ? -29.737 -21.408 -17.809 1.00 38.31 367 HIS A C 1
ATOM 2919 O O . HIS A 1 367 ? -29.548 -20.593 -16.909 1.00 38.31 367 HIS A O 1
ATOM 2925 N N . SER A 1 368 ? -29.930 -22.702 -17.586 1.00 39.78 368 SER A N 1
ATOM 2926 C CA . SER A 1 368 ? -29.690 -23.389 -16.326 1.00 39.78 368 SER A CA 1
ATOM 2927 C C . SER A 1 368 ? -28.205 -23.713 -16.190 1.00 39.78 368 SER A C 1
ATOM 2929 O O . SER A 1 368 ? -27.671 -24.486 -16.984 1.00 39.78 368 SER A O 1
ATOM 2931 N N . SER A 1 369 ? -27.561 -23.208 -15.146 1.00 38.75 369 SER A N 1
ATOM 2932 C CA . SER A 1 369 ? -26.266 -23.715 -14.692 1.00 38.75 369 SER A CA 1
ATOM 2933 C C . SER A 1 369 ? -26.309 -23.884 -13.178 1.00 38.75 369 SER A C 1
ATOM 2935 O O . SER A 1 369 ? -26.083 -22.948 -12.417 1.00 38.75 369 SER A O 1
ATOM 2937 N N . ASN A 1 370 ? -26.648 -25.109 -12.773 1.00 41.41 370 ASN A N 1
ATOM 2938 C CA . ASN A 1 370 ? -26.401 -25.643 -11.442 1.00 41.41 370 ASN A CA 1
ATOM 2939 C C . ASN A 1 370 ? -24.915 -26.002 -11.346 1.00 41.41 370 ASN A C 1
ATOM 2941 O O . ASN A 1 370 ? -24.454 -26.850 -12.109 1.00 41.41 370 ASN A O 1
ATOM 2945 N N . LEU A 1 371 ? -24.186 -25.415 -10.397 1.00 34.69 371 LEU A N 1
ATOM 2946 C CA . LEU A 1 371 ? -22.870 -25.903 -9.990 1.00 34.69 371 LEU A CA 1
ATOM 2947 C C . LEU A 1 371 ? -22.804 -25.980 -8.462 1.00 34.69 371 LEU A C 1
ATOM 2949 O O . LEU A 1 371 ? -23.100 -25.020 -7.755 1.00 34.69 371 LEU A O 1
ATOM 2953 N N . LEU A 1 372 ? -22.460 -27.177 -7.986 1.00 38.34 372 LEU A N 1
ATOM 2954 C CA . LEU A 1 372 ? -22.193 -27.526 -6.592 1.00 38.34 372 LEU A CA 1
ATOM 2955 C C . LEU A 1 372 ? -20.841 -26.938 -6.137 1.00 38.34 372 LEU A C 1
ATOM 2957 O O . LEU A 1 372 ? -19.934 -26.823 -6.965 1.00 38.34 372 LEU A O 1
ATOM 2961 N N . PRO A 1 373 ? -20.651 -26.634 -4.839 1.00 35.56 373 PRO A N 1
ATOM 2962 C CA . PRO A 1 373 ? -19.370 -26.166 -4.329 1.00 35.56 373 PRO A CA 1
ATOM 2963 C C . PRO A 1 373 ? -18.441 -27.350 -4.019 1.00 35.56 373 PRO A C 1
ATOM 2965 O O . PRO A 1 373 ? -18.733 -28.185 -3.164 1.00 35.56 373 PRO A O 1
ATOM 2968 N N . LEU A 1 374 ? -17.305 -27.404 -4.716 1.00 33.03 374 LEU A N 1
ATOM 2969 C CA . LEU A 1 374 ? -16.166 -28.271 -4.414 1.00 33.03 374 LEU A CA 1
ATOM 2970 C C . LEU A 1 374 ? -15.197 -27.507 -3.504 1.00 33.03 374 LEU A C 1
ATOM 2972 O O . LEU A 1 374 ? -14.661 -26.469 -3.883 1.00 33.03 374 LEU A O 1
ATOM 2976 N N . SER A 1 375 ? -14.990 -28.022 -2.295 1.00 38.31 375 SER A N 1
ATOM 2977 C CA . SER A 1 375 ? -14.002 -27.546 -1.327 1.00 38.31 375 SER A CA 1
ATOM 2978 C C . SER A 1 375 ? -12.605 -28.056 -1.685 1.00 38.31 375 SER A C 1
ATOM 2980 O O . SER A 1 375 ? -12.420 -29.270 -1.777 1.00 38.31 375 SER A O 1
ATOM 2982 N N . PHE A 1 376 ? -11.625 -27.160 -1.820 1.00 31.50 376 PHE A N 1
ATOM 2983 C CA . PHE A 1 376 ? -10.203 -27.509 -1.866 1.00 31.50 376 PHE A CA 1
ATOM 2984 C C . PHE A 1 376 ? -9.356 -26.478 -1.105 1.00 31.50 376 PHE A C 1
ATOM 2986 O O . PHE A 1 376 ? -9.498 -25.273 -1.304 1.00 31.50 376 PHE A O 1
ATOM 2993 N N . ASP A 1 377 ? -8.496 -27.005 -0.231 1.00 44.66 377 ASP A N 1
ATOM 2994 C CA . ASP A 1 377 ? -7.410 -26.343 0.503 1.00 44.66 377 ASP A CA 1
ATOM 2995 C C . ASP A 1 377 ? -6.257 -25.919 -0.421 1.00 44.66 377 ASP A C 1
ATOM 2997 O O . ASP A 1 377 ? -6.071 -26.574 -1.442 1.00 44.66 377 ASP A O 1
ATOM 3001 N N . ILE A 1 378 ? -5.493 -24.878 -0.023 1.00 34.53 378 ILE A N 1
ATOM 3002 C CA . ILE A 1 378 ? -4.102 -24.437 -0.374 1.00 34.53 378 ILE A CA 1
ATOM 3003 C C . ILE A 1 378 ? -4.070 -22.896 -0.148 1.00 34.53 378 ILE A C 1
ATOM 3005 O O . ILE A 1 378 ? -5.028 -22.230 -0.512 1.00 34.53 378 ILE A O 1
ATOM 3009 N N . GLY A 1 379 ? -3.085 -22.162 0.389 1.00 40.38 379 GLY A N 1
ATOM 3010 C CA . GLY A 1 379 ? -1.693 -22.328 0.829 1.00 40.38 379 GLY A CA 1
ATOM 3011 C C . GLY A 1 379 ? -1.043 -20.914 0.814 1.00 40.38 379 GLY A C 1
ATOM 3012 O O . GLY A 1 379 ? -1.129 -20.220 -0.193 1.00 40.38 379 GLY A O 1
ATOM 3013 N N . ASN A 1 380 ? -0.465 -20.461 1.938 1.00 39.47 380 ASN A N 1
ATOM 3014 C CA . ASN A 1 380 ? -0.077 -19.065 2.270 1.00 39.47 380 ASN A CA 1
ATOM 3015 C C . ASN A 1 380 ? 1.081 -18.431 1.455 1.00 39.47 380 ASN A C 1
ATOM 3017 O O . ASN A 1 380 ? 2.125 -19.064 1.325 1.00 39.47 380 ASN A O 1
ATOM 3021 N N . PHE A 1 381 ? 0.983 -17.133 1.092 1.00 39.88 381 PHE A N 1
ATOM 3022 C CA . PHE A 1 381 ? 2.118 -16.236 0.746 1.00 39.88 381 PHE A CA 1
ATOM 3023 C C . PHE A 1 381 ? 1.804 -14.735 1.018 1.00 39.88 381 PHE A C 1
ATOM 3025 O O . PHE A 1 381 ? 0.724 -14.261 0.682 1.00 39.88 381 PHE A O 1
ATOM 3032 N N . HIS A 1 382 ? 2.754 -13.983 1.606 1.00 38.88 382 HIS A N 1
ATOM 3033 C CA . HIS A 1 382 ? 2.620 -12.589 2.100 1.00 38.88 382 HIS A CA 1
ATOM 3034 C C . HIS A 1 382 ? 3.210 -11.508 1.160 1.00 38.88 382 HIS A C 1
ATOM 3036 O O . HIS A 1 382 ? 4.258 -11.727 0.554 1.00 38.88 382 HIS A O 1
ATOM 3042 N N . HIS A 1 383 ? 2.614 -10.302 1.152 1.00 34.94 383 HIS A N 1
ATOM 3043 C CA . HIS A 1 383 ? 3.219 -9.039 0.686 1.00 34.94 383 HIS A CA 1
ATOM 3044 C C . HIS A 1 383 ? 2.874 -7.867 1.631 1.00 34.94 383 HIS A C 1
ATOM 3046 O O . HIS A 1 383 ? 1.780 -7.806 2.183 1.00 34.94 383 HIS A O 1
ATOM 3052 N N . GLU A 1 384 ? 3.832 -6.954 1.805 1.00 38.62 384 GLU A N 1
ATOM 3053 C CA . GLU A 1 384 ? 3.891 -5.874 2.802 1.00 38.62 384 GLU A CA 1
ATOM 3054 C C . GLU A 1 384 ? 3.827 -4.509 2.080 1.00 38.62 384 GLU A C 1
ATOM 3056 O O . GLU A 1 384 ? 4.632 -4.256 1.182 1.00 38.62 384 GLU A O 1
ATOM 3061 N N . THR A 1 385 ? 2.865 -3.637 2.416 1.00 41.81 385 THR A N 1
ATOM 3062 C CA . THR A 1 385 ? 2.714 -2.291 1.818 1.00 41.81 385 THR A CA 1
ATOM 3063 C C . THR A 1 385 ? 3.148 -1.199 2.793 1.00 41.81 385 THR A C 1
ATOM 3065 O O . THR A 1 385 ? 2.567 -1.062 3.870 1.00 41.81 385 THR A O 1
ATOM 3068 N N . ALA A 1 386 ? 4.138 -0.399 2.391 1.00 38.53 386 ALA A N 1
ATOM 3069 C CA . ALA A 1 386 ? 4.630 0.759 3.131 1.00 38.53 386 ALA A CA 1
ATOM 3070 C C . ALA A 1 386 ? 3.748 2.003 2.904 1.00 38.53 386 ALA A C 1
ATOM 3072 O O . ALA A 1 386 ? 3.372 2.330 1.780 1.00 38.53 386 ALA A O 1
ATOM 3073 N N . SER A 1 387 ? 3.435 2.688 4.005 1.00 42.62 387 SER A N 1
ATOM 3074 C CA . SER A 1 387 ? 2.657 3.928 4.096 1.00 42.62 387 SER A CA 1
ATOM 3075 C C . SER A 1 387 ? 3.503 5.146 3.711 1.00 42.62 387 SER A C 1
ATOM 3077 O O . SER A 1 387 ? 4.529 5.407 4.335 1.00 42.62 387 SER A O 1
ATOM 3079 N N . PHE A 1 388 ? 3.036 5.927 2.736 1.00 39.84 388 PHE A N 1
ATOM 3080 C CA . PHE A 1 388 ? 3.620 7.204 2.320 1.00 39.84 388 PHE A CA 1
ATOM 3081 C C . PHE A 1 388 ? 3.075 8.329 3.220 1.00 39.84 388 PHE A C 1
ATOM 3083 O O . PHE A 1 388 ? 1.873 8.589 3.216 1.00 39.84 388 PHE A O 1
ATOM 3090 N N . GLN A 1 389 ? 3.929 8.958 4.035 1.00 46.53 389 GLN A N 1
ATOM 3091 C CA . GLN A 1 389 ? 3.576 10.156 4.808 1.00 46.53 389 GLN A CA 1
ATOM 3092 C C . GLN A 1 389 ? 4.025 11.416 4.061 1.00 46.53 389 GLN A C 1
ATOM 3094 O O . GLN A 1 389 ? 5.214 11.611 3.809 1.00 46.53 389 GLN A O 1
ATOM 3099 N N . ASP A 1 390 ? 3.052 12.270 3.740 1.00 46.44 390 ASP A N 1
ATOM 3100 C CA . ASP A 1 390 ? 3.235 13.601 3.167 1.00 46.44 390 ASP A CA 1
ATOM 3101 C C . ASP A 1 390 ? 3.926 14.550 4.159 1.00 46.44 390 ASP A C 1
ATOM 3103 O O . ASP A 1 390 ? 3.386 14.876 5.219 1.00 46.44 390 ASP A O 1
ATOM 3107 N N . TYR A 1 391 ? 5.094 15.069 3.779 1.00 49.41 391 TYR A N 1
ATOM 3108 C CA . TYR A 1 391 ? 5.720 16.205 4.452 1.00 49.41 391 TYR A CA 1
ATOM 3109 C C . TYR A 1 391 ? 5.250 17.517 3.810 1.00 49.41 391 TYR A C 1
ATOM 3111 O O . TYR A 1 391 ? 5.635 17.859 2.692 1.00 49.41 391 TYR A O 1
ATOM 3119 N N . ARG A 1 392 ? 4.434 18.284 4.548 1.00 51.12 392 ARG A N 1
ATOM 3120 C CA . ARG A 1 392 ? 4.158 19.699 4.255 1.00 51.12 392 ARG A CA 1
ATOM 3121 C C . ARG A 1 392 ? 5.393 20.546 4.570 1.00 51.12 392 ARG A C 1
ATOM 3123 O O . ARG A 1 392 ? 5.854 20.582 5.707 1.00 51.12 392 ARG A O 1
ATOM 3130 N N . LEU A 1 393 ? 5.879 21.262 3.561 1.00 53.53 393 LEU A N 1
ATOM 3131 C CA . LEU A 1 393 ? 6.890 22.312 3.671 1.00 53.53 393 LEU A CA 1
ATOM 3132 C C . LEU A 1 393 ? 6.267 23.577 4.287 1.00 53.53 393 LEU A C 1
ATOM 3134 O O . LEU A 1 393 ? 5.442 24.229 3.649 1.00 53.53 393 LEU A O 1
ATOM 3138 N N . SER A 1 394 ? 6.689 23.944 5.498 1.00 57.72 394 SER A N 1
ATOM 3139 C CA . SER A 1 394 ? 6.560 25.315 6.010 1.00 57.72 394 SER A CA 1
ATOM 3140 C C . SER A 1 394 ? 7.835 26.085 5.668 1.00 57.72 394 SER A C 1
ATOM 3142 O O . SER A 1 394 ? 8.922 25.703 6.098 1.00 57.72 394 SER A O 1
ATOM 3144 N N . GLY A 1 395 ? 7.700 27.150 4.878 1.00 49.91 395 GLY A N 1
ATOM 3145 C CA . GLY A 1 395 ? 8.764 28.130 4.642 1.00 49.91 395 GLY A CA 1
ATOM 3146 C C . GLY A 1 395 ? 8.882 29.133 5.801 1.00 49.91 395 GLY A C 1
ATOM 3147 O O . GLY A 1 395 ? 7.920 29.291 6.558 1.00 49.91 395 GLY A O 1
ATOM 3148 N N . PRO A 1 396 ? 10.039 29.800 5.966 1.00 67.00 396 PRO A N 1
ATOM 3149 C CA . PRO A 1 396 ? 10.261 30.727 7.067 1.00 67.00 396 PRO A CA 1
ATOM 3150 C C . PRO A 1 396 ? 9.763 32.142 6.743 1.00 67.00 396 PRO A C 1
ATOM 3152 O O . PRO A 1 396 ? 9.858 32.601 5.602 1.00 67.00 396 PRO A O 1
ATOM 3155 N N . HIS A 1 397 ? 9.271 32.810 7.787 1.00 50.94 397 HIS A N 1
ATOM 3156 C CA . HIS A 1 397 ? 9.043 34.252 7.866 1.00 50.94 397 HIS A CA 1
ATOM 3157 C C . HIS A 1 397 ? 10.178 34.919 8.639 1.00 50.94 397 HIS A C 1
ATOM 3159 O O . HIS A 1 397 ? 10.677 34.274 9.592 1.00 50.94 397 HIS A O 1
#

Mean predicted aligned error: 21.77 Å

Secondary structure (DSSP, 8-state):
--HHHHHHHHHHHHHHH--HHHHHHHHHHTT-SS--TTTS-GGGGS--TTT--S-----TT-S-------------PPPP-----------------------------------PPPPPP------------PPPPP-----------------------GGGHHHHHHHHHHHHHHHHHHHHHHHHHHHHHHHHHHHHHHHHHHHHHHHHHS-------------TTSHHHHHHHHHHHHHHHHHHHHHHHHHHHHHHHHHHHHHHHHHS-TTPPP-S-GGGS-HHHHHHHHHHTT----S-HHHHHHHHHHHHHH-GGGGGSHHHHHHH---------------------------------------PPPP------------------PPP-

InterPro domains:
  IPR003034 SAP domain [PS50800] (282-316)

Solvent-accessible surface area (backbone atoms only — not comparable to full-atom values): 27156 Å² total; per-residue (Å²): 135,58,75,69,57,53,54,52,50,50,53,56,49,45,66,70,65,67,36,69,67,55,50,54,49,50,36,43,72,69,65,54,50,78,69,62,68,83,77,56,49,77,74,74,69,46,73,58,72,90,72,60,78,65,82,79,93,63,64,96,74,67,81,72,82,72,87,76,75,83,76,85,74,83,82,79,88,79,84,83,87,82,90,77,80,90,84,89,83,86,83,86,80,83,89,78,91,79,88,78,88,87,82,90,82,91,83,89,80,92,77,94,75,90,78,82,84,87,80,82,94,78,92,76,89,79,90,78,92,75,91,72,91,74,82,85,79,83,88,81,80,88,80,77,85,78,80,79,74,89,72,79,89,69,84,75,85,69,82,71,71,72,83,64,53,68,60,57,52,52,55,49,49,54,50,51,52,54,51,47,54,56,50,52,54,51,49,54,53,50,53,52,52,55,50,53,52,50,52,51,53,50,52,51,49,52,56,50,53,60,56,62,73,44,74,70,71,70,71,74,74,69,80,76,73,74,52,90,80,40,70,66,47,53,52,52,50,50,51,55,48,51,52,51,53,49,53,51,48,54,51,49,53,53,50,51,51,52,52,50,55,48,50,52,49,55,51,48,63,73,70,51,62,92,75,61,57,43,74,51,49,67,87,75,52,54,57,69,59,46,32,52,53,25,50,77,72,73,44,80,63,75,77,56,62,64,61,42,50,50,54,50,49,52,52,46,69,77,34,62,71,57,51,71,35,76,40,41,29,33,33,72,53,68,68,68,69,75,64,69,70,74,72,74,73,91,77,73,81,89,79,88,74,92,77,89,75,93,76,86,88,76,91,78,86,81,81,85,80,90,78,82,91,81,90,79,90,88,83,92,85,90,87,86,85,85,84,88,80,86,81,83,86,80,80,89,132

Radius of gyration: 42.07 Å; Cα contacts (8 Å, |Δi|>4): 85; chains: 1; bounding box: 131×104×78 Å

Organism: NCBI:txid152965

Sequence (397 aa):
MLCEDFIREYMNVRSTSFKESTIRTAWRKSGCWPIDQTVFKDDDYAPSISTSTSTPHVPDNFPIPLPIERIESDFYEYPPDLDKDENSDSMSISHSNLDSDDDSHDTQFESTLDATSPPLPYSGEPGTTRHCKRARTPGSAPIVPTVPRTISVTSFYSQVTLSNRPTGLRNRIHQLENNNVVLQSRVATLEAHCALARSEIQDLKQRANAKEGRTRKRQKLNVEARCLTSEEGLRLAREQQALKDAQERKKRETQEQRAAKEAERGRLRLERDWNEPFTGALTTKPKPDLQDIAHTLGLLTTGGKKDLLERITQCFDGNPNLRNTPRYEGLFNRSRGRRLQVVHDENTPDTNAQANASVPALPVLRHSSNLLPLSFDIGNFHHETASFQDYRLSGPH

Foldseek 3Di:
DDPVVVVVVVVVVCVVVPDPVVVVVVCVVVVCPVPPPVVDDVVNVPDPPVPPDDDPPDPPPPPPDDPPDDPPDDDDDDDDDDDDDDDDDDDDDDDDDDDDDDDDDDDDDDDDDDDDDDDDDDDDDDDDDDDDDDDDDDDDDDDDPPDDDDDPPDDDPPPPPCVPPVVVVVVVVVVVVVVVVVVVVVVVVVVVVVVVVVVVVVVVVLVVVVVVVPPPPVPPPPVPPPDCPDPVVVVVVVVVVVVVVVVVVVVVVVVVVVVVVVVVLVVVLVVDDLLAADADALVPDDLSVLLSLCVNLVHDSDDDSVVSSVVSVVSCVVPVVVCPRRRNVNHVPPVPDPPVPPPPPVDDDDDDDDDDDDDDDDDDDDDDDDDDDDDDDDDDDDDDDDDDDDDDDDDDD